Protein AF-A0A942V9Q1-F1 (afdb_monomer_lite)

Sequence (459 aa):
MKEHDSKKRYLGEFYTPLIFAKKSLEYINKIISIEELKSGNYRIWDMACGKGNLEYYLDKSVYQYLYMSTIDKEDINYCKNKFKNACVFQYDYLNDDIELKDKIFNYKKIPNKLKSDLQNKKLNWLIFINPPYATSQVAGTNSKSKKNVSSSLIRDIMHKNKLGESSRELSAQFMFRINKEFVNSKNIYLAIFSKINYIKVNNNQRFRDNVCNYKFVNGFVFSSLNFESTSKAIPFPVSFIIWKIANNYNIKNENILLNILNNNCDKIGKKNYAVVDREKLLNKWIKKVRNSLSFVPLSSAIKVKVSGSDIRDKICDGFLGSLMSCGSDLQKQNLTAIFSAPQASAGSLSITKDNFQKAMIIHAIRRITKVNWLNGSDQFIIPKCDIEGLSEEFKIDCIIWSLFSNSNQTISMNNVFYKNKYYKIENHFYPFDYKEVFSNNNFFDYNNEKRFAFEYLKN

Secondary structure (DSSP, 8-state):
--HHHHHHHHHT--PPPHHHHHHHHHHHTTTS-HHHHHTTSEEEEETT-TTTTTGGGS-GGGGGGEEEEES-HHHHHHHHHHSTTSEEEE--TTTTTB-SSS-SB--SSS-HHHHHHHH-TT-EEEEEE-----B----SSS----TTTT--HHHHHHHHTT-TTGGGBHHHHHHHHHHHHSTT-S-EEEEEEEETHHHH-GGGHHHHHHH--EEEEEEEEEEGGGSTTS-TTS--EEEEEEEEE-TT--GGG-EEEEEEE-TTS-EEEEEEEE---GGGBGGGSSPPPPP-EE---BSSSS-B--SSS----EE-TT--EEEEE--SBGGGTTSEEEESS-BSSTTEEEE-GGGHHHHHHHHHHHHHSPP-TTTTT-B-B--SS-GGGS-HHHHHHHHHHHHHSTTB----EEEEEETTEEEEEP-TT--S-HHHH----TT-----PPPHHHHHHH-

Foldseek 3Di:
DDPVLVVCLLLQPFQDPLLVLVVLVVVVCVPQPLVNLLVLLEAEEEQACQLNSNVLPRDLSSQLRYEYEHQDPVSLVNCCVRNPNHNGDYDDLQAPQADPDPDGGDCPRDDPVVVVQLVDQSHEYEYAYEWGFAFQDDDDPDPPGSNCSLPGPLLVVCVVVVLNVQSRTNVLSSLQSCQVSCVRHDKYKYFYKYACCCQFPQSNPSVQVPRAQWDFDAWAKEWPVLTPSDDPPAIAIIMGTITIRDPPHTCQPDFHKHFYAYSSRDGPGIDTGHRDHPCFFLLNLDDADDFDDFAFADQFLPHTDADDDFFDGTEDPQFQWKWQAAGFFLLCLVSTATELGHHGGPRMGTDHPVCPLSSLLSRQVSNVDDDDNYRRSHGHGDDPDDPVPDDPVSSVVSLVCRLPDPRHSYDWDFQDDDPNDTDTRDNLSDQDQCVVVPDPDPVDDRPRDDRNNNVVVVD

Structure (mmCIF, N/CA/C/O backbone):
data_AF-A0A942V9Q1-F1
#
_entry.id   AF-A0A942V9Q1-F1
#
loop_
_atom_site.group_PDB
_atom_site.id
_atom_site.type_symbol
_atom_site.label_atom_id
_atom_site.label_alt_id
_atom_site.label_comp_id
_atom_site.label_asym_id
_atom_site.label_entity_id
_atom_site.label_seq_id
_atom_site.pdbx_PDB_ins_code
_atom_site.Cartn_x
_atom_site.Cartn_y
_atom_site.Cartn_z
_atom_site.occupancy
_atom_site.B_iso_or_equiv
_atom_site.auth_seq_id
_atom_site.auth_comp_id
_atom_site.auth_asym_id
_atom_site.auth_atom_id
_atom_site.pdbx_PDB_model_num
ATOM 1 N N . MET A 1 1 ? -5.939 31.762 4.522 1.00 34.50 1 MET A N 1
ATOM 2 C CA . MET A 1 1 ? -6.059 30.313 4.816 1.00 34.50 1 MET A CA 1
ATOM 3 C C . MET A 1 1 ? -5.609 30.120 6.258 1.00 34.50 1 MET A C 1
ATOM 5 O O . MET A 1 1 ? -4.500 30.544 6.553 1.00 34.50 1 MET A O 1
ATOM 9 N N . LYS A 1 2 ? -6.464 29.633 7.169 1.00 33.88 2 LYS A N 1
ATOM 10 C CA . LYS A 1 2 ? -6.125 29.554 8.603 1.00 33.88 2 LYS A CA 1
ATOM 11 C C . LYS A 1 2 ? -4.959 28.577 8.817 1.00 33.88 2 LYS A C 1
ATOM 13 O O . LYS A 1 2 ? -4.902 27.531 8.176 1.00 33.88 2 LYS A O 1
ATOM 18 N N . GLU A 1 3 ? -4.039 28.913 9.713 1.00 30.81 3 GLU A N 1
ATOM 19 C CA . GLU A 1 3 ? -2.829 28.130 10.016 1.00 30.81 3 GLU A CA 1
ATOM 20 C C . GLU A 1 3 ? -3.141 26.720 10.571 1.00 30.81 3 GLU A C 1
ATOM 22 O O . GLU A 1 3 ? -2.383 25.769 10.394 1.00 30.81 3 GLU A O 1
ATOM 27 N N . HIS A 1 4 ? -4.325 26.538 11.160 1.00 37.69 4 HIS A N 1
ATOM 28 C CA . HIS A 1 4 ? -4.822 25.229 11.601 1.00 37.69 4 HIS A CA 1
ATOM 29 C C . HIS A 1 4 ? -5.142 24.285 10.426 1.00 37.69 4 HIS A C 1
ATOM 31 O O . HIS A 1 4 ? -4.739 23.120 10.441 1.00 37.69 4 HIS A O 1
ATOM 37 N N . ASP A 1 5 ? -5.750 24.798 9.349 1.00 49.34 5 ASP A N 1
ATOM 38 C CA . ASP A 1 5 ? -6.046 24.012 8.139 1.00 49.34 5 ASP A CA 1
ATOM 39 C C . ASP A 1 5 ? -4.766 23.580 7.409 1.00 49.34 5 ASP A C 1
ATOM 41 O O . ASP A 1 5 ? -4.719 22.508 6.795 1.00 49.34 5 ASP A O 1
ATOM 45 N N . SER A 1 6 ? -3.705 24.394 7.472 1.00 51.53 6 SER A N 1
ATOM 46 C CA . SER A 1 6 ? -2.417 24.050 6.864 1.00 51.53 6 SER A CA 1
ATOM 47 C C . SER A 1 6 ? -1.710 22.931 7.637 1.00 51.53 6 SER A C 1
ATOM 49 O O . SER A 1 6 ? -1.182 22.014 7.003 1.00 51.53 6 SER A O 1
ATOM 51 N N . LYS A 1 7 ? -1.779 22.923 8.978 1.00 54.75 7 LYS A N 1
ATOM 52 C CA . LYS A 1 7 ? -1.244 21.843 9.827 1.00 54.75 7 LYS A CA 1
ATOM 53 C C . LYS A 1 7 ? -1.991 20.519 9.623 1.00 54.75 7 LYS A C 1
ATOM 55 O O . LYS A 1 7 ? -1.343 19.495 9.411 1.00 54.75 7 LYS A O 1
ATOM 60 N N . LYS A 1 8 ? -3.329 20.531 9.578 1.00 57.56 8 LYS A N 1
ATOM 61 C CA . LYS A 1 8 ? -4.147 19.324 9.329 1.00 57.56 8 LYS A CA 1
ATOM 62 C C . LYS A 1 8 ? -3.889 18.714 7.951 1.00 57.56 8 LYS A C 1
ATOM 64 O O . LYS A 1 8 ? -3.660 17.509 7.826 1.00 57.56 8 LYS A O 1
ATOM 69 N N . ARG A 1 9 ? -3.791 19.551 6.908 1.00 54.31 9 ARG A N 1
ATOM 70 C CA . ARG A 1 9 ? -3.366 19.111 5.563 1.00 54.31 9 ARG A CA 1
ATOM 71 C C . ARG A 1 9 ? -1.923 18.602 5.536 1.00 54.31 9 ARG A C 1
ATOM 73 O O . ARG A 1 9 ? -1.618 17.652 4.811 1.00 54.31 9 ARG A O 1
ATOM 80 N N . TYR A 1 10 ? -1.025 19.207 6.312 1.00 51.53 10 TYR A N 1
ATOM 81 C CA . TYR A 1 10 ? 0.366 18.764 6.413 1.00 51.53 10 TYR A CA 1
ATOM 82 C C . TYR A 1 10 ? 0.469 17.355 7.027 1.00 51.53 10 TYR A C 1
ATOM 84 O O . TYR A 1 10 ? 1.150 16.497 6.446 1.00 51.53 10 TYR A O 1
ATOM 92 N N . LEU A 1 11 ? -0.283 17.107 8.108 1.00 55.78 11 LEU A N 1
ATOM 93 C CA . LEU A 1 11 ? -0.395 15.826 8.822 1.00 55.78 11 LEU A CA 1
ATOM 94 C C . LEU A 1 11 ? -1.276 14.784 8.108 1.00 55.78 11 LEU A C 1
ATOM 96 O O . LEU A 1 11 ? -1.233 13.606 8.455 1.00 55.78 11 LEU A O 1
ATOM 100 N N . GLY A 1 12 ? -2.026 15.178 7.072 1.00 55.00 12 GLY A N 1
ATOM 101 C CA . GLY A 1 12 ? -2.916 14.274 6.339 1.00 55.00 12 GLY A CA 1
ATOM 102 C C . GLY A 1 12 ? -4.089 13.779 7.188 1.00 55.00 12 GLY A C 1
ATOM 103 O O . GLY A 1 12 ? -4.479 12.616 7.063 1.00 55.00 12 GLY A O 1
ATOM 104 N N . GLU A 1 13 ? -4.606 14.643 8.062 1.00 59.88 13 GLU A N 1
ATOM 105 C CA . GLU A 1 13 ? -5.839 14.427 8.816 1.00 59.88 13 GLU A CA 1
ATOM 106 C C . GLU A 1 13 ? -7.028 14.744 7.901 1.00 59.88 13 GLU A C 1
ATOM 108 O O . GLU A 1 13 ? -7.218 15.884 7.467 1.00 59.88 13 GLU A O 1
ATOM 113 N N . PHE A 1 14 ? -7.802 13.717 7.553 1.00 65.38 14 PHE A N 1
ATOM 114 C CA . PHE A 1 14 ? -8.981 13.841 6.702 1.00 65.38 14 PHE A CA 1
ATOM 115 C C . PHE A 1 14 ? -10.216 13.498 7.528 1.00 65.38 14 PHE A C 1
ATOM 117 O O . PHE A 1 14 ? -10.326 12.383 8.037 1.00 65.38 14 PHE A O 1
ATOM 124 N N . TYR A 1 15 ? -11.157 14.435 7.639 1.00 71.56 15 TYR A N 1
ATOM 125 C CA . TYR A 1 15 ? -12.452 14.141 8.243 1.00 71.56 15 TYR A CA 1
ATOM 126 C C . TYR A 1 15 ? -13.178 13.090 7.406 1.00 71.56 15 TYR A C 1
ATOM 128 O O . TYR A 1 15 ? -13.358 13.273 6.201 1.00 71.56 15 TYR A O 1
ATOM 136 N N . THR A 1 16 ? -13.605 11.993 8.036 1.00 82.38 16 THR A N 1
ATOM 137 C CA . THR A 1 16 ? -14.441 10.997 7.359 1.00 82.38 16 THR A CA 1
ATOM 138 C C . THR A 1 16 ? -15.758 11.657 6.953 1.00 82.38 16 THR A C 1
ATOM 140 O O . THR A 1 16 ? -16.432 12.215 7.827 1.00 82.38 16 THR A O 1
ATOM 143 N N . PRO A 1 17 ? -16.159 11.611 5.670 1.00 88.25 17 PRO A N 1
ATOM 144 C CA . PRO A 1 17 ? -17.454 12.140 5.271 1.00 88.25 17 PRO A CA 1
ATOM 145 C C . PRO A 1 17 ? -18.571 11.350 5.956 1.00 88.25 17 PRO A C 1
ATOM 147 O O . PRO A 1 17 ? -18.539 10.116 5.996 1.00 88.25 17 PRO A O 1
ATOM 150 N N . LEU A 1 18 ? -19.572 12.060 6.479 1.00 91.75 18 LEU A N 1
ATOM 151 C CA . LEU A 1 18 ? -20.639 11.472 7.295 1.00 91.75 18 LEU A CA 1
ATOM 152 C C . LEU A 1 18 ? -21.401 10.350 6.572 1.00 91.75 18 LEU A C 1
ATOM 154 O O . LEU A 1 18 ? -21.771 9.362 7.202 1.00 91.75 18 LEU A O 1
ATOM 158 N N . ILE A 1 19 ? -21.572 10.445 5.250 1.00 94.19 19 ILE A N 1
ATOM 159 C CA . ILE A 1 19 ? -22.232 9.398 4.458 1.00 94.19 19 ILE A CA 1
ATOM 160 C C . ILE A 1 19 ? -21.472 8.061 4.519 1.00 94.19 19 ILE A C 1
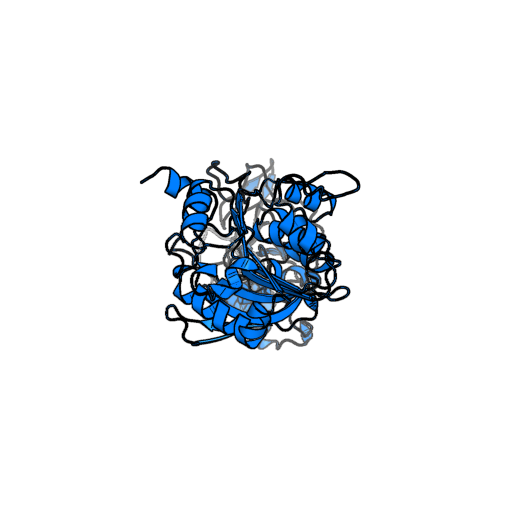ATOM 162 O O . ILE A 1 19 ? -22.084 7.013 4.718 1.00 94.19 19 ILE A O 1
ATOM 166 N N . PHE A 1 20 ? -20.135 8.094 4.462 1.00 95.38 20 PHE A N 1
ATOM 167 C CA . PHE A 1 20 ? -19.305 6.895 4.582 1.00 95.38 20 PHE A CA 1
ATOM 168 C C . PHE A 1 20 ? -19.203 6.412 6.028 1.00 95.38 20 PHE A C 1
ATOM 170 O O . PHE A 1 20 ? -19.163 5.204 6.236 1.00 95.38 20 PHE A O 1
ATOM 177 N N . ALA A 1 21 ? -19.228 7.314 7.019 1.00 95.62 21 ALA A N 1
ATOM 178 C CA . ALA A 1 21 ? -19.316 6.935 8.432 1.00 95.62 21 ALA A CA 1
ATOM 179 C C . ALA A 1 21 ? -20.615 6.157 8.721 1.00 95.62 21 ALA A C 1
ATOM 181 O O . ALA A 1 21 ? -20.580 5.045 9.257 1.00 95.62 21 ALA A O 1
ATOM 182 N N . LYS A 1 22 ? -21.762 6.674 8.258 1.00 97.12 22 LYS A N 1
ATOM 183 C CA . LYS A 1 22 ? -23.052 5.971 8.320 1.00 97.12 22 LYS A CA 1
ATOM 184 C C . LYS A 1 22 ? -22.980 4.621 7.606 1.00 97.12 22 LYS A C 1
ATOM 186 O O . LYS A 1 22 ? -23.374 3.602 8.170 1.00 97.12 22 LYS A O 1
ATOM 191 N N . LYS A 1 23 ? -22.403 4.593 6.398 1.00 97.94 23 LYS A N 1
ATOM 192 C CA . LYS A 1 23 ? -22.243 3.358 5.626 1.00 97.94 23 LYS A CA 1
ATOM 193 C C . LYS A 1 23 ? -21.370 2.326 6.340 1.00 97.94 23 LYS A C 1
ATOM 195 O O . LYS A 1 23 ? -21.695 1.144 6.308 1.00 97.94 23 LYS A O 1
ATOM 200 N N . SER A 1 24 ? -20.292 2.736 7.011 1.00 98.06 24 SER A N 1
ATOM 201 C CA . SER A 1 24 ? -19.465 1.813 7.800 1.00 98.06 24 SER A CA 1
ATOM 202 C C . SER A 1 24 ? -20.221 1.194 8.974 1.00 98.06 24 SER A C 1
ATOM 204 O O . SER A 1 24 ? -20.053 0.001 9.217 1.00 98.06 24 SER A O 1
ATOM 206 N N . LEU A 1 25 ? -21.115 1.939 9.636 1.00 97.62 25 LEU A N 1
ATOM 207 C CA . LEU A 1 25 ? -21.964 1.383 10.694 1.00 97.62 25 LEU A CA 1
ATOM 208 C C . LEU A 1 25 ? -22.950 0.339 10.157 1.00 97.62 25 LEU A C 1
ATOM 210 O O . LEU A 1 25 ? -23.134 -0.688 10.797 1.00 97.62 25 LEU A O 1
ATOM 214 N N . GLU A 1 26 ? -23.511 0.515 8.954 1.00 97.44 26 GLU A N 1
ATOM 215 C CA . GLU A 1 26 ? -24.328 -0.536 8.316 1.00 97.44 26 GLU A CA 1
ATOM 216 C C . GLU A 1 26 ? -23.540 -1.838 8.099 1.00 97.44 26 GLU A C 1
ATOM 218 O O . GLU A 1 26 ? -24.104 -2.929 8.174 1.00 97.44 26 GLU A O 1
ATOM 223 N N . TYR A 1 27 ? -22.239 -1.746 7.804 1.00 98.44 27 TYR A N 1
ATOM 224 C CA . TYR A 1 27 ? -21.375 -2.919 7.657 1.00 98.44 27 TYR A CA 1
ATOM 225 C C . TYR A 1 27 ? -21.022 -3.537 9.013 1.00 98.44 27 TYR A C 1
ATOM 227 O O . TYR A 1 27 ? -21.007 -4.761 9.118 1.00 98.44 27 TYR A O 1
ATOM 235 N N . ILE A 1 28 ? -20.773 -2.717 10.039 1.00 98.31 28 ILE A N 1
ATOM 236 C CA . ILE A 1 28 ? -20.518 -3.177 11.413 1.00 98.31 28 ILE A CA 1
ATOM 237 C C . ILE A 1 28 ? -21.752 -3.884 11.979 1.00 98.31 28 ILE A C 1
ATOM 239 O O . ILE A 1 28 ? -21.623 -4.992 12.489 1.00 98.31 28 ILE A O 1
ATOM 243 N N . ASN A 1 29 ? -22.945 -3.310 11.802 1.00 97.31 29 ASN A N 1
ATOM 244 C CA . ASN A 1 29 ? -24.204 -3.827 12.350 1.00 97.31 29 ASN A CA 1
ATOM 245 C C . ASN A 1 29 ? -24.619 -5.190 11.774 1.00 97.31 29 ASN A C 1
ATOM 247 O O . ASN A 1 29 ? -25.420 -5.897 12.376 1.00 97.31 29 ASN A O 1
ATOM 251 N N . LYS A 1 30 ? -24.056 -5.591 10.626 1.00 97.38 30 LYS A N 1
ATOM 252 C CA . LYS A 1 30 ? -24.215 -6.948 10.071 1.00 97.38 30 LYS A CA 1
ATOM 253 C C . LYS A 1 30 ? -23.386 -8.003 10.804 1.00 97.38 30 LYS A C 1
ATOM 255 O O . LYS A 1 30 ? -23.605 -9.189 10.590 1.00 97.38 30 LYS A O 1
ATOM 260 N N . ILE A 1 31 ? -22.403 -7.578 11.595 1.00 97.12 31 ILE A N 1
ATOM 261 C CA . ILE A 1 31 ? -21.446 -8.440 12.299 1.00 97.12 31 ILE A CA 1
ATOM 262 C C . ILE A 1 31 ? -21.667 -8.375 13.810 1.00 97.12 31 ILE A C 1
ATOM 264 O O . ILE A 1 31 ? -21.630 -9.403 14.478 1.00 97.12 31 ILE A O 1
ATOM 268 N N . ILE A 1 32 ? -21.881 -7.173 14.343 1.00 96.88 32 ILE A N 1
ATOM 269 C CA . ILE A 1 32 ? -22.155 -6.914 15.756 1.00 96.88 32 ILE A CA 1
ATOM 270 C C . ILE A 1 32 ? -23.454 -6.120 15.799 1.00 96.88 32 ILE A C 1
ATOM 272 O O . ILE A 1 32 ? -23.472 -4.974 15.355 1.00 96.88 32 ILE A O 1
ATOM 276 N N . SER A 1 33 ? -24.540 -6.721 16.284 1.00 95.75 33 SER A N 1
ATOM 277 C CA . SER A 1 33 ? -25.826 -6.025 16.348 1.00 95.75 33 SER A CA 1
ATOM 278 C C . SER A 1 33 ? -25.769 -4.843 17.316 1.00 95.75 33 SER A C 1
ATOM 280 O O . SER A 1 33 ? -24.921 -4.776 18.213 1.00 95.75 33 SER A O 1
ATOM 282 N N . ILE A 1 34 ? -26.697 -3.901 17.158 1.00 94.88 34 ILE A N 1
ATOM 283 C CA . ILE A 1 34 ? -26.763 -2.744 18.050 1.00 94.88 34 ILE A CA 1
ATOM 284 C C . ILE A 1 34 ? -27.101 -3.169 19.486 1.00 94.88 34 ILE A C 1
ATOM 286 O O . ILE A 1 34 ? -26.584 -2.585 20.433 1.00 94.88 34 ILE A O 1
ATOM 290 N N . GLU A 1 35 ? -27.900 -4.220 19.662 1.00 96.75 35 GLU A N 1
ATOM 291 C CA . GLU A 1 35 ? -28.233 -4.825 20.953 1.00 96.75 35 GLU A CA 1
ATOM 292 C C . GLU A 1 35 ? -26.987 -5.395 21.640 1.00 96.75 35 GLU A C 1
ATOM 294 O O . GLU A 1 35 ? -26.801 -5.201 22.839 1.00 96.75 35 GLU A O 1
ATOM 299 N N . GLU A 1 36 ? -26.086 -6.022 20.878 1.00 96.69 36 GLU A N 1
ATOM 300 C CA . GLU A 1 36 ? -24.825 -6.550 21.406 1.00 96.69 36 GLU A CA 1
ATOM 301 C C . GLU A 1 36 ? -23.843 -5.430 21.791 1.00 96.69 36 GLU A C 1
ATOM 303 O O . GLU A 1 36 ? -23.077 -5.565 22.744 1.00 96.69 36 GLU A O 1
ATOM 308 N N . LEU A 1 37 ? -23.885 -4.284 21.105 1.00 96.44 37 LEU A N 1
ATOM 309 C CA . LEU A 1 37 ? -23.159 -3.088 21.547 1.00 96.44 37 LEU A CA 1
ATOM 310 C C . LEU A 1 37 ? -23.786 -2.477 22.812 1.00 96.44 37 LEU A C 1
ATOM 312 O O . LEU A 1 37 ? -23.065 -1.995 23.687 1.00 96.44 37 LEU A O 1
ATOM 316 N N . LYS A 1 38 ? -25.119 -2.510 22.929 1.00 96.75 38 LYS A N 1
ATOM 317 C CA . LYS A 1 38 ? -25.879 -1.998 24.082 1.00 96.75 38 LYS A CA 1
ATOM 318 C C . LYS A 1 38 ? -25.734 -2.854 25.338 1.00 96.75 38 LYS A C 1
ATOM 320 O O . LYS A 1 38 ? -25.851 -2.309 26.430 1.00 96.75 38 LYS A O 1
ATOM 325 N N . SER A 1 39 ? -25.459 -4.151 25.203 1.00 96.38 39 SER A N 1
ATOM 326 C CA . SER A 1 39 ? -25.299 -5.071 26.339 1.00 96.38 39 SER A CA 1
ATOM 327 C C . SER A 1 39 ? -24.079 -4.758 27.213 1.00 96.38 39 SER A C 1
ATOM 329 O O . SER A 1 39 ? -24.005 -5.199 28.358 1.00 96.38 39 SER A O 1
ATOM 331 N N . GLY A 1 40 ? -23.104 -4.009 26.684 1.00 93.88 40 GLY A N 1
ATOM 332 C CA . GLY A 1 40 ? -21.838 -3.745 27.362 1.00 93.88 40 GLY A CA 1
ATOM 333 C C . GLY A 1 40 ? -20.827 -4.888 27.259 1.00 93.88 40 GLY A C 1
ATOM 334 O O . GLY A 1 40 ? -19.784 -4.827 27.914 1.00 93.88 40 GLY A O 1
ATOM 335 N N . ASN A 1 41 ? -21.075 -5.898 26.418 1.00 95.69 41 ASN A N 1
ATOM 336 C CA . ASN A 1 41 ? -20.090 -6.941 26.102 1.00 95.69 41 ASN A CA 1
ATOM 337 C C . ASN A 1 41 ? -18.914 -6.408 25.271 1.00 95.69 41 ASN A C 1
ATOM 339 O O . ASN A 1 41 ? -17.809 -6.958 25.321 1.00 95.69 41 ASN A O 1
ATOM 343 N N . TYR A 1 42 ? -19.154 -5.341 24.506 1.00 97.50 42 TYR A N 1
ATOM 344 C CA . TYR A 1 42 ? -18.155 -4.674 23.683 1.00 97.50 42 TYR A CA 1
ATOM 345 C C . TYR A 1 42 ? -17.700 -3.349 24.295 1.00 97.50 42 TYR A C 1
ATOM 347 O O . TYR A 1 42 ? -18.459 -2.635 24.955 1.00 97.50 42 TYR A O 1
ATOM 355 N N . ARG A 1 43 ? -16.441 -3.003 24.035 1.00 98.00 43 ARG A N 1
ATOM 356 C CA . ARG A 1 43 ? -15.939 -1.628 24.089 1.00 98.00 43 ARG A CA 1
ATOM 357 C C . ARG A 1 43 ? -15.619 -1.151 22.689 1.00 98.00 43 ARG A C 1
ATOM 359 O O . ARG A 1 43 ? -15.101 -1.919 21.876 1.00 98.00 43 ARG A O 1
ATOM 366 N N . ILE A 1 44 ? -15.934 0.112 22.424 1.00 98.44 44 ILE A N 1
ATOM 367 C CA . ILE A 1 44 ? -15.603 0.775 21.165 1.00 98.44 44 ILE A CA 1
ATOM 368 C C . ILE A 1 44 ? -14.473 1.753 21.443 1.00 98.44 44 ILE A C 1
ATOM 370 O O . ILE A 1 44 ? -14.562 2.517 22.404 1.00 98.44 44 ILE A O 1
ATOM 374 N N . TRP A 1 45 ? -13.423 1.740 20.627 1.00 98.44 45 TRP A N 1
ATOM 375 C CA . TRP A 1 45 ? -12.354 2.729 20.740 1.00 98.44 45 TRP A CA 1
ATOM 376 C C . TRP A 1 45 ? -11.955 3.277 19.374 1.00 98.44 45 TRP A C 1
ATOM 378 O O . TRP A 1 45 ? -11.531 2.520 18.499 1.00 98.44 45 TRP A O 1
ATOM 388 N N . ASP A 1 46 ? -12.066 4.599 19.235 1.00 98.06 46 ASP A N 1
ATOM 389 C CA . ASP A 1 46 ? -11.401 5.375 18.191 1.00 98.06 46 ASP A CA 1
ATOM 390 C C . ASP A 1 46 ? -10.203 6.121 18.798 1.00 98.06 46 ASP A C 1
ATOM 392 O O . ASP A 1 46 ? -10.353 7.047 19.606 1.00 98.06 46 ASP A O 1
ATOM 396 N N . MET A 1 47 ? -8.994 5.692 18.424 1.00 96.88 47 MET A N 1
ATOM 397 C CA . MET A 1 47 ? -7.746 6.277 18.915 1.00 96.88 47 MET A CA 1
ATOM 398 C C . MET A 1 47 ? -7.333 7.570 18.193 1.00 96.88 47 MET A C 1
ATOM 400 O O . MET A 1 47 ? -6.348 8.192 18.594 1.00 96.88 47 MET A O 1
ATOM 404 N N . ALA A 1 48 ? -8.038 7.949 17.126 1.00 94.56 48 ALA A N 1
ATOM 405 C CA . ALA A 1 48 ? -7.768 9.116 16.292 1.00 94.56 48 ALA A CA 1
ATOM 406 C C . ALA A 1 48 ? -9.082 9.807 15.874 1.00 94.56 48 ALA A C 1
ATOM 408 O O . ALA A 1 48 ? -9.283 10.131 14.703 1.00 94.56 48 ALA A O 1
ATOM 409 N N . CYS A 1 49 ? -9.970 10.054 16.842 1.00 94.12 49 CYS A N 1
ATOM 410 C CA . CYS A 1 49 ? -11.370 10.395 16.574 1.00 94.12 49 CYS A CA 1
ATOM 411 C C . CYS A 1 49 ? -11.595 11.763 15.916 1.00 94.12 49 CYS A C 1
ATOM 413 O O . CYS A 1 49 ? -12.644 12.011 15.309 1.00 94.12 49 CYS A O 1
ATOM 415 N N . GLY A 1 50 ? -10.639 12.689 16.046 1.00 91.88 50 GLY A N 1
ATOM 416 C CA . GLY A 1 50 ? -10.831 14.086 15.662 1.00 91.88 50 GLY A CA 1
ATOM 417 C C . GLY A 1 50 ? -12.122 14.644 16.275 1.00 91.88 50 GLY A C 1
ATOM 418 O O . GLY A 1 50 ? -12.345 14.543 17.479 1.00 91.88 50 GLY A O 1
ATOM 419 N N . LYS A 1 51 ? -13.021 15.169 15.435 1.00 91.62 51 LYS A N 1
ATOM 420 C CA . LYS A 1 51 ? -14.338 15.698 15.855 1.00 91.62 51 LYS A CA 1
ATOM 421 C C . LYS A 1 51 ? -15.431 14.631 16.028 1.00 91.62 51 LYS A C 1
ATOM 423 O O . LYS A 1 51 ? -16.593 14.981 16.225 1.00 91.62 51 LYS A O 1
ATOM 428 N N . GLY A 1 52 ? -15.095 13.348 15.926 1.00 94.06 52 GLY A N 1
ATOM 429 C CA . GLY A 1 52 ? -16.034 12.245 16.124 1.00 94.06 52 GLY A CA 1
ATOM 430 C C . GLY A 1 52 ? -16.988 12.003 14.949 1.00 94.06 52 GLY A C 1
ATOM 431 O O . GLY A 1 52 ? -18.169 11.715 15.140 1.00 94.06 52 GLY A O 1
ATOM 432 N N . ASN A 1 53 ? -16.529 12.192 13.706 1.00 93.38 53 ASN A N 1
ATOM 433 C CA . ASN A 1 53 ? -17.384 11.972 12.532 1.00 93.38 53 ASN A CA 1
ATOM 434 C C . ASN A 1 53 ? -17.781 10.498 12.363 1.00 93.38 53 ASN A C 1
ATOM 436 O O . ASN A 1 53 ? -18.872 10.230 11.862 1.00 93.38 53 ASN A O 1
ATOM 440 N N . LEU A 1 54 ? -16.912 9.560 12.758 1.00 94.69 54 LEU A N 1
ATOM 441 C CA . LEU A 1 54 ? -17.212 8.128 12.718 1.00 94.69 54 LEU A CA 1
ATOM 442 C C . LEU A 1 54 ? -18.334 7.776 13.701 1.00 94.69 54 LEU A C 1
ATOM 444 O O . LEU A 1 54 ? -19.266 7.050 13.360 1.00 94.69 54 LEU A O 1
ATOM 448 N N . GLU A 1 55 ? -18.290 8.375 14.885 1.00 96.69 55 GLU A N 1
ATOM 449 C CA . GLU A 1 55 ? -19.205 8.130 15.995 1.00 96.69 55 GLU A CA 1
ATOM 450 C C . GLU A 1 55 ? -20.535 8.871 15.844 1.00 96.69 55 GLU A C 1
ATOM 452 O O . GLU A 1 55 ? -21.473 8.584 16.581 1.00 96.69 55 GLU A O 1
ATOM 457 N N . TYR A 1 56 ? -20.647 9.815 14.901 1.00 95.75 56 TYR A N 1
ATOM 458 C CA . TYR A 1 56 ? -21.794 10.723 14.772 1.00 95.75 56 TYR A CA 1
ATOM 459 C C . TYR A 1 56 ? -23.155 10.003 14.771 1.00 95.75 56 TYR A C 1
ATOM 461 O O . TYR A 1 56 ? -24.121 10.523 15.327 1.00 95.75 56 TYR A O 1
ATOM 469 N N . TYR A 1 57 ? -23.232 8.828 14.139 1.00 96.75 57 TYR A N 1
ATOM 470 C CA . TYR A 1 57 ? -24.461 8.038 13.999 1.00 96.75 57 TYR A CA 1
ATOM 471 C C . TYR A 1 57 ? -24.537 6.826 14.943 1.00 96.75 57 TYR A C 1
ATOM 473 O O . TYR A 1 57 ? -25.446 6.009 14.795 1.00 96.75 57 TYR A O 1
ATOM 481 N N . LEU A 1 58 ? -23.602 6.674 15.888 1.00 96.25 58 LEU A N 1
ATOM 482 C CA . LEU A 1 58 ? -23.713 5.646 16.924 1.00 96.25 58 LEU A CA 1
ATOM 483 C C . LEU A 1 58 ? -24.900 5.948 17.848 1.00 96.25 58 LEU A C 1
ATOM 485 O O . LEU A 1 58 ? -25.200 7.103 18.153 1.00 96.25 58 LEU A O 1
ATOM 489 N N . ASP A 1 59 ? -25.566 4.896 18.323 1.00 95.38 59 ASP A N 1
ATOM 490 C CA . ASP A 1 59 ? -26.632 5.039 19.314 1.00 95.38 59 ASP A CA 1
ATOM 491 C C . ASP A 1 59 ? -26.055 5.595 20.627 1.00 95.38 59 ASP A C 1
ATOM 493 O O . ASP A 1 59 ? -25.059 5.092 21.156 1.00 95.38 59 ASP A O 1
ATOM 497 N N . LYS A 1 60 ? -26.698 6.633 21.171 1.00 96.25 60 LYS A N 1
ATOM 498 C CA . LYS A 1 60 ? -26.253 7.327 22.386 1.00 96.25 60 LYS A CA 1
ATOM 499 C C . LYS A 1 60 ? -26.155 6.399 23.595 1.00 96.25 60 LYS A C 1
ATOM 501 O O . LYS A 1 60 ? -25.329 6.647 24.470 1.00 96.25 60 LYS A O 1
ATOM 506 N N . SER A 1 61 ? -26.956 5.333 23.664 1.00 96.00 61 SER A N 1
ATOM 507 C CA . SER A 1 61 ? -26.885 4.383 24.782 1.00 96.00 61 SER A CA 1
ATOM 508 C C . SER A 1 61 ? -25.574 3.584 24.800 1.00 96.00 61 SER A C 1
ATOM 510 O O . SER A 1 61 ? -25.217 3.014 25.829 1.00 96.00 61 SER A O 1
ATOM 512 N N . VAL A 1 62 ? -24.844 3.547 23.680 1.00 97.31 62 VAL A N 1
ATOM 513 C CA . VAL A 1 62 ? -23.535 2.888 23.561 1.00 97.31 62 VAL A CA 1
ATOM 514 C C . VAL A 1 62 ? -22.403 3.801 24.046 1.00 97.31 62 VAL A C 1
ATOM 516 O O . VAL A 1 62 ? -21.312 3.318 24.340 1.00 97.31 62 VAL A O 1
ATOM 519 N N . TYR A 1 63 ? -22.640 5.110 24.214 1.00 97.94 63 TYR A N 1
ATOM 520 C CA . TYR A 1 63 ? -21.587 6.070 24.573 1.00 97.94 63 TYR A CA 1
ATOM 521 C C . TYR A 1 63 ? -20.897 5.726 25.898 1.00 97.94 63 TYR A C 1
ATOM 523 O O . TYR A 1 63 ? -19.691 5.894 26.015 1.00 97.94 63 TYR A O 1
ATOM 531 N N . GLN A 1 64 ? -21.596 5.127 26.864 1.00 97.56 64 GLN A N 1
ATOM 532 C CA . GLN A 1 64 ? -20.976 4.661 28.114 1.00 97.56 64 GLN A CA 1
ATOM 533 C C . GLN A 1 64 ? -19.884 3.583 27.926 1.00 97.56 64 GLN A C 1
ATOM 535 O O . GLN A 1 64 ? -19.079 3.360 28.836 1.00 97.56 64 GLN A O 1
ATOM 540 N N . TYR A 1 65 ? -19.832 2.931 26.762 1.00 98.25 65 TYR A N 1
ATOM 541 C CA . TYR A 1 65 ? -18.844 1.919 26.369 1.00 98.25 65 TYR A CA 1
ATOM 542 C C . TYR A 1 65 ? -17.852 2.431 25.309 1.00 98.25 65 TYR A C 1
ATOM 544 O O . TYR A 1 65 ? -17.050 1.651 24.788 1.00 98.25 65 TYR A O 1
ATOM 552 N N . LEU A 1 66 ? -17.922 3.726 24.982 1.00 98.56 66 LEU A N 1
ATOM 553 C CA . LEU A 1 66 ? -17.146 4.376 23.936 1.00 98.56 66 LEU A CA 1
ATOM 554 C C . LEU A 1 66 ? -15.944 5.124 24.524 1.00 98.56 66 LEU A C 1
ATOM 556 O O . LEU A 1 66 ? -16.081 5.970 25.413 1.00 98.56 66 LEU A O 1
ATOM 560 N N . TYR A 1 67 ? -14.771 4.837 23.971 1.00 98.75 67 TYR A N 1
ATOM 561 C CA . TYR A 1 67 ? -13.528 5.563 24.185 1.00 98.75 67 TYR A CA 1
ATOM 562 C C . TYR A 1 67 ? -13.181 6.356 22.932 1.00 98.75 67 TYR A C 1
ATOM 564 O O . TYR A 1 67 ? -13.177 5.820 21.825 1.00 98.75 67 TYR A O 1
ATOM 572 N N . MET A 1 68 ? -12.868 7.634 23.111 1.00 98.38 68 MET A N 1
ATOM 573 C CA . MET A 1 68 ? -12.482 8.522 22.020 1.00 98.38 68 MET A CA 1
ATOM 574 C C . MET A 1 68 ? -11.235 9.288 22.426 1.00 98.38 68 MET A C 1
ATOM 576 O O . MET A 1 68 ? -11.226 9.962 23.461 1.00 98.38 68 MET A O 1
ATOM 580 N N . SER A 1 69 ? -10.197 9.216 21.601 1.00 97.50 69 SER A N 1
ATOM 581 C CA . SER A 1 69 ? -8.987 9.993 21.826 1.00 97.50 69 SER A CA 1
ATOM 582 C C . SER A 1 69 ? -8.468 10.667 20.569 1.00 97.50 69 SER A C 1
ATOM 584 O O . SER A 1 69 ? -8.592 10.159 19.459 1.00 97.50 69 SER A O 1
ATOM 586 N N . THR A 1 70 ? -7.860 11.831 20.765 1.00 94.44 70 THR A N 1
ATOM 587 C CA . THR A 1 70 ? -7.171 12.597 19.727 1.00 94.44 70 THR A CA 1
ATOM 588 C C . THR A 1 70 ? -6.079 13.451 20.369 1.00 94.44 70 THR A C 1
ATOM 590 O O . THR A 1 70 ? -6.109 13.720 21.573 1.00 94.44 70 THR A O 1
ATOM 593 N N . ILE A 1 71 ? -5.107 13.880 19.568 1.00 92.38 71 ILE A N 1
ATOM 594 C CA . ILE A 1 71 ? -4.030 14.776 20.000 1.00 92.38 71 ILE A CA 1
ATOM 595 C C . ILE A 1 71 ? -4.493 16.236 20.125 1.00 92.38 71 ILE A C 1
ATOM 597 O O . ILE A 1 71 ? -3.876 17.006 20.860 1.00 92.38 71 ILE A O 1
ATOM 601 N N . ASP A 1 72 ? -5.564 16.631 19.428 1.00 89.75 72 ASP A N 1
ATOM 602 C CA . ASP A 1 72 ? -6.044 18.017 19.369 1.00 89.75 72 ASP A CA 1
ATOM 603 C C . ASP A 1 72 ? -7.013 18.325 20.528 1.00 89.75 72 ASP A C 1
ATOM 605 O O . ASP A 1 72 ? -8.060 17.696 20.688 1.00 89.75 72 ASP A O 1
ATOM 609 N N . LYS A 1 73 ? -6.665 19.318 21.355 1.00 91.00 73 LYS A N 1
ATOM 610 C CA . LYS A 1 73 ? -7.445 19.709 22.539 1.00 91.00 73 LYS A CA 1
ATOM 611 C C . LYS A 1 73 ? -8.796 20.349 22.188 1.00 91.00 73 LYS A C 1
ATOM 613 O O . LYS A 1 73 ? -9.746 20.201 22.958 1.00 91.00 73 LYS A O 1
ATOM 618 N N . GLU A 1 74 ? -8.905 21.050 21.062 1.00 90.75 74 GLU A N 1
ATOM 619 C CA . GLU A 1 74 ? -10.172 21.638 20.610 1.00 90.75 74 GLU A CA 1
ATOM 620 C C . GLU A 1 74 ? -11.158 20.543 20.207 1.00 90.75 74 GLU A C 1
ATOM 622 O O . GLU A 1 74 ? -12.326 20.578 20.602 1.00 90.75 74 GLU A O 1
ATOM 627 N N . ASP A 1 75 ? -10.664 19.530 19.494 1.00 91.56 75 ASP A N 1
ATOM 628 C CA . ASP A 1 75 ? -11.450 18.359 19.120 1.00 91.56 75 ASP A CA 1
ATOM 629 C C . ASP A 1 75 ? -11.936 17.597 20.377 1.00 91.56 75 ASP A C 1
ATOM 631 O O . ASP A 1 75 ? -13.103 17.211 20.446 1.00 91.56 75 ASP A O 1
ATOM 635 N N . ILE A 1 76 ? -11.112 17.479 21.433 1.00 94.94 76 ILE A N 1
ATOM 636 C CA . ILE A 1 76 ? -11.532 16.910 22.733 1.00 94.94 76 ILE A CA 1
ATOM 637 C C . ILE A 1 76 ? -12.680 17.697 23.369 1.00 94.94 76 ILE A C 1
ATOM 639 O O . ILE A 1 76 ? -13.655 17.095 23.828 1.00 94.94 76 ILE A O 1
ATOM 643 N N . ASN A 1 77 ? -12.586 19.027 23.410 1.00 95.81 77 ASN A N 1
ATOM 644 C CA . ASN A 1 77 ? -13.635 19.868 23.991 1.00 95.81 77 ASN A CA 1
ATOM 645 C C . ASN A 1 77 ? -14.952 19.734 23.213 1.00 95.81 77 ASN A C 1
ATOM 647 O O . ASN A 1 77 ? -16.018 19.592 23.816 1.00 95.81 77 ASN A O 1
ATOM 651 N N . TYR A 1 78 ? -14.878 19.709 21.880 1.00 95.19 78 TYR A N 1
ATOM 652 C CA . TYR A 1 78 ? -16.035 19.459 21.023 1.00 95.19 78 TYR A CA 1
ATOM 653 C C . TYR A 1 78 ? -16.664 18.085 21.302 1.00 95.19 78 TYR A C 1
ATOM 655 O O . TYR A 1 78 ? -17.874 17.982 21.527 1.00 95.19 78 TYR A O 1
ATOM 663 N N . CYS A 1 79 ? -15.842 17.033 21.342 1.00 96.62 79 CYS A N 1
ATOM 664 C CA . CYS A 1 79 ? -16.302 15.664 21.544 1.00 96.62 79 CYS A CA 1
ATOM 665 C C . CYS A 1 79 ? -16.932 15.453 22.928 1.00 96.62 79 CYS A C 1
ATOM 667 O O . CYS A 1 79 ? -17.975 14.810 23.013 1.00 96.62 79 CYS A O 1
ATOM 669 N N . LYS A 1 80 ? -16.390 16.051 23.999 1.00 96.94 80 LYS A N 1
ATOM 670 C CA . LYS A 1 80 ? -16.995 15.988 25.346 1.00 96.94 80 LYS A CA 1
ATOM 671 C C . LYS A 1 80 ? -18.413 16.560 25.391 1.00 96.94 80 LYS A C 1
ATOM 673 O O . LYS A 1 80 ? -19.284 15.991 26.044 1.00 96.94 80 LYS A O 1
ATOM 678 N N . ASN A 1 81 ? -18.655 17.660 24.678 1.00 95.38 81 ASN A N 1
ATOM 679 C CA . ASN A 1 81 ? -19.977 18.287 24.634 1.00 95.38 81 ASN A CA 1
ATOM 680 C C . ASN A 1 81 ? -20.983 17.463 23.820 1.00 95.38 81 ASN A C 1
ATOM 682 O O . ASN A 1 81 ? -22.161 17.381 24.177 1.00 95.38 81 ASN A O 1
ATOM 686 N N . LYS A 1 82 ? -20.522 16.857 22.721 1.00 96.31 82 LYS A N 1
ATOM 687 C CA . LYS A 1 82 ? -21.374 16.140 21.768 1.00 96.31 82 LYS A CA 1
ATOM 688 C C . LYS A 1 82 ? -21.658 14.687 22.159 1.00 96.31 82 LYS A C 1
ATOM 690 O O . LYS A 1 82 ? -22.803 14.247 22.069 1.00 96.31 82 LYS A O 1
ATOM 695 N N . PHE A 1 83 ? -20.642 13.957 22.609 1.00 97.38 83 PHE A N 1
ATOM 696 C CA . PHE A 1 83 ? -20.704 12.535 22.953 1.00 97.38 83 PHE A CA 1
ATOM 697 C C . PHE A 1 83 ? -20.798 12.360 24.472 1.00 97.38 83 PHE A C 1
ATOM 699 O O . PHE A 1 83 ? -19.912 11.803 25.120 1.00 97.38 83 PHE A O 1
ATOM 706 N N . LYS A 1 84 ? -21.879 12.888 25.063 1.00 95.25 84 LYS A N 1
ATOM 707 C CA . LYS A 1 84 ? -22.117 12.816 26.514 1.00 95.25 84 LYS A CA 1
ATOM 708 C C . LYS A 1 84 ? -22.076 11.357 26.991 1.00 95.25 84 LYS A C 1
ATOM 710 O O . LYS A 1 84 ? -22.676 10.499 26.358 1.00 95.25 84 LYS A O 1
ATOM 715 N N . ASN A 1 85 ? -21.407 11.085 28.109 1.00 95.69 85 ASN A N 1
ATOM 716 C CA . ASN A 1 85 ? -21.148 9.744 28.670 1.00 95.69 85 ASN A CA 1
ATOM 717 C C . ASN A 1 85 ? -20.040 8.922 27.983 1.00 95.69 85 ASN A C 1
ATOM 719 O O . ASN A 1 85 ? -19.645 7.899 28.543 1.00 95.69 85 ASN A O 1
ATOM 723 N N . ALA A 1 86 ? -19.495 9.363 26.843 1.00 98.00 86 ALA A N 1
ATOM 724 C CA . ALA A 1 86 ? -18.280 8.770 26.288 1.00 98.00 86 ALA A CA 1
ATOM 725 C C . ALA A 1 86 ? -17.041 9.151 27.106 1.00 98.00 86 ALA A C 1
ATOM 727 O O . ALA A 1 86 ? -16.934 10.250 27.659 1.00 98.00 86 ALA A O 1
ATOM 728 N N . CYS A 1 87 ? -16.070 8.242 27.167 1.00 98.38 87 CYS A N 1
ATOM 729 C CA . CYS A 1 87 ? -14.775 8.508 27.774 1.00 98.38 87 CYS A CA 1
ATOM 730 C C . CYS A 1 87 ? -13.868 9.199 26.745 1.00 98.38 87 CYS A C 1
ATOM 732 O O . CYS A 1 87 ? -13.198 8.546 25.945 1.00 98.38 87 CYS A O 1
ATOM 734 N N . VAL A 1 88 ? -13.885 10.535 26.758 1.00 98.38 88 VAL A N 1
ATOM 735 C CA . VAL A 1 88 ? -13.142 11.389 25.818 1.00 98.38 88 VAL A CA 1
ATOM 736 C C . VAL A 1 88 ? -11.895 11.970 26.490 1.00 98.38 88 VAL A C 1
ATOM 738 O O . VAL A 1 88 ? -12.006 12.684 27.495 1.00 98.38 88 VAL A O 1
ATOM 741 N N . PHE A 1 89 ? -10.708 11.707 25.939 1.00 98.06 89 PHE A N 1
ATOM 742 C CA . PHE A 1 89 ? -9.429 12.116 26.535 1.00 98.06 89 PHE A CA 1
ATOM 743 C C . PHE A 1 89 ? -8.355 12.432 25.485 1.00 98.06 89 PHE A C 1
ATOM 745 O O . PHE A 1 89 ? -8.318 11.830 24.415 1.00 98.06 89 PHE A O 1
ATOM 752 N N . GLN A 1 90 ? -7.482 13.399 25.783 1.00 96.88 90 GLN A N 1
ATOM 753 C CA . GLN A 1 90 ? -6.369 13.751 24.899 1.00 96.88 90 GLN A CA 1
ATOM 754 C C . GLN A 1 90 ? -5.284 12.673 24.990 1.00 96.88 90 GLN A C 1
ATOM 756 O O . GLN A 1 90 ? -4.875 12.322 26.097 1.00 96.88 90 GLN A O 1
ATOM 761 N N . TYR A 1 91 ? -4.832 12.148 23.852 1.00 96.25 91 TYR A N 1
ATOM 762 C CA . TYR A 1 91 ? -3.843 11.070 23.826 1.00 96.25 91 TYR A CA 1
ATOM 763 C C . TYR A 1 91 ? -3.113 10.998 22.488 1.00 96.25 91 TYR A C 1
ATOM 765 O O . TYR A 1 91 ? -3.751 10.960 21.434 1.00 96.25 91 TYR A O 1
ATOM 773 N N . ASP A 1 92 ? -1.784 10.921 22.526 1.00 94.56 92 ASP A N 1
ATOM 774 C CA . ASP A 1 92 ? -0.978 10.584 21.356 1.00 94.56 92 ASP A CA 1
ATOM 775 C C . ASP A 1 92 ? -0.759 9.071 21.292 1.00 94.56 92 ASP A C 1
ATOM 777 O O . ASP A 1 92 ? 0.184 8.529 21.868 1.00 94.56 92 ASP A O 1
ATOM 781 N N . TYR A 1 93 ? -1.617 8.366 20.553 1.00 95.62 93 TYR A N 1
ATOM 782 C CA . TYR A 1 93 ? -1.561 6.906 20.454 1.00 95.62 93 TYR A CA 1
ATOM 783 C C . TYR A 1 93 ? -0.234 6.362 19.888 1.00 95.62 93 TYR A C 1
ATOM 785 O O . TYR A 1 93 ? 0.043 5.173 20.017 1.00 95.62 93 TYR A O 1
ATOM 793 N N . LEU A 1 94 ? 0.631 7.178 19.283 1.00 94.88 94 LEU A N 1
ATOM 794 C CA . LEU A 1 94 ? 1.917 6.709 18.756 1.00 94.88 94 LEU A CA 1
ATOM 795 C C . LEU A 1 94 ? 3.121 7.072 19.636 1.00 94.88 94 LEU A C 1
ATOM 797 O O . LEU A 1 94 ? 4.216 6.566 19.376 1.00 94.88 94 LEU A O 1
ATOM 801 N N . ASN A 1 95 ? 2.931 7.894 20.674 1.00 93.38 95 ASN A N 1
ATOM 802 C CA . ASN A 1 95 ? 4.006 8.360 21.561 1.00 93.38 95 ASN A CA 1
ATOM 803 C C . ASN A 1 95 ? 3.699 8.196 23.060 1.00 93.38 95 ASN A C 1
ATOM 805 O O . ASN A 1 95 ? 4.611 7.965 23.850 1.00 93.38 95 ASN A O 1
ATOM 809 N N . ASP A 1 96 ? 2.439 8.282 23.472 1.00 94.81 96 ASP A N 1
ATOM 810 C CA . ASP A 1 96 ? 2.060 8.180 24.876 1.00 94.81 96 ASP A CA 1
ATOM 811 C C . ASP A 1 96 ? 2.052 6.732 25.379 1.00 94.81 96 ASP A C 1
ATOM 813 O O . ASP A 1 96 ? 1.657 5.799 24.676 1.00 94.81 96 ASP A O 1
ATOM 817 N N . ASP A 1 97 ? 2.465 6.580 26.641 1.00 93.94 97 ASP A N 1
ATOM 818 C CA . ASP A 1 97 ? 2.576 5.324 27.394 1.00 93.94 97 ASP A CA 1
ATOM 819 C C . ASP A 1 97 ? 3.463 4.240 26.769 1.00 93.94 97 ASP A C 1
ATOM 821 O O . ASP A 1 97 ? 3.275 3.054 27.047 1.00 93.94 97 ASP A O 1
ATOM 825 N N . ILE A 1 98 ? 4.441 4.631 25.950 1.00 90.44 98 ILE A N 1
ATOM 826 C CA . ILE A 1 98 ? 5.380 3.706 25.312 1.00 90.44 98 ILE A CA 1
ATOM 827 C C . ILE A 1 98 ? 6.703 3.675 26.077 1.00 90.44 98 ILE A C 1
ATOM 829 O O . ILE A 1 98 ? 7.332 4.707 26.304 1.00 90.44 98 ILE A O 1
ATOM 833 N N . GLU A 1 99 ? 7.161 2.475 26.424 1.00 83.19 99 GLU A N 1
ATOM 834 C CA . GLU A 1 99 ? 8.494 2.230 26.974 1.00 83.19 99 GLU A CA 1
ATOM 835 C C . GLU A 1 99 ? 9.337 1.434 25.967 1.00 83.19 99 GLU A C 1
ATOM 837 O O . GLU A 1 99 ? 8.905 0.437 25.396 1.00 83.19 99 GLU A O 1
ATOM 842 N N . LEU A 1 100 ? 10.576 1.877 25.725 1.00 71.06 100 LEU A N 1
ATOM 843 C CA . LEU A 1 100 ? 11.492 1.259 24.750 1.00 71.06 100 LEU A CA 1
ATOM 844 C C . LEU A 1 100 ? 12.231 0.014 25.294 1.00 71.06 100 LEU A C 1
ATOM 846 O O . LEU A 1 100 ? 13.213 -0.414 24.678 1.00 71.06 100 LEU A O 1
ATOM 850 N N . LYS A 1 101 ? 11.791 -0.522 26.442 1.00 70.88 101 LYS A N 1
ATOM 851 C CA . LYS A 1 101 ? 12.381 -1.655 27.183 1.00 70.88 101 LYS A CA 1
ATOM 852 C C . LYS A 1 101 ? 11.431 -2.876 27.166 1.00 70.88 101 LYS A C 1
ATOM 854 O O . LYS A 1 101 ? 10.583 -2.976 26.285 1.00 70.88 101 LYS A O 1
ATOM 859 N N . ASP A 1 102 ? 11.579 -3.810 28.110 1.00 54.53 102 ASP A N 1
ATOM 860 C CA . ASP A 1 102 ? 10.948 -5.147 28.107 1.00 54.53 102 ASP A CA 1
ATOM 861 C C . ASP A 1 102 ? 9.408 -5.151 28.125 1.00 54.53 102 ASP A C 1
ATOM 863 O O . ASP A 1 102 ? 8.778 -6.093 27.642 1.00 54.53 102 ASP A O 1
ATOM 867 N N . LYS A 1 103 ? 8.779 -4.088 28.643 1.00 66.06 103 LYS A N 1
ATOM 868 C CA . LYS A 1 103 ? 7.336 -3.841 28.510 1.00 66.06 103 LYS A CA 1
ATOM 869 C C . LYS A 1 103 ? 7.125 -2.677 27.555 1.00 66.06 103 LYS A C 1
ATOM 871 O O . LYS A 1 103 ? 7.594 -1.582 27.821 1.00 66.06 103 LYS A O 1
ATOM 876 N N . ILE A 1 104 ? 6.390 -2.910 26.467 1.00 78.56 104 ILE A N 1
ATOM 877 C CA . ILE A 1 104 ? 6.162 -1.880 25.441 1.00 78.56 104 ILE A CA 1
ATOM 878 C C . ILE A 1 104 ? 5.191 -0.793 25.939 1.00 78.56 104 ILE A C 1
ATOM 880 O O . ILE A 1 104 ? 5.342 0.363 25.555 1.00 78.56 104 ILE A O 1
ATOM 884 N N . PHE A 1 105 ? 4.219 -1.136 26.798 1.00 87.44 105 PHE A N 1
ATOM 885 C CA . PHE A 1 105 ? 3.157 -0.222 27.244 1.00 87.44 105 PHE A CA 1
ATOM 886 C C . PHE A 1 105 ? 3.074 -0.119 28.774 1.00 87.44 105 PHE A C 1
ATOM 888 O O . PHE A 1 105 ? 3.020 -1.146 29.454 1.00 87.44 105 PHE A O 1
ATOM 895 N N . ASN A 1 106 ? 3.019 1.104 29.320 1.00 86.38 106 ASN A N 1
ATOM 896 C CA . ASN A 1 106 ? 2.951 1.349 30.775 1.00 86.38 106 ASN A CA 1
ATOM 897 C C . ASN A 1 106 ? 1.613 1.938 31.276 1.00 86.38 106 ASN A C 1
ATOM 899 O O . ASN A 1 106 ? 1.377 1.965 32.487 1.00 86.38 106 ASN A O 1
ATOM 903 N N . TYR A 1 107 ? 0.731 2.357 30.361 1.00 89.88 107 TYR A N 1
ATOM 904 C CA . TYR A 1 107 ? -0.637 2.825 30.621 1.00 89.88 107 TYR A CA 1
ATOM 905 C C . TYR A 1 107 ? -0.750 3.829 31.783 1.00 89.88 107 TYR A C 1
ATOM 907 O O . TYR A 1 107 ? -1.502 3.598 32.742 1.00 89.88 107 TYR A O 1
ATOM 915 N N . LYS A 1 108 ? 0.044 4.907 31.742 1.00 91.12 108 LYS A N 1
ATOM 916 C CA . LYS A 1 108 ? 0.048 5.977 32.753 1.00 91.12 108 LYS A CA 1
ATOM 917 C C . LYS A 1 108 ? -0.913 7.116 32.410 1.00 91.12 108 LYS A C 1
ATOM 919 O O . LYS A 1 108 ? -1.516 7.673 33.319 1.00 91.12 108 LYS A O 1
ATOM 924 N N . LYS A 1 109 ? -1.042 7.473 31.130 1.00 95.44 109 LYS A N 1
ATOM 925 C CA . LYS A 1 109 ? -1.845 8.610 30.656 1.00 95.44 109 LYS A CA 1
ATOM 926 C C . LYS A 1 109 ? -3.282 8.237 30.294 1.00 95.44 109 LYS A C 1
ATOM 928 O O . LYS A 1 109 ? -4.151 9.105 30.350 1.00 95.44 109 LYS A O 1
ATOM 933 N N . ILE A 1 110 ? -3.554 6.983 29.921 1.00 96.75 110 ILE A N 1
ATOM 934 C CA . ILE A 1 110 ? -4.934 6.556 29.636 1.00 96.75 110 ILE A CA 1
ATOM 935 C C . ILE A 1 110 ? -5.834 6.608 30.891 1.00 96.75 110 ILE A C 1
ATOM 937 O O . ILE A 1 110 ? -5.351 6.393 32.004 1.00 96.75 110 ILE A O 1
ATOM 941 N N . PRO A 1 111 ? -7.156 6.826 30.745 1.00 97.56 111 PRO A N 1
ATOM 942 C CA . PRO A 1 111 ? -8.088 6.812 31.872 1.00 97.56 111 PRO A CA 1
ATOM 943 C C . PRO A 1 111 ? -8.127 5.467 32.609 1.00 97.56 111 PRO A C 1
ATOM 945 O O . PRO A 1 111 ? -8.111 4.407 31.980 1.00 97.56 111 PRO A O 1
ATOM 948 N N . ASN A 1 112 ? -8.303 5.498 33.936 1.00 96.81 112 ASN A N 1
ATOM 949 C CA . ASN A 1 112 ? -8.370 4.287 34.770 1.00 96.81 112 ASN A CA 1
ATOM 950 C C . ASN A 1 112 ? -9.426 3.285 34.284 1.00 96.81 112 ASN A C 1
ATOM 952 O O . ASN A 1 112 ? -9.150 2.092 34.227 1.00 96.81 112 ASN A O 1
ATOM 956 N N . LYS A 1 113 ? -10.600 3.767 33.853 1.00 96.62 113 LYS A N 1
ATOM 957 C CA . LYS A 1 113 ? -11.648 2.906 33.287 1.00 96.62 113 LYS A CA 1
ATOM 958 C C . LYS A 1 113 ? -11.150 2.136 32.058 1.00 96.62 113 LYS A C 1
ATOM 960 O O . LYS A 1 113 ? -11.373 0.936 31.966 1.00 96.62 113 LYS A O 1
ATOM 965 N N . LEU A 1 114 ? -10.468 2.813 31.128 1.00 97.12 114 LEU A N 1
ATOM 966 C CA . LEU A 1 114 ? -9.898 2.177 29.935 1.00 97.12 114 LEU A CA 1
ATOM 967 C C . LEU A 1 114 ? -8.820 1.159 30.321 1.00 97.12 114 LEU A C 1
ATOM 969 O O . LEU A 1 114 ? -8.810 0.046 29.809 1.00 97.12 114 LEU A O 1
ATOM 973 N N . LYS A 1 115 ? -7.953 1.511 31.275 1.00 95.31 115 LYS A N 1
ATOM 974 C CA . LYS A 1 115 ? -6.918 0.610 31.793 1.00 95.31 115 LYS A CA 1
ATOM 975 C C . LYS A 1 115 ? -7.510 -0.675 32.382 1.00 95.31 115 LYS A C 1
ATOM 977 O O . LYS A 1 115 ? -7.025 -1.759 32.068 1.00 95.31 115 LYS A O 1
ATOM 982 N N . SER A 1 116 ? -8.563 -0.562 33.192 1.00 95.25 116 SER A N 1
ATOM 983 C CA . SER A 1 116 ? -9.279 -1.714 33.753 1.00 95.25 116 SER A CA 1
ATOM 984 C C . SER A 1 116 ? -9.954 -2.556 32.669 1.00 95.25 116 SER A C 1
ATOM 986 O O . SER A 1 116 ? -9.844 -3.781 32.691 1.00 95.25 116 SER A O 1
ATOM 988 N N . ASP A 1 117 ? -10.595 -1.922 31.685 1.00 95.81 117 ASP A N 1
ATOM 989 C CA . ASP A 1 117 ? -11.268 -2.639 30.599 1.00 95.81 117 ASP A CA 1
ATOM 990 C C . ASP A 1 117 ? -10.275 -3.357 29.666 1.00 95.81 117 ASP A C 1
ATOM 992 O O . ASP A 1 117 ? -10.549 -4.477 29.239 1.00 95.81 117 ASP A O 1
ATOM 996 N N . LEU A 1 118 ? -9.089 -2.789 29.404 1.00 93.38 118 LEU A N 1
ATOM 997 C CA . LEU A 1 118 ? -8.017 -3.454 28.641 1.00 93.38 118 LEU A CA 1
ATOM 998 C C . LEU A 1 118 ? -7.483 -4.712 29.347 1.00 93.38 118 LEU A C 1
ATOM 1000 O O . LEU A 1 118 ? -7.072 -5.669 28.690 1.00 93.38 118 LEU A O 1
ATOM 1004 N N . GLN A 1 119 ? -7.505 -4.737 30.682 1.00 91.31 119 GLN A N 1
ATOM 1005 C CA . GLN A 1 119 ? -7.108 -5.903 31.481 1.00 91.31 119 GLN A CA 1
ATOM 1006 C C . GLN A 1 119 ? -8.215 -6.966 31.573 1.00 91.31 119 GLN A C 1
ATOM 1008 O O . GLN A 1 119 ? -7.942 -8.127 31.897 1.00 91.31 119 GLN A O 1
ATOM 1013 N N . ASN A 1 120 ? -9.464 -6.604 31.270 1.00 92.88 120 ASN A N 1
ATOM 1014 C CA . ASN A 1 120 ? -10.601 -7.505 31.363 1.00 92.88 120 ASN A CA 1
ATOM 1015 C C . ASN A 1 120 ? -10.698 -8.429 30.137 1.00 92.88 120 ASN A C 1
ATOM 1017 O O . ASN A 1 120 ? -11.272 -8.093 29.103 1.00 92.88 120 ASN A O 1
ATOM 1021 N N . LYS A 1 121 ? -10.213 -9.664 30.296 1.00 90.56 121 LYS A N 1
ATOM 1022 C CA . LYS A 1 121 ? -10.210 -10.700 29.245 1.00 90.56 121 LYS A CA 1
ATOM 1023 C C . LYS A 1 121 ? -11.602 -11.166 28.791 1.00 90.56 121 LYS A C 1
ATOM 1025 O O . LYS A 1 121 ? -11.694 -11.887 27.799 1.00 90.56 121 LYS A O 1
ATOM 1030 N N . LYS A 1 122 ? -12.675 -10.808 29.508 1.00 92.12 122 LYS A N 1
ATOM 1031 C CA . LYS A 1 122 ? -14.054 -11.155 29.124 1.00 92.12 122 LYS A CA 1
ATOM 1032 C C . LYS A 1 122 ? -14.640 -10.179 28.103 1.00 92.12 122 LYS A C 1
ATOM 1034 O O . LYS A 1 122 ? -15.566 -10.568 27.396 1.00 92.12 122 LYS A O 1
ATOM 1039 N N . LEU A 1 123 ? -14.116 -8.953 28.026 1.00 95.06 123 LEU A N 1
ATOM 1040 C CA . LEU A 1 123 ? -14.617 -7.934 27.109 1.00 95.06 123 LEU A CA 1
ATOM 1041 C C . LEU A 1 123 ? -14.172 -8.204 25.673 1.00 95.06 123 LEU A C 1
ATOM 1043 O O . LEU A 1 123 ? -13.045 -8.631 25.403 1.00 95.06 123 LEU A O 1
ATOM 1047 N N . ASN A 1 124 ? -15.078 -7.902 24.751 1.00 96.44 124 ASN A N 1
ATOM 1048 C CA . ASN A 1 124 ? -14.792 -7.846 23.330 1.00 96.44 124 ASN A CA 1
ATOM 1049 C C . ASN A 1 124 ? -14.490 -6.396 22.920 1.00 96.44 124 ASN A C 1
ATOM 1051 O O . ASN A 1 124 ? -14.926 -5.444 23.570 1.00 96.44 124 ASN A O 1
ATOM 1055 N N . TRP A 1 125 ? -13.769 -6.221 21.816 1.00 97.94 125 TRP A N 1
ATOM 1056 C CA . TRP A 1 125 ? -13.347 -4.905 21.339 1.00 97.94 125 TRP A CA 1
ATOM 1057 C C . TRP A 1 125 ? -13.759 -4.672 19.890 1.00 97.94 125 TRP A C 1
ATOM 1059 O O . TRP A 1 125 ? -13.539 -5.518 19.022 1.00 97.94 125 TRP A O 1
ATOM 1069 N N . LEU A 1 126 ? -14.332 -3.500 19.631 1.00 98.25 126 LEU A N 1
ATOM 1070 C CA . LEU A 1 126 ? -14.508 -2.932 18.302 1.00 98.25 126 LEU A CA 1
ATOM 1071 C C . LEU A 1 126 ? -13.605 -1.703 18.197 1.00 98.25 126 LEU A C 1
ATOM 1073 O O . LEU A 1 126 ? -13.898 -0.642 18.740 1.00 98.25 126 LEU A O 1
ATOM 1077 N N . ILE A 1 127 ? -12.496 -1.848 17.487 1.00 98.50 127 ILE A N 1
ATOM 1078 C CA . ILE A 1 127 ? -11.640 -0.721 17.139 1.00 98.50 127 ILE A CA 1
ATOM 1079 C C . ILE A 1 127 ? -12.199 -0.114 15.859 1.00 98.50 127 ILE A C 1
ATOM 1081 O O . ILE A 1 127 ? -12.053 -0.710 14.792 1.00 98.50 127 ILE A O 1
ATOM 1085 N N . PHE A 1 128 ? -12.875 1.026 15.971 1.00 98.25 128 PHE A N 1
ATOM 1086 C CA . PHE A 1 128 ? -13.496 1.727 14.849 1.00 98.25 128 PHE A CA 1
ATOM 1087 C C . PHE A 1 128 ? -12.727 3.021 14.610 1.00 98.25 128 PHE A C 1
ATOM 1089 O O . PHE A 1 128 ? -12.757 3.904 15.452 1.00 98.25 128 PHE A O 1
ATOM 1096 N N . ILE A 1 129 ? -11.946 3.086 13.529 1.00 97.12 129 ILE A N 1
ATOM 1097 C CA . ILE A 1 129 ? -10.896 4.107 13.412 1.00 97.12 129 ILE A CA 1
ATOM 1098 C C . ILE A 1 129 ? -10.648 4.550 11.966 1.00 97.12 129 ILE A C 1
ATOM 1100 O O . ILE A 1 129 ? -10.694 3.755 11.023 1.00 97.12 129 ILE A O 1
ATOM 1104 N N . ASN A 1 130 ? -10.311 5.829 11.798 1.00 93.81 130 ASN A N 1
ATOM 1105 C CA . ASN A 1 130 ? -9.762 6.399 10.568 1.00 93.81 130 ASN A CA 1
ATOM 1106 C C . ASN A 1 130 ? -8.410 7.081 10.865 1.00 93.81 130 ASN A C 1
ATOM 1108 O O . ASN A 1 130 ? -8.365 8.301 11.030 1.00 93.81 130 ASN A O 1
ATOM 1112 N N . PRO A 1 131 ? -7.302 6.321 10.983 1.00 92.44 131 PRO A N 1
ATOM 1113 C CA . PRO A 1 131 ? -6.004 6.894 11.311 1.00 92.44 131 PRO A CA 1
ATOM 1114 C C . PRO A 1 131 ? -5.498 7.836 10.203 1.00 92.44 131 PRO A C 1
ATOM 1116 O O . PRO A 1 131 ? -5.863 7.689 9.033 1.00 92.44 131 PRO A O 1
ATOM 1119 N N . PRO A 1 132 ? -4.589 8.771 10.530 1.00 86.06 132 PRO A N 1
ATOM 1120 C CA . PRO A 1 132 ? -4.031 9.706 9.556 1.00 86.06 132 PRO A CA 1
ATOM 1121 C C . PRO A 1 132 ? -3.284 8.996 8.411 1.00 86.06 132 PRO A C 1
ATOM 1123 O O . PRO A 1 132 ? -2.611 7.976 8.590 1.00 86.06 132 PRO A O 1
ATOM 1126 N N . TYR A 1 133 ? -3.360 9.576 7.208 1.00 76.50 133 TYR A N 1
ATOM 1127 C CA . TYR A 1 133 ? -2.866 8.959 5.963 1.00 76.50 133 TYR A CA 1
ATOM 1128 C C . TYR A 1 133 ? -1.471 9.425 5.534 1.00 76.50 133 TYR A C 1
ATOM 1130 O O . TYR A 1 133 ? -1.011 9.070 4.435 1.00 76.50 133 TYR A O 1
ATOM 1138 N N . ALA A 1 134 ? -0.816 10.269 6.333 1.00 68.75 134 ALA A N 1
ATOM 1139 C CA . ALA A 1 134 ? 0.482 10.809 5.970 1.00 68.75 134 ALA A CA 1
ATOM 1140 C C . ALA A 1 134 ? 1.585 9.745 5.963 1.00 68.75 134 ALA A C 1
ATOM 1142 O O . ALA A 1 134 ? 1.585 8.773 6.722 1.00 68.75 134 ALA A O 1
ATOM 1143 N N . THR A 1 135 ? 2.547 9.975 5.071 1.00 55.44 135 THR A N 1
ATOM 1144 C CA . THR A 1 135 ? 3.718 9.127 4.878 1.00 55.44 135 THR A CA 1
ATOM 1145 C C . THR A 1 135 ? 4.978 9.981 4.863 1.00 55.44 135 THR A C 1
ATOM 1147 O O . THR A 1 135 ? 5.015 10.999 4.164 1.00 55.44 135 THR A O 1
ATOM 1150 N N . SER A 1 136 ? 6.037 9.554 5.547 1.00 53.25 136 SER A N 1
ATOM 1151 C CA . SER A 1 136 ? 7.363 10.162 5.386 1.00 53.25 136 SER A CA 1
ATOM 1152 C C . SER A 1 136 ? 8.015 9.663 4.092 1.00 53.25 136 SER A C 1
ATOM 1154 O O . SER A 1 136 ? 8.756 8.683 4.103 1.00 53.25 136 SER A O 1
ATOM 1156 N N . GLN A 1 137 ? 7.731 10.319 2.964 1.00 44.69 137 GLN A N 1
ATOM 1157 C CA . GLN A 1 137 ? 8.450 10.113 1.700 1.00 44.69 137 GLN A CA 1
ATOM 1158 C C . GLN A 1 137 ? 9.239 11.369 1.312 1.00 44.69 137 GLN A C 1
ATOM 1160 O O . GLN A 1 137 ? 8.788 12.497 1.513 1.00 44.69 137 GLN A O 1
ATOM 1165 N N . VAL A 1 138 ? 10.427 11.157 0.743 1.00 38.19 138 VAL A N 1
ATOM 1166 C CA . VAL A 1 138 ? 11.230 12.187 0.078 1.00 38.19 138 VAL A CA 1
ATOM 1167 C C . VAL A 1 138 ? 11.048 11.957 -1.420 1.00 38.19 138 VAL A C 1
ATOM 1169 O O . VAL A 1 138 ? 11.615 11.014 -1.961 1.00 38.19 138 VAL A O 1
ATOM 1172 N N . ALA A 1 139 ? 10.210 12.751 -2.080 1.00 29.12 139 ALA A N 1
ATOM 1173 C CA . ALA A 1 139 ? 10.041 12.691 -3.529 1.00 29.12 139 ALA A CA 1
ATOM 1174 C C . ALA A 1 139 ? 10.204 14.101 -4.112 1.00 29.12 139 ALA A C 1
ATOM 1176 O O . ALA A 1 139 ? 9.476 15.009 -3.720 1.00 29.12 139 ALA A O 1
ATOM 1177 N N . GLY A 1 140 ? 11.159 14.263 -5.035 1.00 32.50 140 GLY A N 1
ATOM 1178 C CA . GLY A 1 140 ? 11.395 15.497 -5.793 1.00 32.50 140 GLY A CA 1
ATOM 1179 C C . GLY A 1 140 ? 12.635 16.298 -5.373 1.00 32.50 140 GLY A C 1
ATOM 1180 O O . GLY A 1 140 ? 13.020 16.328 -4.208 1.00 32.50 140 GLY A O 1
ATOM 1181 N N . THR A 1 141 ? 13.246 16.960 -6.357 1.00 33.09 141 THR A N 1
ATOM 1182 C CA . THR A 1 141 ? 14.460 17.798 -6.286 1.00 33.09 141 THR A CA 1
ATOM 1183 C C . THR A 1 141 ? 14.291 19.125 -5.533 1.00 33.09 141 THR A C 1
ATOM 1185 O O . THR A 1 141 ? 15.277 19.828 -5.345 1.00 33.09 141 THR A O 1
ATOM 1188 N N . ASN A 1 142 ? 13.091 19.444 -5.033 1.00 35.38 142 ASN A N 1
ATOM 1189 C CA . ASN A 1 142 ? 12.840 20.615 -4.187 1.00 35.38 142 ASN A CA 1
ATOM 1190 C C . ASN A 1 142 ? 12.650 20.189 -2.726 1.00 35.38 142 ASN A C 1
ATOM 1192 O O . ASN A 1 142 ? 11.584 19.758 -2.284 1.00 35.38 142 ASN A O 1
ATOM 1196 N N . SER A 1 143 ? 13.735 20.303 -1.970 1.00 39.50 143 SER A N 1
ATOM 1197 C CA . SER A 1 143 ? 13.879 19.930 -0.568 1.00 39.50 143 SER A CA 1
ATOM 1198 C C . SER A 1 143 ? 13.076 20.821 0.393 1.00 39.50 143 SER A C 1
ATOM 1200 O O . SER A 1 143 ? 13.630 21.656 1.100 1.00 39.50 143 SER A O 1
ATOM 1202 N N . LYS A 1 144 ? 11.768 20.569 0.503 1.00 40.22 144 LYS A N 1
ATOM 1203 C CA . LYS A 1 144 ? 10.997 20.721 1.755 1.00 40.22 144 LYS A CA 1
ATOM 1204 C C . LYS A 1 144 ? 10.258 19.408 2.034 1.00 40.22 144 LYS A C 1
ATOM 1206 O O . LYS A 1 144 ? 9.040 19.303 1.958 1.00 40.22 144 LYS A O 1
ATOM 1211 N N . SER A 1 145 ? 11.029 18.346 2.261 1.00 47.59 145 SER A N 1
ATOM 1212 C CA . SER A 1 145 ? 10.514 16.989 2.483 1.00 47.59 145 SER A CA 1
ATOM 1213 C C . SER A 1 145 ? 9.706 16.877 3.785 1.00 47.59 145 SER A C 1
ATOM 1215 O O . SER A 1 145 ? 10.171 17.361 4.815 1.00 47.59 145 SER A O 1
ATOM 1217 N N . LYS A 1 146 ? 8.592 16.120 3.778 1.00 51.84 146 LYS A N 1
ATOM 1218 C CA . LYS A 1 146 ? 7.822 15.641 4.958 1.00 51.84 146 LYS A CA 1
ATOM 1219 C C . LYS A 1 146 ? 8.613 14.628 5.818 1.00 51.84 146 LYS A C 1
ATOM 1221 O O . LYS A 1 146 ? 8.094 13.587 6.232 1.00 51.84 146 LYS A O 1
ATOM 1226 N N . LYS A 1 147 ? 9.904 14.892 6.046 1.00 53.16 147 LYS A N 1
ATOM 1227 C CA . LYS A 1 147 ? 10.902 13.934 6.557 1.00 53.16 147 LYS A CA 1
ATOM 1228 C C . LYS A 1 147 ? 10.508 13.315 7.906 1.00 53.16 147 LYS A C 1
ATOM 1230 O O . LYS A 1 147 ? 10.822 12.151 8.131 1.00 53.16 147 LYS A O 1
ATOM 1235 N N . ASN A 1 148 ? 9.719 14.029 8.715 1.00 63.22 148 ASN A N 1
ATOM 1236 C CA . ASN A 1 148 ? 9.398 13.638 10.091 1.00 63.22 148 ASN A CA 1
ATOM 1237 C C . ASN A 1 148 ? 7.897 13.484 10.391 1.00 63.22 148 ASN A C 1
ATOM 1239 O O . ASN A 1 148 ? 7.547 13.247 11.539 1.00 63.22 148 ASN A O 1
ATOM 1243 N N . VAL A 1 149 ? 7.001 13.589 9.398 1.00 64.00 149 VAL A N 1
ATOM 1244 C CA . VAL A 1 149 ? 5.541 13.530 9.653 1.00 64.00 149 VAL A CA 1
ATOM 1245 C C . VAL A 1 149 ? 5.096 12.196 10.264 1.00 64.00 149 VAL A C 1
ATOM 1247 O O . VAL A 1 149 ? 4.112 12.163 10.989 1.00 64.00 149 VAL A O 1
ATOM 1250 N N . SER A 1 150 ? 5.827 11.105 10.012 1.00 73.00 150 SER A N 1
ATOM 1251 C CA . SER A 1 150 ? 5.557 9.801 10.623 1.00 73.00 150 SER A CA 1
ATOM 1252 C C . SER A 1 150 ? 6.558 9.406 11.717 1.00 73.00 150 SER A C 1
ATOM 1254 O O . SER A 1 150 ? 6.701 8.219 12.006 1.00 73.00 150 SER A O 1
ATOM 1256 N N . SER A 1 151 ? 7.320 10.350 12.279 1.00 82.38 151 SER A N 1
ATOM 1257 C CA . SER A 1 151 ? 8.245 10.064 13.385 1.00 82.38 151 SER A CA 1
ATOM 1258 C C . SER A 1 151 ? 7.470 9.828 14.683 1.00 82.38 151 SER A C 1
ATOM 1260 O O . SER A 1 151 ? 6.642 10.658 15.044 1.00 82.38 151 SER A O 1
ATOM 1262 N N . SER A 1 152 ? 7.722 8.711 15.369 1.00 89.88 152 SER A N 1
ATOM 1263 C CA . SER A 1 152 ? 7.084 8.364 16.646 1.00 89.88 152 SER A CA 1
ATOM 1264 C C . SER A 1 152 ? 7.882 7.293 17.396 1.00 89.88 152 SER A C 1
ATOM 1266 O O . SER A 1 152 ? 8.700 6.590 16.792 1.00 89.88 152 SER A O 1
ATOM 1268 N N . LEU A 1 153 ? 7.586 7.093 18.682 1.00 92.12 153 LEU A N 1
ATOM 1269 C CA . LEU A 1 153 ? 8.171 5.995 19.459 1.00 92.12 153 LEU A CA 1
ATOM 1270 C C . LEU A 1 153 ? 7.757 4.614 18.922 1.00 92.12 153 LEU A C 1
ATOM 1272 O O . LEU A 1 153 ? 8.577 3.692 18.887 1.00 92.12 153 LEU A O 1
ATOM 1276 N N . ILE A 1 154 ? 6.520 4.458 18.425 1.00 93.62 154 ILE A N 1
ATOM 1277 C CA . ILE A 1 154 ? 6.103 3.221 17.739 1.00 93.62 154 ILE A CA 1
ATOM 1278 C C . ILE A 1 154 ? 6.950 2.966 16.495 1.00 93.62 154 ILE A C 1
ATOM 1280 O O . ILE A 1 154 ? 7.358 1.827 16.251 1.00 93.62 154 ILE A O 1
ATOM 1284 N N . ARG A 1 155 ? 7.248 4.001 15.704 1.00 92.69 155 ARG A N 1
ATOM 1285 C CA . ARG A 1 155 ? 8.104 3.857 14.524 1.00 92.69 155 ARG A CA 1
ATOM 1286 C C . ARG A 1 155 ? 9.486 3.335 14.907 1.00 92.69 155 ARG A C 1
ATOM 1288 O O . ARG A 1 155 ? 9.991 2.455 14.208 1.00 92.69 155 ARG A O 1
ATOM 1295 N N . ASP A 1 156 ? 10.072 3.817 15.996 1.00 91.62 156 ASP A N 1
ATOM 1296 C CA . ASP A 1 156 ? 11.381 3.350 16.465 1.00 91.62 156 ASP A CA 1
ATOM 1297 C C . ASP A 1 156 ? 11.344 1.872 16.871 1.00 91.62 156 ASP A C 1
ATOM 1299 O O . ASP A 1 156 ? 12.230 1.094 16.506 1.00 91.62 156 ASP A O 1
ATOM 1303 N N . ILE A 1 157 ? 10.270 1.439 17.537 1.00 92.94 157 ILE A N 1
ATOM 1304 C CA . ILE A 1 157 ? 10.043 0.023 17.850 1.00 92.94 157 ILE A CA 1
ATOM 1305 C C . ILE A 1 157 ? 9.895 -0.794 16.561 1.00 92.94 157 ILE A C 1
ATOM 1307 O O . ILE A 1 157 ? 10.526 -1.843 16.419 1.00 92.94 157 ILE A O 1
ATOM 1311 N N . MET A 1 158 ? 9.116 -0.322 15.587 1.00 93.62 158 MET A N 1
ATOM 1312 C CA . MET A 1 158 ? 8.972 -0.991 14.292 1.00 93.62 158 MET A CA 1
ATOM 1313 C C . MET A 1 158 ? 10.317 -1.117 13.557 1.00 93.62 158 MET A C 1
ATOM 1315 O O . MET A 1 158 ? 10.586 -2.161 12.964 1.00 93.62 158 MET A O 1
ATOM 1319 N N . HIS A 1 159 ? 11.193 -0.106 13.624 1.00 91.88 159 HIS A N 1
ATOM 1320 C CA . HIS A 1 159 ? 12.557 -0.182 13.076 1.00 91.88 159 HIS A CA 1
ATOM 1321 C C . HIS A 1 159 ? 13.378 -1.285 13.744 1.00 91.88 159 HIS A C 1
ATOM 1323 O O . HIS A 1 159 ? 13.940 -2.123 13.036 1.00 91.88 159 HIS A O 1
ATOM 1329 N N . LYS A 1 160 ? 13.367 -1.362 15.083 1.00 91.00 160 LYS A N 1
ATOM 1330 C CA . LYS A 1 160 ? 14.015 -2.453 15.839 1.00 91.00 160 LYS A CA 1
ATOM 1331 C C . LYS A 1 160 ? 13.474 -3.836 15.443 1.00 91.00 160 LYS A C 1
ATOM 1333 O O . LYS A 1 160 ? 14.232 -4.797 15.370 1.00 91.00 160 LYS A O 1
ATOM 1338 N N . ASN A 1 161 ? 12.190 -3.922 15.088 1.00 90.12 161 ASN A N 1
ATOM 1339 C CA . ASN A 1 161 ? 11.530 -5.139 14.596 1.00 90.12 161 ASN A CA 1
ATOM 1340 C C . ASN A 1 161 ? 11.724 -5.387 13.081 1.00 90.12 161 ASN A C 1
ATOM 1342 O O . ASN A 1 161 ? 11.043 -6.229 12.500 1.00 90.12 161 ASN A O 1
ATOM 1346 N N . LYS A 1 162 ? 12.642 -4.675 12.409 1.00 92.94 162 LYS A N 1
ATOM 1347 C CA . LYS A 1 162 ? 12.924 -4.798 10.961 1.00 92.94 162 LYS A CA 1
ATOM 1348 C C . LYS A 1 162 ? 11.719 -4.473 10.053 1.00 92.94 162 LYS A C 1
ATOM 1350 O O . LYS A 1 162 ? 11.658 -4.951 8.915 1.00 92.94 162 LYS A O 1
ATOM 1355 N N . LEU A 1 163 ? 10.806 -3.615 10.523 1.00 92.56 163 LEU A N 1
ATOM 1356 C CA . LEU A 1 163 ? 9.604 -3.121 9.826 1.00 92.56 163 LEU A CA 1
ATOM 1357 C C . LEU A 1 163 ? 9.748 -1.662 9.338 1.00 92.56 163 LEU A C 1
ATOM 1359 O O . LEU A 1 163 ? 8.757 -0.955 9.153 1.00 92.56 163 LEU A O 1
ATOM 1363 N N . GLY A 1 164 ? 10.984 -1.197 9.132 1.00 84.88 164 GLY A N 1
ATOM 1364 C CA . GLY A 1 164 ? 11.300 0.214 8.874 1.00 84.88 164 GLY A CA 1
ATOM 1365 C C . GLY A 1 164 ? 10.727 0.829 7.590 1.00 84.88 164 GLY A C 1
ATOM 1366 O O . GLY A 1 164 ? 10.606 2.048 7.497 1.00 84.88 164 GLY A O 1
ATOM 1367 N N . GLU A 1 165 ? 10.363 0.015 6.596 1.00 85.38 165 GLU A N 1
ATOM 1368 C CA . GLU A 1 165 ? 9.702 0.505 5.379 1.00 85.38 165 GLU A CA 1
ATOM 1369 C C . GLU A 1 165 ? 8.230 0.845 5.645 1.00 85.38 165 GLU A C 1
ATOM 1371 O O . GLU A 1 165 ? 7.783 1.947 5.330 1.00 85.38 165 GLU A O 1
ATOM 1376 N N . SER A 1 166 ? 7.497 -0.073 6.281 1.00 89.38 166 SER A N 1
ATOM 1377 C CA . SER A 1 166 ? 6.080 0.093 6.628 1.00 89.38 166 SER A CA 1
ATOM 1378 C C . SER A 1 166 ? 5.861 1.153 7.699 1.00 89.38 166 SER A C 1
ATOM 1380 O O . SER A 1 166 ? 4.867 1.869 7.658 1.00 89.38 166 SER A O 1
ATOM 1382 N N . SER A 1 167 ? 6.814 1.328 8.622 1.00 89.25 167 SER A N 1
ATOM 1383 C CA . SER A 1 167 ? 6.724 2.345 9.677 1.00 89.25 167 SER A CA 1
ATOM 1384 C C . SER A 1 167 ? 6.738 3.787 9.150 1.00 89.25 167 SER A C 1
ATOM 1386 O O . SER A 1 167 ? 6.485 4.729 9.899 1.00 89.25 167 SER A O 1
ATOM 1388 N N . ARG A 1 168 ? 6.986 4.007 7.851 1.00 87.94 168 ARG A N 1
ATOM 1389 C CA . ARG A 1 168 ? 6.819 5.323 7.216 1.00 87.94 168 ARG A CA 1
ATOM 1390 C C . ARG A 1 168 ? 5.354 5.724 7.028 1.00 87.94 168 ARG A C 1
ATOM 1392 O O . ARG A 1 168 ? 5.112 6.902 6.781 1.00 87.94 168 ARG A O 1
ATOM 1399 N N . GLU A 1 169 ? 4.403 4.796 7.139 1.00 88.88 169 GLU A N 1
ATOM 140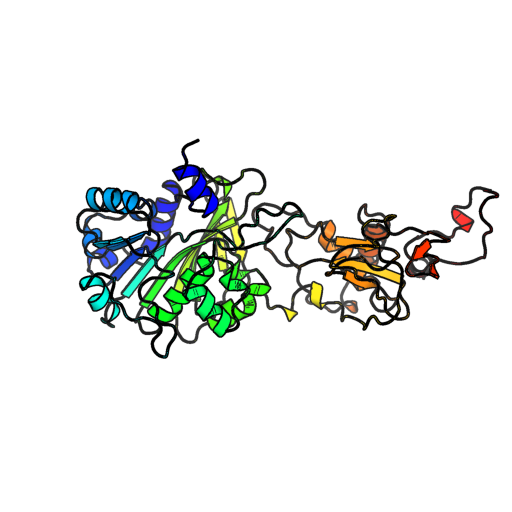0 C CA . GLU A 1 169 ? 2.959 5.058 7.060 1.00 88.88 169 GLU A CA 1
ATOM 1401 C C . GLU A 1 169 ? 2.352 5.108 8.472 1.00 88.88 169 GLU A C 1
ATOM 1403 O O . GLU A 1 169 ? 2.489 4.154 9.236 1.00 88.88 169 GLU A O 1
ATOM 1408 N N . LEU A 1 170 ? 1.663 6.200 8.829 1.00 91.31 170 LEU A N 1
ATOM 1409 C CA . LEU A 1 170 ? 1.069 6.346 10.169 1.00 91.31 170 LEU A CA 1
ATOM 1410 C C . LEU A 1 170 ? 0.024 5.260 10.465 1.00 91.31 170 LEU A C 1
ATOM 1412 O O . LEU A 1 170 ? 0.074 4.640 11.522 1.00 91.31 170 LEU A O 1
ATOM 1416 N N . SER A 1 171 ? -0.868 4.960 9.517 1.00 92.75 171 SER A N 1
ATOM 1417 C CA . SER A 1 171 ? -1.846 3.866 9.660 1.00 92.75 171 SER A CA 1
ATOM 1418 C C . SER A 1 171 ? -1.201 2.514 10.005 1.00 92.75 171 SER A C 1
ATOM 1420 O O . SER A 1 171 ? -1.713 1.801 10.865 1.00 92.75 171 SER A O 1
ATOM 1422 N N . ALA A 1 172 ? -0.036 2.189 9.431 1.00 95.06 172 ALA A N 1
ATOM 1423 C CA . ALA A 1 172 ? 0.696 0.967 9.766 1.00 95.06 172 ALA A CA 1
ATOM 1424 C C . ALA A 1 172 ? 1.235 0.981 11.208 1.00 95.06 172 ALA A C 1
ATOM 1426 O O . ALA A 1 172 ? 1.257 -0.061 11.860 1.00 95.06 172 ALA A O 1
ATOM 1427 N N . GLN A 1 173 ? 1.625 2.148 11.732 1.00 95.31 173 GLN A N 1
ATOM 1428 C CA . GLN A 1 173 ? 2.034 2.296 13.134 1.00 95.31 173 GLN A CA 1
ATOM 1429 C C . GLN A 1 173 ? 0.857 2.093 14.096 1.00 95.31 173 GLN A C 1
ATOM 1431 O O . GLN A 1 173 ? 0.996 1.365 15.077 1.00 95.31 173 GLN A O 1
ATOM 1436 N N . PHE A 1 174 ? -0.317 2.659 13.786 1.00 96.62 174 PHE A N 1
ATOM 1437 C CA . PHE A 1 174 ? -1.546 2.407 14.552 1.00 96.62 174 PHE A CA 1
ATOM 1438 C C . PHE A 1 174 ? -1.872 0.912 14.572 1.00 96.62 174 PHE A C 1
ATOM 1440 O O . PHE A 1 174 ? -2.037 0.325 15.637 1.00 96.62 174 PHE A O 1
ATOM 1447 N N . MET A 1 175 ? -1.890 0.275 13.400 1.00 96.75 175 MET A N 1
ATOM 1448 C CA . MET A 1 175 ? -2.160 -1.157 13.264 1.00 96.75 175 MET A CA 1
ATOM 1449 C C . MET A 1 1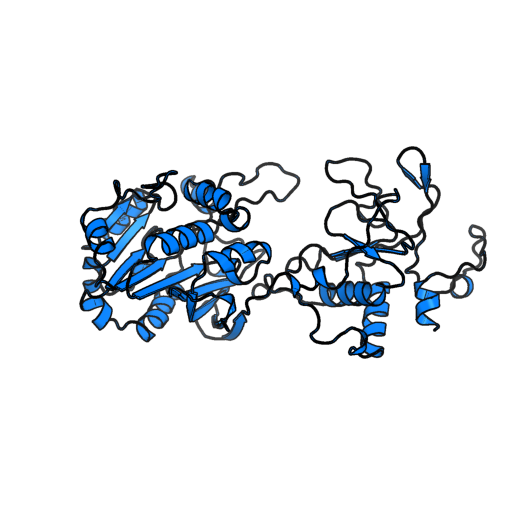75 ? -1.141 -2.027 14.015 1.00 96.75 175 MET A C 1
ATOM 1451 O O . MET A 1 175 ? -1.529 -3.023 14.623 1.00 96.75 175 MET A O 1
ATOM 1455 N N . PHE A 1 176 ? 0.141 -1.641 14.019 1.00 95.69 176 PHE A N 1
ATOM 1456 C CA . PHE A 1 176 ? 1.181 -2.309 14.805 1.00 95.69 176 PHE A CA 1
ATOM 1457 C C . PHE A 1 176 ? 0.896 -2.237 16.305 1.00 95.69 176 PHE A C 1
ATOM 1459 O O . PHE A 1 176 ? 0.907 -3.272 16.975 1.00 95.69 176 PHE A O 1
ATOM 1466 N N . ARG A 1 177 ? 0.616 -1.037 16.831 1.00 95.12 177 ARG A N 1
ATOM 1467 C CA . ARG A 1 177 ? 0.315 -0.860 18.255 1.00 95.12 177 ARG A CA 1
ATOM 1468 C C . ARG A 1 177 ? -0.947 -1.627 18.648 1.00 95.12 177 ARG A C 1
ATOM 1470 O O . ARG A 1 177 ? -0.884 -2.395 19.600 1.00 95.12 177 ARG A O 1
ATOM 1477 N N . ILE A 1 178 ? -2.026 -1.514 17.868 1.00 95.69 178 ILE A N 1
ATOM 1478 C CA . ILE A 1 178 ? -3.281 -2.250 18.090 1.00 95.69 178 ILE A CA 1
ATOM 1479 C C . ILE A 1 178 ? -3.012 -3.759 18.138 1.00 95.69 178 ILE A C 1
ATOM 1481 O O . ILE A 1 178 ? -3.451 -4.438 19.060 1.00 95.69 178 ILE A O 1
ATOM 1485 N N . ASN A 1 179 ? -2.250 -4.306 17.187 1.00 92.69 179 ASN A N 1
ATOM 1486 C CA . ASN A 1 179 ? -1.959 -5.739 17.182 1.00 92.69 179 ASN A CA 1
ATOM 1487 C C . ASN A 1 179 ? -1.196 -6.189 18.443 1.00 92.69 179 ASN A C 1
ATOM 1489 O O . ASN A 1 179 ? -1.503 -7.242 18.992 1.00 92.69 179 ASN A O 1
ATOM 1493 N N . LYS A 1 180 ? -0.243 -5.383 18.929 1.00 91.06 180 LYS A N 1
ATOM 1494 C CA . LYS A 1 180 ? 0.508 -5.675 20.160 1.00 91.06 180 LYS A CA 1
ATOM 1495 C C . LYS A 1 180 ? -0.337 -5.528 21.425 1.00 91.06 180 LYS A C 1
ATOM 1497 O O . LYS A 1 180 ? -0.223 -6.353 22.323 1.00 91.06 180 LYS A O 1
ATOM 1502 N N . GLU A 1 181 ? -1.157 -4.487 21.496 1.00 91.31 181 GLU A N 1
ATOM 1503 C CA . GLU A 1 181 ? -1.986 -4.146 22.656 1.00 91.31 181 GLU A CA 1
ATOM 1504 C C . GLU A 1 181 ? -3.121 -5.156 22.864 1.00 91.31 181 GLU A C 1
ATOM 1506 O O . GLU A 1 181 ? -3.397 -5.569 23.988 1.00 91.31 181 GLU A O 1
ATOM 1511 N N . PHE A 1 182 ? -3.711 -5.634 21.769 1.00 90.94 182 PHE A N 1
ATOM 1512 C CA . PHE A 1 182 ? -4.873 -6.517 21.797 1.00 90.94 182 PHE A CA 1
ATOM 1513 C C . PHE A 1 182 ? -4.542 -7.997 21.561 1.00 90.94 182 PHE A C 1
ATOM 1515 O O . PHE A 1 182 ? -5.450 -8.812 21.435 1.00 90.94 182 PHE A O 1
ATOM 1522 N N . VAL A 1 183 ? -3.263 -8.394 21.542 1.00 83.38 183 VAL A N 1
ATOM 1523 C CA . VAL A 1 183 ? -2.864 -9.790 21.259 1.00 83.38 183 VAL A CA 1
ATOM 1524 C C . VAL A 1 183 ? -3.496 -10.811 22.219 1.00 83.38 183 VAL A C 1
ATOM 1526 O O . VAL A 1 183 ? -3.677 -11.964 21.857 1.00 83.38 183 VAL A O 1
ATOM 1529 N N . ASN A 1 184 ? -3.870 -10.407 23.435 1.00 79.44 184 ASN A N 1
ATOM 1530 C CA . ASN A 1 184 ? -4.430 -11.304 24.452 1.00 79.44 184 ASN A CA 1
ATOM 1531 C C . ASN A 1 184 ? -5.951 -11.166 24.650 1.00 79.44 184 ASN A C 1
ATOM 1533 O O . ASN A 1 184 ? -6.491 -11.808 25.555 1.00 79.44 184 ASN A O 1
ATOM 1537 N N . SER A 1 185 ? -6.650 -10.324 23.880 1.00 84.19 185 SER A N 1
ATOM 1538 C CA . SER A 1 185 ? -8.100 -10.148 24.058 1.00 84.19 185 SER A CA 1
ATOM 1539 C C . SER A 1 185 ? -8.896 -11.227 23.311 1.00 84.19 185 SER A C 1
ATOM 1541 O O . SER A 1 185 ? -8.456 -11.763 22.297 1.00 84.19 185 SER A O 1
ATOM 1543 N N . LYS A 1 186 ? -10.087 -11.561 23.826 1.00 82.69 186 LYS A N 1
ATOM 1544 C CA . LYS A 1 186 ? -10.893 -12.702 23.359 1.00 82.69 186 LYS A CA 1
ATOM 1545 C C . LYS A 1 186 ? -11.420 -12.530 21.931 1.00 82.69 186 LYS A C 1
ATOM 1547 O O . LYS A 1 186 ? -11.219 -13.403 21.093 1.00 82.69 186 LYS A O 1
ATOM 1552 N N . ASN A 1 187 ? -12.116 -11.425 21.657 1.00 92.12 187 ASN A N 1
ATOM 1553 C CA . ASN A 1 187 ? -12.584 -11.074 20.316 1.00 92.12 187 ASN A CA 1
ATOM 1554 C C . ASN A 1 187 ? -12.301 -9.601 20.043 1.00 92.12 187 ASN A C 1
ATOM 1556 O O . ASN A 1 187 ? -12.816 -8.734 20.751 1.00 92.12 187 ASN A O 1
ATOM 1560 N N . ILE A 1 188 ? -11.534 -9.326 18.989 1.00 95.81 188 ILE A N 1
ATOM 1561 C CA . ILE A 1 188 ? -11.267 -7.962 18.532 1.00 95.81 188 ILE A CA 1
ATOM 1562 C C . ILE A 1 188 ? -11.628 -7.851 17.060 1.00 95.81 188 ILE A C 1
ATOM 1564 O O . ILE A 1 188 ? -11.124 -8.609 16.224 1.00 95.81 188 ILE A O 1
ATOM 1568 N N . TYR A 1 189 ? -12.470 -6.873 16.753 1.00 97.81 189 TYR A N 1
ATOM 1569 C CA . TYR A 1 189 ? -12.721 -6.425 15.397 1.00 97.81 189 TYR A CA 1
ATOM 1570 C C . TYR A 1 189 ? -12.018 -5.091 15.167 1.00 97.81 189 TYR A C 1
ATOM 1572 O O . TYR A 1 189 ? -12.222 -4.142 15.917 1.00 97.81 189 TYR A O 1
ATOM 1580 N N . LEU A 1 190 ? -11.193 -5.020 14.127 1.00 98.25 190 LEU A N 1
ATOM 1581 C CA . LEU A 1 190 ? -10.585 -3.791 13.634 1.00 98.25 190 LEU A CA 1
ATOM 1582 C C . LEU A 1 190 ? -11.364 -3.331 12.399 1.00 98.25 190 LEU A C 1
ATOM 1584 O O . LEU A 1 190 ? -11.172 -3.858 11.306 1.00 98.25 190 LEU A O 1
ATOM 1588 N N . ALA A 1 191 ? -12.250 -2.363 12.595 1.00 98.50 191 ALA A N 1
ATOM 1589 C CA . ALA A 1 191 ? -13.020 -1.670 11.574 1.00 98.50 191 ALA A CA 1
ATOM 1590 C C . ALA A 1 191 ? -12.286 -0.377 11.181 1.00 98.50 191 ALA A C 1
ATOM 1592 O O . ALA A 1 191 ? -12.414 0.655 11.837 1.00 98.50 191 ALA A O 1
ATOM 1593 N N . ILE A 1 192 ? -11.473 -0.443 10.128 1.00 98.06 192 ILE A N 1
ATOM 1594 C CA . ILE A 1 192 ? -10.493 0.596 9.795 1.00 98.06 192 ILE A CA 1
ATOM 1595 C C . ILE A 1 192 ? -10.742 1.220 8.421 1.00 98.06 192 ILE A C 1
ATOM 1597 O O . ILE A 1 192 ? -10.834 0.518 7.411 1.00 98.06 192 ILE A O 1
ATOM 1601 N N . PHE A 1 193 ? -10.763 2.552 8.377 1.00 95.88 193 PHE A N 1
ATOM 1602 C CA . PHE A 1 193 ? -10.560 3.320 7.150 1.00 95.88 193 PHE A CA 1
ATOM 1603 C C . PHE A 1 193 ? -9.061 3.476 6.880 1.00 95.88 193 PHE A C 1
ATOM 1605 O O . PHE A 1 193 ? -8.307 3.892 7.750 1.00 95.88 193 PHE A O 1
ATOM 1612 N N . SER A 1 194 ? -8.584 3.108 5.694 1.00 93.38 194 SER A N 1
ATOM 1613 C CA . SER A 1 194 ? -7.155 3.213 5.365 1.00 93.38 194 SER A CA 1
ATOM 1614 C C . SER A 1 194 ? -6.894 3.149 3.860 1.00 93.38 194 SER A C 1
ATOM 1616 O O . SER A 1 194 ? -7.752 2.764 3.063 1.00 93.38 194 SER A O 1
ATOM 1618 N N . LYS A 1 195 ? -5.670 3.516 3.459 1.00 91.38 195 LYS A N 1
ATOM 1619 C CA . LYS A 1 195 ? -5.121 3.101 2.162 1.00 91.38 195 LYS A CA 1
ATOM 1620 C C . LYS A 1 195 ? -4.877 1.596 2.204 1.00 91.38 195 LYS A C 1
ATOM 1622 O O . LYS A 1 195 ? -4.397 1.063 3.198 1.00 91.38 195 LYS A O 1
ATOM 1627 N N . ILE A 1 196 ? -5.054 0.932 1.072 1.00 90.44 196 ILE A N 1
ATOM 1628 C CA . ILE A 1 196 ? -4.816 -0.515 0.919 1.00 90.44 196 ILE A CA 1
ATOM 1629 C C . ILE A 1 196 ? -3.327 -0.909 0.812 1.00 90.44 196 ILE A C 1
ATOM 1631 O O . ILE A 1 196 ? -2.993 -2.035 0.434 1.00 90.44 196 ILE A O 1
ATOM 1635 N N . ASN A 1 197 ? -2.403 0.008 1.111 1.00 89.25 197 ASN A N 1
ATOM 1636 C CA . ASN A 1 197 ? -0.969 -0.196 0.908 1.00 89.25 197 ASN A CA 1
ATOM 1637 C C . ASN A 1 197 ? -0.415 -1.362 1.731 1.00 89.25 197 ASN A C 1
ATOM 1639 O O . ASN A 1 197 ? 0.429 -2.107 1.231 1.00 89.25 197 ASN A O 1
ATOM 1643 N N . TYR A 1 198 ? -0.884 -1.561 2.966 1.00 91.69 198 TYR A N 1
ATOM 1644 C CA . TYR A 1 198 ? -0.446 -2.686 3.799 1.00 91.69 198 TYR A CA 1
ATOM 1645 C C . TYR A 1 198 ? -0.771 -4.041 3.151 1.00 91.69 198 TYR A C 1
ATOM 1647 O O . TYR A 1 198 ? 0.026 -4.969 3.265 1.00 91.69 198 TYR A O 1
ATOM 1655 N N . ILE A 1 199 ? -1.862 -4.127 2.380 1.00 93.38 199 ILE A N 1
ATOM 1656 C CA . ILE A 1 199 ? -2.285 -5.329 1.647 1.00 93.38 199 ILE A CA 1
ATOM 1657 C C . ILE A 1 199 ? -1.422 -5.538 0.393 1.00 93.38 199 ILE A C 1
ATOM 1659 O O . ILE A 1 199 ? -0.932 -6.641 0.156 1.00 93.38 199 ILE A O 1
ATOM 1663 N N . LYS A 1 200 ? -1.231 -4.488 -0.422 1.00 89.56 200 LYS A N 1
ATOM 1664 C CA . LYS A 1 200 ? -0.718 -4.625 -1.802 1.00 89.56 200 LYS A CA 1
ATOM 1665 C C . LYS A 1 200 ? 0.753 -4.278 -2.000 1.00 89.56 200 LYS A C 1
ATOM 1667 O O . LYS A 1 200 ? 1.400 -4.866 -2.863 1.00 89.56 200 LYS A O 1
ATOM 1672 N N . VAL A 1 201 ? 1.292 -3.318 -1.252 1.00 87.31 201 VAL A N 1
ATOM 1673 C CA . VAL A 1 201 ? 2.640 -2.802 -1.516 1.00 87.31 201 VAL A CA 1
ATOM 1674 C C . VAL A 1 201 ? 3.680 -3.840 -1.107 1.00 87.31 201 VAL A C 1
ATOM 1676 O O . VAL A 1 201 ? 3.654 -4.378 0.003 1.00 87.31 201 VAL A O 1
ATOM 1679 N N . ASN A 1 202 ? 4.628 -4.098 -2.007 1.00 86.12 202 ASN A N 1
ATOM 1680 C CA . ASN A 1 202 ? 5.706 -5.063 -1.807 1.00 86.12 202 ASN A CA 1
ATOM 1681 C C . ASN A 1 202 ? 6.511 -4.814 -0.517 1.00 86.12 202 ASN A C 1
ATOM 1683 O O . ASN A 1 202 ? 6.775 -5.736 0.251 1.00 86.12 202 ASN A O 1
ATOM 1687 N N . ASN A 1 203 ? 6.859 -3.553 -0.241 1.00 86.44 203 ASN A N 1
ATOM 1688 C CA . ASN A 1 203 ? 7.661 -3.186 0.931 1.00 86.44 203 ASN A CA 1
ATOM 1689 C C . ASN A 1 203 ? 6.966 -3.517 2.267 1.00 86.44 203 ASN A C 1
ATOM 1691 O O . ASN A 1 203 ? 7.634 -3.577 3.295 1.00 86.44 203 ASN A O 1
ATOM 1695 N N . ASN A 1 204 ? 5.658 -3.793 2.242 1.00 90.81 204 ASN A N 1
ATOM 1696 C CA . ASN A 1 204 ? 4.867 -4.170 3.407 1.00 90.81 204 ASN A CA 1
ATOM 1697 C C . ASN A 1 204 ? 4.777 -5.687 3.633 1.00 90.81 204 ASN A C 1
ATOM 1699 O O . ASN A 1 204 ? 4.069 -6.098 4.545 1.00 90.81 204 ASN A O 1
ATOM 1703 N N . GLN A 1 205 ? 5.488 -6.535 2.874 1.00 92.69 205 GLN A N 1
ATOM 1704 C CA . GLN A 1 205 ? 5.429 -7.988 3.093 1.00 92.69 205 GLN A CA 1
ATOM 1705 C C . GLN A 1 205 ? 5.829 -8.377 4.522 1.00 92.69 205 GLN A C 1
ATOM 1707 O O . GLN A 1 205 ? 5.053 -9.034 5.200 1.00 92.69 205 GLN A O 1
ATOM 1712 N N . ARG A 1 206 ? 6.962 -7.880 5.039 1.00 93.94 206 ARG A N 1
ATOM 1713 C CA . ARG A 1 206 ? 7.362 -8.168 6.430 1.00 93.94 206 ARG A CA 1
ATOM 1714 C C . ARG A 1 206 ? 6.327 -7.694 7.449 1.00 93.94 206 ARG A C 1
ATOM 1716 O O . ARG A 1 206 ? 6.133 -8.349 8.464 1.00 93.94 206 ARG A O 1
ATOM 1723 N N . PHE A 1 207 ? 5.668 -6.568 7.191 1.00 95.44 207 PHE A N 1
ATOM 1724 C CA . PHE A 1 207 ? 4.590 -6.085 8.049 1.00 95.44 207 PHE A CA 1
ATOM 1725 C C . PHE A 1 207 ? 3.385 -7.028 8.013 1.00 95.44 207 PHE A C 1
ATOM 1727 O O . PHE A 1 207 ? 2.894 -7.416 9.068 1.00 95.44 207 PHE A O 1
ATOM 1734 N N . ARG A 1 208 ? 2.970 -7.486 6.827 1.00 94.56 208 ARG A N 1
ATOM 1735 C CA . ARG A 1 208 ? 1.919 -8.504 6.699 1.00 94.56 208 ARG A CA 1
ATOM 1736 C C . ARG A 1 208 ? 2.278 -9.793 7.426 1.00 94.56 208 ARG A C 1
ATOM 1738 O O . ARG A 1 208 ? 1.453 -10.304 8.174 1.00 94.56 208 ARG A O 1
ATOM 1745 N N . ASP A 1 209 ? 3.506 -10.269 7.254 1.00 93.19 209 ASP A N 1
ATOM 1746 C CA . ASP A 1 209 ? 3.980 -11.531 7.823 1.00 93.19 209 ASP A CA 1
ATOM 1747 C C . ASP A 1 209 ? 4.010 -11.508 9.361 1.00 93.19 209 ASP A C 1
ATOM 1749 O O . ASP A 1 209 ? 3.720 -12.521 9.986 1.00 93.19 209 ASP A O 1
ATOM 1753 N N . ASN A 1 210 ? 4.338 -10.360 9.971 1.00 92.50 210 ASN A N 1
ATOM 1754 C CA . ASN A 1 210 ? 4.611 -10.266 11.414 1.00 92.50 210 ASN A CA 1
ATOM 1755 C C . ASN A 1 210 ? 3.554 -9.500 12.231 1.00 92.50 210 ASN A C 1
ATOM 1757 O O . ASN A 1 210 ? 3.613 -9.525 13.458 1.00 92.50 210 ASN A O 1
ATOM 1761 N N . VAL A 1 211 ? 2.640 -8.769 11.585 1.00 93.88 211 VAL A N 1
ATOM 1762 C CA . VAL A 1 211 ? 1.677 -7.874 12.262 1.00 93.88 211 VAL A CA 1
ATOM 1763 C C . VAL A 1 211 ? 0.237 -8.156 11.839 1.00 93.88 211 VAL A C 1
ATOM 1765 O O . VAL A 1 211 ? -0.676 -8.071 12.656 1.00 93.88 211 VAL A O 1
ATOM 1768 N N . CYS A 1 212 ? -0.006 -8.476 10.566 1.00 94.44 212 CYS A N 1
ATOM 1769 C CA . CYS A 1 212 ? -1.364 -8.595 10.033 1.00 94.44 212 CYS A CA 1
ATOM 1770 C C . CYS A 1 212 ? -1.989 -9.972 10.293 1.00 94.44 212 CYS A C 1
ATOM 1772 O O . CYS A 1 212 ? -2.298 -10.718 9.359 1.00 94.44 212 CYS A O 1
ATOM 1774 N N . ASN A 1 213 ? -2.243 -10.274 11.565 1.00 93.88 213 ASN A N 1
ATOM 1775 C CA . ASN A 1 213 ? -2.985 -11.458 12.006 1.00 93.88 213 ASN A CA 1
ATOM 1776 C C . ASN A 1 213 ? -4.498 -11.259 11.812 1.00 93.88 213 ASN A C 1
ATOM 1778 O O . ASN A 1 213 ? -5.277 -11.268 12.766 1.00 93.88 213 ASN A O 1
ATOM 1782 N N . TYR A 1 214 ? -4.903 -10.965 10.577 1.00 95.25 214 TYR A N 1
ATOM 1783 C CA . TYR A 1 214 ? -6.228 -10.448 10.255 1.00 95.25 214 TYR A CA 1
ATOM 1784 C C . TYR A 1 214 ? -7.003 -11.409 9.374 1.00 95.25 214 TYR A C 1
ATOM 1786 O O . TYR A 1 214 ? -6.543 -11.757 8.288 1.00 95.25 214 TYR A O 1
ATOM 1794 N N . LYS A 1 215 ? -8.201 -11.773 9.832 1.00 95.88 215 LYS A N 1
ATOM 1795 C CA . LYS A 1 215 ? -9.196 -12.487 9.043 1.00 95.88 215 LYS A CA 1
ATOM 1796 C C . LYS A 1 215 ? -10.188 -11.498 8.444 1.00 95.88 215 LYS A C 1
ATOM 1798 O O . LYS A 1 215 ? -10.732 -10.670 9.181 1.00 95.88 215 LYS A O 1
ATOM 1803 N N . PHE A 1 216 ? -10.405 -11.547 7.132 1.00 97.38 216 PHE A N 1
ATOM 1804 C CA . PHE A 1 216 ? -11.339 -10.637 6.467 1.00 97.38 216 PHE A CA 1
ATOM 1805 C C . PHE A 1 216 ? -12.772 -10.958 6.897 1.00 97.38 216 PHE A C 1
ATOM 1807 O O . PHE A 1 216 ? -13.166 -12.123 6.946 1.00 97.38 216 PHE A O 1
ATOM 1814 N N . VAL A 1 217 ? -13.551 -9.924 7.223 1.00 97.44 217 VAL A N 1
ATOM 1815 C CA . VAL A 1 217 ? -14.964 -10.074 7.597 1.00 97.44 217 VAL A CA 1
ATOM 1816 C C . VAL A 1 217 ? -15.858 -9.424 6.551 1.00 97.44 217 VAL A C 1
ATOM 1818 O O . VAL A 1 217 ? -16.712 -10.086 5.967 1.00 97.44 217 VAL A O 1
ATOM 1821 N N . ASN A 1 218 ? -15.685 -8.123 6.315 1.00 97.69 218 ASN A N 1
ATOM 1822 C CA . ASN A 1 218 ? -16.468 -7.375 5.336 1.00 97.69 218 ASN A CA 1
ATOM 1823 C C . ASN A 1 218 ? -15.795 -6.030 5.023 1.00 97.69 218 ASN A C 1
ATOM 1825 O O . ASN A 1 218 ? -14.915 -5.585 5.758 1.00 97.69 218 ASN A O 1
ATOM 1829 N N . GLY A 1 219 ? -16.228 -5.345 3.967 1.00 98.19 219 GLY A N 1
ATOM 1830 C CA . GLY A 1 219 ? -15.748 -3.998 3.682 1.00 98.19 219 GLY A CA 1
ATOM 1831 C C . GLY A 1 219 ? -16.159 -3.441 2.327 1.00 98.19 219 GLY A C 1
ATOM 1832 O O . GLY A 1 219 ? -16.806 -4.096 1.504 1.00 98.19 219 GLY A O 1
ATOM 1833 N N . PHE A 1 220 ? -15.741 -2.205 2.091 1.00 98.31 220 PHE A N 1
ATOM 1834 C CA . PHE A 1 220 ? -15.939 -1.500 0.834 1.00 98.31 220 PHE A CA 1
ATOM 1835 C C . PHE A 1 220 ? -14.752 -0.592 0.502 1.00 98.31 220 PHE A C 1
ATOM 1837 O O . PHE A 1 220 ? -13.923 -0.278 1.355 1.00 98.31 220 PHE A O 1
ATOM 1844 N N . VAL A 1 221 ? -14.676 -0.163 -0.755 1.00 97.31 221 VAL A N 1
ATOM 1845 C CA . VAL A 1 221 ? -13.672 0.772 -1.268 1.00 97.31 221 VAL A CA 1
ATOM 1846 C C . VAL A 1 221 ? -14.350 1.904 -2.032 1.00 97.31 221 VAL A C 1
ATOM 1848 O O . VAL A 1 221 ? -15.332 1.686 -2.739 1.00 97.31 221 VAL A O 1
ATOM 1851 N N . PHE A 1 222 ? -13.822 3.113 -1.893 1.00 94.62 222 PHE A N 1
ATOM 1852 C CA . PHE A 1 222 ? -14.299 4.310 -2.576 1.00 94.62 222 PHE A CA 1
ATOM 1853 C C . PHE A 1 222 ? -13.124 5.228 -2.927 1.00 94.62 222 PHE A C 1
ATOM 1855 O O . PHE A 1 222 ? -11.991 5.034 -2.473 1.00 94.62 222 PHE A O 1
ATOM 1862 N N . SER A 1 223 ? -13.381 6.213 -3.783 1.00 91.88 223 SER A N 1
ATOM 1863 C CA . SER A 1 223 ? -12.354 7.155 -4.228 1.00 91.88 223 SER A CA 1
ATOM 1864 C C . SER A 1 223 ? -12.054 8.194 -3.153 1.00 91.88 223 SER A C 1
ATOM 1866 O O . SER A 1 223 ? -12.977 8.769 -2.566 1.00 91.88 223 SER A O 1
ATOM 1868 N N . SER A 1 224 ? -10.770 8.510 -2.963 1.00 86.88 224 SER A N 1
ATOM 1869 C CA . SER A 1 224 ? -10.331 9.564 -2.049 1.00 86.88 224 SER A CA 1
ATOM 1870 C C . SER A 1 224 ? -10.931 10.937 -2.368 1.00 86.88 224 SER A C 1
ATOM 1872 O O . SER A 1 224 ? -10.987 11.759 -1.466 1.00 86.88 224 SER A O 1
ATOM 1874 N N . LEU A 1 225 ? -11.435 11.178 -3.592 1.00 83.88 225 LEU A N 1
ATOM 1875 C CA . LEU A 1 225 ? -12.120 12.428 -3.986 1.00 83.88 225 LEU A CA 1
ATOM 1876 C C . LEU A 1 225 ? -13.277 12.824 -3.063 1.00 83.88 225 LEU A C 1
ATOM 1878 O O . LEU A 1 225 ? -13.669 13.985 -3.042 1.00 83.88 225 LEU A O 1
ATOM 1882 N N . ASN A 1 226 ? -13.824 11.866 -2.320 1.00 76.44 226 ASN A N 1
ATOM 1883 C CA . ASN A 1 226 ? -14.888 12.106 -1.356 1.00 76.44 226 ASN A CA 1
ATOM 1884 C C . ASN A 1 226 ? -14.418 12.823 -0.084 1.00 76.44 226 ASN A C 1
ATOM 1886 O O . ASN A 1 226 ? -15.246 13.322 0.669 1.00 76.44 226 ASN A O 1
ATOM 1890 N N . PHE A 1 227 ? -13.111 12.879 0.180 1.00 72.38 227 PHE A N 1
ATOM 1891 C CA . PHE A 1 227 ? -12.564 13.636 1.300 1.00 72.38 227 PHE A CA 1
ATOM 1892 C C . PHE A 1 227 ? -12.335 15.095 0.894 1.00 72.38 227 PHE A C 1
ATOM 1894 O O . PHE A 1 227 ? -11.557 15.366 -0.025 1.00 72.38 227 PHE A O 1
ATOM 1901 N N . GLU A 1 228 ? -12.936 16.026 1.640 1.00 57.12 228 GLU A N 1
ATOM 1902 C CA . GLU A 1 228 ? -12.927 17.477 1.376 1.00 57.12 228 GLU A CA 1
ATOM 1903 C C . GLU A 1 228 ? -11.523 18.085 1.195 1.00 57.12 228 GLU A C 1
ATOM 1905 O O . GLU A 1 228 ? -11.357 19.072 0.481 1.00 57.12 228 GLU A O 1
ATOM 1910 N N . SER A 1 229 ? -10.493 17.500 1.817 1.00 57.59 229 SER A N 1
ATOM 1911 C CA . SER A 1 229 ? -9.121 18.024 1.819 1.00 57.59 229 SER A CA 1
ATOM 1912 C C . SER A 1 229 ? -8.131 17.264 0.923 1.00 57.59 229 SER A C 1
ATOM 1914 O O . SER A 1 229 ? -6.934 17.564 0.960 1.00 57.59 229 SER A O 1
ATOM 1916 N N . THR A 1 230 ? -8.573 16.292 0.111 1.00 58.66 230 THR A N 1
ATOM 1917 C CA . THR A 1 230 ? -7.668 15.548 -0.791 1.00 58.66 230 THR A CA 1
ATOM 1918 C C . THR A 1 230 ? -7.411 16.278 -2.106 1.00 58.66 230 THR A C 1
ATOM 1920 O O . THR A 1 230 ? -8.283 16.940 -2.667 1.00 58.66 230 THR A O 1
ATOM 1923 N N . SER A 1 231 ? -6.185 16.144 -2.629 1.00 57.72 231 SER A N 1
ATOM 1924 C CA . SER A 1 231 ? -5.869 16.626 -3.975 1.00 57.72 231 SER A CA 1
ATOM 1925 C C . SER A 1 231 ? -6.740 15.894 -4.992 1.00 57.72 231 SER A C 1
ATOM 1927 O O . SER A 1 231 ? -6.667 14.670 -5.111 1.00 57.72 231 SER A O 1
ATOM 1929 N N . LYS A 1 232 ? -7.524 16.655 -5.759 1.00 60.41 232 LYS A N 1
ATOM 1930 C CA . LYS A 1 232 ? -8.360 16.121 -6.841 1.00 60.41 232 LYS A CA 1
ATOM 1931 C C . LYS A 1 232 ? -7.539 15.579 -8.018 1.00 60.41 232 LYS A C 1
ATOM 1933 O O . LYS A 1 232 ? -8.082 14.860 -8.847 1.00 60.41 232 LYS A O 1
ATOM 1938 N N . ALA A 1 233 ? -6.245 15.907 -8.091 1.00 59.34 233 ALA A N 1
ATOM 1939 C CA . ALA A 1 233 ? -5.402 15.601 -9.245 1.00 59.34 233 ALA A CA 1
ATOM 1940 C C . ALA A 1 233 ? -5.006 14.118 -9.348 1.00 59.34 233 ALA A C 1
ATOM 1942 O O . ALA A 1 233 ? -4.845 13.610 -10.452 1.00 59.34 233 ALA A O 1
ATOM 1943 N N . ILE A 1 234 ? -4.828 13.422 -8.217 1.00 70.19 234 ILE A N 1
ATOM 1944 C CA . ILE A 1 234 ? -4.417 12.007 -8.197 1.00 70.19 234 ILE A CA 1
ATOM 1945 C C . ILE A 1 234 ? -5.231 11.275 -7.123 1.00 70.19 234 ILE A C 1
ATOM 1947 O O . ILE A 1 234 ? -4.763 11.108 -5.991 1.00 70.19 234 ILE A O 1
ATOM 1951 N N . PRO A 1 235 ? -6.474 10.881 -7.441 1.00 82.81 235 PRO A N 1
ATOM 1952 C CA . PRO A 1 235 ? -7.289 10.111 -6.519 1.00 82.81 235 PRO A CA 1
ATOM 1953 C C . PRO A 1 235 ? -6.709 8.717 -6.278 1.00 82.81 235 PRO A C 1
ATOM 1955 O O . PRO A 1 235 ? -6.145 8.093 -7.176 1.00 82.81 235 PRO A O 1
ATOM 1958 N N . PHE A 1 236 ? -6.878 8.220 -5.058 1.00 85.69 236 PHE A N 1
ATOM 1959 C CA . PHE A 1 236 ? -6.425 6.897 -4.636 1.00 85.69 236 PHE A CA 1
ATOM 1960 C C . PHE A 1 236 ? -7.563 6.139 -3.938 1.00 85.69 236 PHE A C 1
ATOM 1962 O O . PHE A 1 236 ? -8.532 6.762 -3.491 1.00 85.69 236 PHE A O 1
ATOM 1969 N N . PRO A 1 237 ? -7.485 4.802 -3.827 1.00 91.69 237 PRO A N 1
ATOM 1970 C CA . PRO A 1 237 ? -8.537 4.035 -3.191 1.00 91.69 237 PRO A CA 1
ATOM 1971 C C . PRO A 1 237 ? -8.414 4.144 -1.671 1.00 91.69 237 PRO A C 1
ATOM 1973 O O . PRO A 1 237 ? -7.346 3.896 -1.100 1.00 91.69 237 PRO A O 1
ATOM 1976 N N . VAL A 1 238 ? -9.525 4.484 -1.022 1.00 92.44 238 VAL A N 1
ATOM 1977 C CA . VAL A 1 238 ? -9.689 4.396 0.430 1.00 92.44 238 VAL A CA 1
ATOM 1978 C C . VAL A 1 238 ? -10.658 3.267 0.723 1.00 92.44 238 VAL A C 1
ATOM 1980 O O . VAL A 1 238 ? -11.742 3.193 0.147 1.00 92.44 238 VAL A O 1
ATOM 1983 N N . SER A 1 239 ? -10.247 2.358 1.597 1.00 95.81 239 SER A N 1
ATOM 1984 C CA . SER A 1 239 ? -11.059 1.220 2.003 1.00 95.81 239 SER A CA 1
ATOM 1985 C C . SER A 1 239 ? -11.540 1.389 3.430 1.00 95.81 239 SER A C 1
ATOM 1987 O O . SER A 1 239 ? -10.746 1.782 4.282 1.00 95.81 239 SER A O 1
ATOM 1989 N N . PHE A 1 240 ? -12.784 1.003 3.689 1.00 97.94 240 PHE A N 1
ATOM 1990 C CA . PHE A 1 240 ? -13.237 0.600 5.013 1.00 97.94 240 PHE A CA 1
ATOM 1991 C C . PHE A 1 240 ? -13.249 -0.926 5.066 1.00 97.94 240 PHE A C 1
ATOM 1993 O O . PHE A 1 240 ? -13.935 -1.562 4.262 1.00 97.94 240 PHE A O 1
ATOM 2000 N N . ILE A 1 241 ? -12.489 -1.516 5.985 1.00 98.56 241 ILE A N 1
ATOM 2001 C CA . ILE A 1 241 ? -12.420 -2.970 6.143 1.00 98.56 241 ILE A CA 1
ATOM 2002 C C . ILE A 1 241 ? -12.615 -3.338 7.606 1.00 98.56 241 ILE A C 1
ATOM 2004 O O . ILE A 1 241 ? -12.002 -2.741 8.487 1.00 98.56 241 ILE A O 1
ATOM 2008 N N . ILE A 1 242 ? -13.443 -4.352 7.838 1.00 98.62 242 ILE A N 1
ATOM 2009 C CA . ILE A 1 242 ? -13.598 -5.017 9.124 1.00 98.62 242 ILE A CA 1
ATOM 2010 C C . ILE A 1 242 ? -12.734 -6.275 9.101 1.00 98.62 242 ILE A C 1
ATOM 2012 O O . ILE A 1 242 ? -12.979 -7.214 8.339 1.00 98.62 242 ILE A O 1
ATOM 2016 N N . TRP A 1 243 ? -11.724 -6.281 9.958 1.00 97.75 243 TRP A N 1
ATOM 2017 C CA . TRP A 1 243 ? -10.869 -7.423 10.238 1.00 97.75 243 TRP A CA 1
ATOM 2018 C C . TRP A 1 243 ? -11.255 -8.037 11.574 1.00 97.75 243 TRP A C 1
ATOM 2020 O O . TRP A 1 243 ? -11.462 -7.309 12.541 1.00 97.75 243 TRP A O 1
ATOM 2030 N N . LYS A 1 244 ? -11.267 -9.364 11.676 1.00 96.50 244 LYS A N 1
ATOM 2031 C CA . LYS A 1 244 ? -11.156 -10.036 12.973 1.00 96.50 244 LYS A CA 1
ATOM 2032 C C . LYS A 1 244 ? -9.676 -10.273 13.252 1.00 96.50 244 LYS A C 1
ATOM 2034 O O . LYS A 1 244 ? -9.008 -10.927 12.450 1.00 96.50 244 LYS A O 1
ATOM 2039 N N . ILE A 1 245 ? -9.157 -9.745 14.359 1.00 94.88 245 ILE A N 1
ATOM 2040 C CA . ILE A 1 245 ? -7.793 -10.068 14.792 1.00 94.88 245 ILE A CA 1
ATOM 2041 C C . ILE A 1 245 ? -7.832 -11.473 15.392 1.00 94.88 245 ILE A C 1
ATOM 2043 O O . ILE A 1 245 ? -8.594 -11.732 16.323 1.00 94.88 245 ILE A O 1
ATOM 2047 N N . ALA A 1 246 ? -7.057 -12.390 14.821 1.00 90.62 246 ALA A N 1
ATOM 2048 C CA . ALA A 1 246 ? -7.035 -13.791 15.214 1.00 90.62 246 ALA A CA 1
ATOM 2049 C C . ALA A 1 246 ? -5.588 -14.257 15.369 1.00 90.62 246 ALA A C 1
ATOM 2051 O O . ALA A 1 246 ? -4.837 -14.315 14.395 1.00 90.62 246 ALA A O 1
ATOM 2052 N N . ASN A 1 247 ? -5.197 -14.597 16.598 1.00 80.12 247 ASN A N 1
ATOM 2053 C CA . ASN A 1 247 ? -3.882 -15.174 16.862 1.00 80.12 247 ASN A CA 1
ATOM 2054 C C . ASN A 1 247 ? -3.699 -16.452 16.031 1.00 80.12 247 ASN A C 1
ATOM 2056 O O . ASN A 1 247 ? -4.644 -17.218 15.853 1.00 80.12 247 ASN A O 1
ATOM 2060 N N . ASN A 1 248 ? -2.488 -16.665 15.515 1.00 84.25 248 ASN A N 1
ATOM 2061 C CA . ASN A 1 248 ? -2.132 -17.765 14.606 1.00 84.25 248 ASN A CA 1
ATOM 2062 C C . ASN A 1 248 ? -2.788 -17.707 13.213 1.00 84.25 248 ASN A C 1
ATOM 2064 O O . ASN A 1 248 ? -2.781 -18.697 12.485 1.00 84.25 248 ASN A O 1
ATOM 2068 N N . TYR A 1 249 ? -3.319 -16.551 12.814 1.00 91.62 249 TYR A N 1
ATOM 2069 C CA . TYR A 1 249 ? -3.776 -16.300 11.451 1.00 91.62 249 TYR A CA 1
ATOM 2070 C C . TYR A 1 249 ? -2.851 -15.320 10.725 1.00 91.62 249 TYR A C 1
ATOM 2072 O O . TYR A 1 249 ? -2.087 -14.596 11.357 1.00 91.62 249 TYR A O 1
ATOM 2080 N N . ASN A 1 250 ? -2.924 -15.265 9.394 1.00 94.19 250 ASN A N 1
ATOM 2081 C CA . ASN A 1 250 ? -2.207 -14.265 8.613 1.00 94.19 250 ASN A CA 1
ATOM 2082 C C . ASN A 1 250 ? -3.021 -13.822 7.393 1.00 94.19 250 ASN A C 1
ATOM 2084 O O . ASN A 1 250 ? -3.575 -14.652 6.672 1.00 94.19 250 ASN A O 1
ATOM 2088 N N . ILE A 1 251 ? -3.015 -12.515 7.130 1.00 94.69 251 ILE A N 1
ATOM 2089 C CA . ILE A 1 251 ? -3.724 -11.883 6.010 1.00 94.69 251 ILE A CA 1
ATOM 2090 C C . ILE A 1 251 ? -3.374 -12.479 4.636 1.00 94.69 251 ILE A C 1
ATOM 2092 O O . ILE A 1 251 ? -4.164 -12.373 3.707 1.00 94.69 251 ILE A O 1
ATOM 2096 N N . LYS A 1 252 ? -2.206 -13.113 4.466 1.00 91.31 252 LYS A N 1
ATOM 2097 C CA . LYS A 1 252 ? -1.794 -13.713 3.184 1.00 91.31 252 LYS A CA 1
ATOM 2098 C C . LYS A 1 252 ? -2.745 -14.799 2.665 1.00 91.31 252 LYS A C 1
ATOM 2100 O O . LYS A 1 252 ? -2.753 -15.065 1.469 1.00 91.31 252 LYS A O 1
ATOM 2105 N N . ASN A 1 253 ? -3.532 -15.405 3.554 1.00 87.56 253 ASN A N 1
ATOM 2106 C CA . ASN A 1 253 ? -4.501 -16.445 3.214 1.00 87.56 253 ASN A CA 1
ATOM 2107 C C . ASN A 1 253 ? -5.863 -15.866 2.786 1.00 87.56 253 ASN A C 1
ATOM 2109 O O . ASN A 1 253 ? -6.785 -16.621 2.491 1.00 87.56 253 ASN A O 1
ATOM 2113 N N . GLU A 1 254 ? -6.009 -14.538 2.779 1.00 91.81 254 GLU A N 1
ATOM 2114 C CA . GLU A 1 254 ? -7.281 -13.873 2.523 1.00 91.81 254 GLU A CA 1
ATOM 2115 C C . GLU A 1 254 ? -7.563 -13.623 1.044 1.00 91.81 254 GLU A C 1
ATOM 2117 O O . GLU A 1 254 ? -6.691 -13.233 0.263 1.00 91.81 254 GLU A O 1
ATOM 2122 N N . ASN A 1 255 ? -8.846 -13.745 0.702 1.00 88.44 255 ASN A N 1
ATOM 2123 C CA . ASN A 1 255 ? -9.411 -13.291 -0.561 1.00 88.44 255 ASN A CA 1
ATOM 2124 C C . ASN A 1 255 ? -10.332 -12.091 -0.295 1.00 88.44 255 ASN A C 1
ATOM 2126 O O . ASN A 1 255 ? -11.499 -12.248 0.066 1.00 88.44 255 ASN A O 1
ATOM 2130 N N . ILE A 1 256 ? -9.791 -10.879 -0.418 1.00 96.19 256 ILE A N 1
ATOM 2131 C CA . ILE A 1 256 ? -10.431 -9.662 0.095 1.00 96.19 256 ILE A CA 1
ATOM 2132 C C . ILE A 1 256 ? -11.323 -9.057 -0.993 1.00 96.19 256 ILE A C 1
ATOM 2134 O O . ILE A 1 256 ? -10.883 -8.239 -1.805 1.00 96.19 256 ILE A O 1
ATOM 2138 N N . LEU A 1 257 ? -12.595 -9.452 -1.011 1.00 97.19 257 LEU A N 1
ATOM 2139 C CA . LEU A 1 257 ? -13.586 -8.949 -1.963 1.00 97.19 257 LEU A CA 1
ATOM 2140 C C . LEU A 1 257 ? -14.335 -7.737 -1.391 1.00 97.19 257 LEU A C 1
ATOM 2142 O O . LEU A 1 257 ? -15.212 -7.882 -0.541 1.00 97.19 257 LEU A O 1
ATOM 2146 N N . LEU A 1 258 ? -14.027 -6.540 -1.890 1.00 98.12 258 LEU A N 1
ATOM 2147 C CA . LEU A 1 258 ? -14.652 -5.288 -1.455 1.00 98.12 258 LEU A CA 1
ATOM 2148 C C . LEU A 1 258 ? -15.728 -4.832 -2.441 1.00 98.12 258 LEU A C 1
ATOM 2150 O O . LEU A 1 258 ? -15.535 -4.880 -3.658 1.00 98.12 258 LEU A O 1
ATOM 2154 N N . ASN A 1 259 ? -16.850 -4.327 -1.921 1.00 98.31 259 ASN A N 1
ATOM 2155 C CA . ASN A 1 259 ? -17.803 -3.580 -2.744 1.00 98.31 259 ASN A CA 1
ATOM 2156 C C . ASN A 1 259 ? -17.189 -2.228 -3.135 1.00 98.31 259 ASN A C 1
ATOM 2158 O O . ASN A 1 259 ? -16.602 -1.551 -2.294 1.00 98.31 259 ASN A O 1
ATOM 2162 N N . ILE A 1 260 ? -17.340 -1.827 -4.394 1.00 97.88 260 ILE A N 1
ATOM 2163 C CA . ILE A 1 260 ? -16.927 -0.502 -4.868 1.00 97.88 260 ILE A CA 1
ATOM 2164 C C . ILE A 1 260 ? -18.121 0.430 -4.701 1.00 97.88 260 ILE A C 1
ATOM 2166 O O . ILE A 1 260 ? -19.197 0.128 -5.226 1.00 97.88 260 ILE A O 1
ATOM 2170 N N . LEU A 1 261 ? -17.935 1.536 -3.984 1.00 97.25 261 LEU A N 1
ATOM 2171 C CA . LEU A 1 261 ? -18.971 2.542 -3.779 1.00 97.25 261 LEU A CA 1
ATOM 2172 C C . LEU A 1 261 ? -18.681 3.819 -4.570 1.00 97.25 261 LEU A C 1
ATOM 2174 O O . LEU A 1 261 ? -17.527 4.250 -4.666 1.00 97.25 261 LEU A O 1
ATOM 2178 N N . ASN A 1 262 ? -19.738 4.425 -5.112 1.00 93.31 262 ASN A N 1
ATOM 2179 C CA . ASN A 1 262 ? -19.696 5.791 -5.631 1.00 93.31 262 ASN A CA 1
ATOM 2180 C C . ASN A 1 262 ? -19.786 6.820 -4.478 1.00 93.31 262 ASN A C 1
ATOM 2182 O O . ASN A 1 262 ? -19.812 6.467 -3.297 1.00 93.31 262 ASN A O 1
ATOM 2186 N N . ASN A 1 263 ? -19.865 8.106 -4.824 1.00 89.50 263 ASN A N 1
ATOM 2187 C CA . ASN A 1 263 ? -19.916 9.203 -3.851 1.00 89.50 263 ASN A CA 1
ATOM 2188 C C . ASN A 1 263 ? -21.217 9.240 -3.022 1.00 89.50 263 ASN A C 1
ATOM 2190 O O . ASN A 1 263 ? -21.226 9.789 -1.925 1.00 89.50 263 ASN A O 1
ATOM 2194 N N . ASN A 1 264 ? -22.287 8.608 -3.511 1.00 91.56 264 ASN A N 1
ATOM 2195 C CA . ASN A 1 264 ? -23.577 8.486 -2.828 1.00 91.56 264 ASN A CA 1
ATOM 2196 C C . ASN A 1 264 ? -23.675 7.203 -1.982 1.00 91.56 264 ASN A C 1
ATOM 2198 O O . ASN A 1 264 ? -24.733 6.894 -1.443 1.00 91.56 264 ASN A O 1
ATOM 2202 N N . CYS A 1 265 ? -22.574 6.453 -1.844 1.00 94.50 265 CYS A N 1
ATOM 2203 C CA . CYS A 1 265 ? -22.530 5.133 -1.212 1.00 94.50 265 CYS A CA 1
ATOM 2204 C C . CYS A 1 265 ? -23.338 4.034 -1.931 1.00 94.50 265 CYS A C 1
ATOM 2206 O O . CYS A 1 265 ? -23.576 2.972 -1.338 1.00 94.50 265 CYS A O 1
ATOM 2208 N N . ASP A 1 266 ? -23.685 4.228 -3.207 1.00 95.62 266 ASP A N 1
ATOM 2209 C CA . ASP A 1 266 ? -24.268 3.179 -4.043 1.00 95.62 266 ASP A CA 1
ATOM 2210 C C . ASP A 1 266 ? -23.185 2.207 -4.491 1.00 95.62 266 ASP A C 1
ATOM 2212 O O . ASP A 1 266 ? -22.066 2.590 -4.851 1.00 95.62 266 ASP A O 1
ATOM 2216 N N . LYS A 1 267 ? -23.531 0.923 -4.508 1.00 97.31 267 LYS A N 1
ATOM 2217 C CA . LYS A 1 267 ? -22.632 -0.123 -4.981 1.00 97.31 267 LYS A CA 1
ATOM 2218 C C . LYS A 1 267 ? -22.595 -0.129 -6.507 1.00 97.31 267 LYS A C 1
ATOM 2220 O O . LYS A 1 267 ? -23.573 -0.494 -7.145 1.00 97.31 267 LYS A O 1
ATOM 2225 N N . ILE A 1 268 ? -21.425 0.166 -7.066 1.00 97.25 268 ILE A N 1
ATOM 2226 C CA . ILE A 1 268 ? -21.181 0.203 -8.518 1.00 97.25 268 ILE A CA 1
ATOM 2227 C C . ILE A 1 268 ? -20.353 -0.983 -9.025 1.00 97.25 268 ILE A C 1
ATOM 2229 O O . ILE A 1 268 ? -20.095 -1.108 -10.216 1.00 97.25 268 ILE A O 1
ATOM 2233 N N . GLY A 1 269 ? -19.907 -1.861 -8.127 1.00 97.81 269 GLY A N 1
ATOM 2234 C CA . GLY A 1 269 ? -19.163 -3.052 -8.510 1.00 97.81 269 GLY A CA 1
ATOM 2235 C C . GLY A 1 269 ? -18.536 -3.770 -7.328 1.00 97.81 269 GLY A C 1
ATOM 2236 O O . GLY A 1 269 ? -18.860 -3.515 -6.163 1.00 97.81 269 GLY A O 1
ATOM 2237 N N . LYS A 1 270 ? -17.619 -4.683 -7.638 1.00 97.50 270 LYS A N 1
ATOM 2238 C CA . LYS A 1 270 ? -16.770 -5.366 -6.663 1.00 97.50 270 LYS A CA 1
ATOM 2239 C C . LYS A 1 270 ? -15.337 -5.397 -7.169 1.00 97.50 270 LYS A C 1
ATOM 2241 O O . LYS A 1 270 ? -15.108 -5.496 -8.371 1.00 97.50 270 LYS A O 1
ATOM 2246 N N . LYS A 1 271 ? -14.381 -5.361 -6.246 1.00 96.12 271 LYS A N 1
ATOM 2247 C CA . LYS A 1 271 ? -12.969 -5.572 -6.544 1.00 96.12 271 LYS A CA 1
ATOM 2248 C C . LYS A 1 271 ? -12.365 -6.561 -5.567 1.00 96.12 271 LYS A C 1
ATOM 2250 O O . LYS A 1 271 ? -12.578 -6.458 -4.363 1.00 96.12 271 LYS A O 1
ATOM 2255 N N . ASN A 1 272 ? -11.589 -7.490 -6.110 1.00 94.75 272 ASN A N 1
ATOM 2256 C CA . ASN A 1 272 ? -10.797 -8.406 -5.317 1.00 94.75 272 ASN A CA 1
ATOM 2257 C C . ASN A 1 272 ? -9.392 -7.843 -5.060 1.00 94.75 272 ASN A C 1
ATOM 2259 O O . ASN A 1 272 ? -8.718 -7.382 -5.984 1.00 94.75 272 ASN A O 1
ATOM 2263 N N . TYR A 1 273 ? -8.938 -7.928 -3.815 1.00 92.25 273 TYR A N 1
ATOM 2264 C CA . TYR A 1 273 ? -7.590 -7.588 -3.393 1.00 92.25 273 TYR A CA 1
ATOM 2265 C C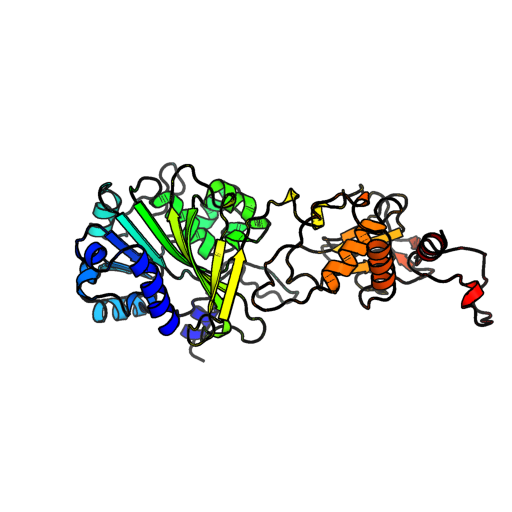 . TYR A 1 273 ? -6.892 -8.833 -2.849 1.00 92.25 273 TYR A C 1
ATOM 2267 O O . TYR A 1 273 ? -7.070 -9.219 -1.702 1.00 92.25 273 TYR A O 1
ATOM 2275 N N . ALA A 1 274 ? -6.043 -9.442 -3.673 1.00 86.38 274 ALA A N 1
ATOM 2276 C CA . ALA A 1 274 ? -5.163 -10.516 -3.226 1.00 86.38 274 ALA A CA 1
ATOM 2277 C C . ALA A 1 274 ? -3.856 -9.958 -2.643 1.00 86.38 274 ALA A C 1
ATOM 2279 O O . ALA A 1 274 ? -3.262 -9.022 -3.210 1.00 86.38 274 ALA A O 1
ATOM 2280 N N . VAL A 1 275 ? -3.393 -10.574 -1.554 1.00 90.00 275 VAL A N 1
ATOM 2281 C CA . VAL A 1 275 ? -2.026 -10.417 -1.049 1.00 90.00 275 VAL A CA 1
ATOM 2282 C C . VAL A 1 275 ? -1.086 -11.189 -1.973 1.00 90.00 275 VAL A C 1
ATOM 2284 O O . VAL A 1 275 ? -1.319 -12.354 -2.280 1.00 90.00 275 VAL A O 1
ATOM 2287 N N . VAL A 1 276 ? -0.034 -10.525 -2.449 1.00 89.19 276 VAL A N 1
ATOM 2288 C CA . VAL A 1 276 ? 0.933 -11.115 -3.382 1.00 89.19 276 VAL A CA 1
ATOM 2289 C C . VAL A 1 276 ? 2.313 -11.127 -2.739 1.00 89.19 276 VAL A C 1
ATOM 2291 O O . VAL A 1 276 ? 2.775 -10.104 -2.224 1.00 89.19 276 VAL A O 1
ATOM 2294 N N . ASP A 1 277 ? 2.965 -12.286 -2.790 1.00 90.62 277 ASP A N 1
ATOM 2295 C CA . ASP A 1 277 ? 4.340 -12.457 -2.330 1.00 90.62 277 ASP A CA 1
ATOM 2296 C C . ASP A 1 277 ? 5.319 -11.754 -3.267 1.00 90.62 277 ASP A C 1
ATOM 2298 O O . ASP A 1 277 ? 5.176 -11.787 -4.491 1.00 90.62 277 ASP A O 1
ATOM 2302 N N . ARG A 1 278 ? 6.375 -11.179 -2.695 1.00 90.19 278 ARG A N 1
ATOM 2303 C CA . ARG A 1 278 ? 7.424 -10.461 -3.423 1.00 90.19 278 ARG A CA 1
ATOM 2304 C C . ARG A 1 278 ? 8.043 -11.274 -4.552 1.00 90.19 278 ARG A C 1
ATOM 2306 O O . ARG A 1 278 ? 8.394 -10.697 -5.577 1.00 90.19 278 ARG A O 1
ATOM 2313 N N . GLU A 1 279 ? 8.194 -12.580 -4.360 1.00 91.44 279 GLU A N 1
ATOM 2314 C CA . GLU A 1 279 ? 8.810 -13.467 -5.352 1.00 91.44 279 GLU A CA 1
ATOM 2315 C C . GLU A 1 279 ? 7.905 -13.735 -6.562 1.00 91.44 279 GLU A C 1
ATOM 2317 O O . GLU A 1 279 ? 8.402 -14.096 -7.620 1.00 91.44 279 GLU A O 1
ATOM 2322 N N . LYS A 1 280 ? 6.598 -13.465 -6.448 1.00 92.62 280 LYS A N 1
ATOM 2323 C CA . LYS A 1 280 ? 5.632 -13.567 -7.553 1.00 92.62 280 LYS A CA 1
ATOM 2324 C C . LYS A 1 280 ? 5.498 -12.270 -8.355 1.00 92.62 280 LYS A C 1
ATOM 2326 O O . LYS A 1 280 ? 4.733 -12.225 -9.313 1.00 92.62 280 LYS A O 1
ATOM 2331 N N . LEU A 1 281 ? 6.177 -11.191 -7.961 1.00 93.69 281 LEU A N 1
ATOM 2332 C CA . LEU A 1 281 ? 6.089 -9.900 -8.649 1.00 93.69 281 LEU A CA 1
ATOM 2333 C C . LEU A 1 281 ? 6.835 -9.933 -9.981 1.00 93.69 281 LEU A C 1
ATOM 2335 O O . LEU A 1 281 ? 7.926 -10.491 -10.068 1.00 93.69 281 LEU A O 1
ATOM 2339 N N . LEU A 1 282 ? 6.305 -9.247 -10.994 1.00 93.12 282 LEU A N 1
ATOM 2340 C CA . LEU A 1 282 ? 6.859 -9.240 -12.353 1.00 93.12 282 LEU A CA 1
ATOM 2341 C C . LEU A 1 282 ? 8.341 -8.822 -12.399 1.00 93.12 282 LEU A C 1
ATOM 2343 O O . LEU A 1 282 ? 9.126 -9.372 -13.164 1.00 93.12 282 LEU A O 1
ATOM 2347 N N . ASN A 1 283 ? 8.766 -7.913 -11.517 1.00 88.81 283 ASN A N 1
ATOM 2348 C CA . ASN A 1 283 ? 10.168 -7.485 -11.419 1.00 88.81 283 ASN A CA 1
ATOM 2349 C C . ASN A 1 283 ? 11.147 -8.591 -10.981 1.00 88.81 283 ASN A C 1
ATOM 2351 O O . ASN A 1 283 ? 12.357 -8.362 -10.974 1.00 88.81 283 ASN A O 1
ATOM 2355 N N . LYS A 1 284 ? 10.644 -9.756 -10.562 1.00 92.12 284 LYS A N 1
ATOM 2356 C CA . LYS A 1 284 ? 11.432 -10.951 -10.244 1.00 92.12 284 LYS A CA 1
ATOM 2357 C C . LYS A 1 284 ? 11.516 -11.940 -11.406 1.00 92.12 284 LYS A C 1
ATOM 2359 O O . LYS A 1 284 ? 12.279 -12.893 -11.309 1.00 92.12 284 LYS A O 1
ATOM 2364 N N . TRP A 1 285 ? 10.777 -11.711 -12.497 1.00 94.12 285 TRP A N 1
ATOM 2365 C CA . TRP A 1 285 ? 10.702 -12.649 -13.619 1.00 94.12 285 TRP A CA 1
ATOM 2366 C C . TRP A 1 285 ? 12.032 -12.806 -14.361 1.00 94.12 285 TRP A C 1
ATOM 2368 O O . TRP A 1 285 ? 12.394 -13.908 -14.774 1.00 94.12 285 TRP A O 1
ATOM 2378 N N . ILE A 1 286 ? 12.775 -11.705 -14.504 1.00 93.75 286 ILE A N 1
ATOM 2379 C CA . ILE A 1 286 ? 14.128 -11.705 -15.062 1.00 93.75 286 ILE A CA 1
ATOM 2380 C C . ILE A 1 286 ? 15.127 -11.767 -13.907 1.00 93.75 286 ILE A C 1
ATOM 2382 O O . ILE A 1 286 ? 15.212 -10.847 -13.086 1.00 93.75 286 ILE A O 1
ATOM 2386 N N . LYS A 1 287 ? 15.918 -12.844 -13.862 1.00 89.88 287 LYS A N 1
ATOM 2387 C CA . LYS A 1 287 ? 17.068 -12.943 -12.958 1.00 89.88 287 LYS A CA 1
ATOM 2388 C C . LYS A 1 287 ? 18.101 -11.891 -13.363 1.00 89.88 287 LYS A C 1
ATOM 2390 O O . LYS A 1 287 ? 18.469 -11.789 -14.529 1.00 89.88 287 LYS A O 1
ATOM 2395 N N . LYS A 1 288 ? 18.560 -11.088 -12.401 1.00 85.81 288 LYS A N 1
ATOM 2396 C CA . LYS A 1 288 ? 19.553 -10.045 -12.674 1.00 85.81 288 LYS A CA 1
ATOM 2397 C C . LYS A 1 288 ? 20.917 -10.668 -12.947 1.00 85.81 288 LYS A C 1
ATOM 2399 O O . LYS A 1 288 ? 21.445 -11.378 -12.095 1.00 85.81 288 LYS A O 1
ATOM 2404 N N . VAL A 1 289 ? 21.486 -10.334 -14.099 1.00 88.25 289 VAL A N 1
ATOM 2405 C CA . VAL A 1 289 ? 22.881 -10.633 -14.434 1.00 88.25 289 VAL A CA 1
ATOM 2406 C C . VAL A 1 289 ? 23.792 -9.647 -13.696 1.00 88.25 289 VAL A C 1
ATOM 2408 O O . VAL A 1 289 ? 23.402 -8.510 -13.410 1.00 88.25 289 VAL A O 1
ATOM 2411 N N . ARG A 1 290 ? 24.999 -10.088 -13.331 1.00 90.88 290 ARG A N 1
ATOM 2412 C CA . ARG A 1 290 ? 26.001 -9.224 -12.700 1.00 90.88 290 ARG A CA 1
ATOM 2413 C C . ARG A 1 290 ? 26.504 -8.203 -13.722 1.00 90.88 290 ARG A C 1
ATOM 2415 O O . ARG A 1 290 ? 27.021 -8.578 -14.766 1.00 90.88 290 ARG A O 1
ATOM 2422 N N . ASN A 1 291 ? 26.408 -6.921 -13.378 1.00 92.31 291 ASN A N 1
ATOM 2423 C CA . ASN A 1 291 ? 26.982 -5.842 -14.175 1.00 92.31 291 ASN A CA 1
ATOM 2424 C C . ASN A 1 291 ? 28.373 -5.480 -13.628 1.00 92.31 291 ASN A C 1
ATOM 2426 O O . ASN A 1 291 ? 28.511 -5.177 -12.441 1.00 92.31 291 ASN A O 1
ATOM 2430 N N . SER A 1 292 ? 29.394 -5.502 -14.480 1.00 93.12 292 SER A N 1
ATOM 2431 C CA . SER A 1 292 ? 30.808 -5.292 -14.117 1.00 93.12 292 SER A CA 1
ATOM 2432 C C . SER A 1 292 ? 31.496 -4.271 -15.027 1.00 93.12 292 SER A C 1
ATOM 2434 O O . SER A 1 292 ? 32.305 -3.461 -14.554 1.00 93.12 292 SER A O 1
ATOM 2436 N N . LEU A 1 293 ? 31.128 -4.250 -16.308 1.00 94.06 293 LEU A N 1
ATOM 2437 C CA . LEU A 1 293 ? 31.725 -3.400 -17.330 1.00 94.06 293 LEU A CA 1
ATOM 2438 C C . LEU A 1 293 ? 31.197 -1.969 -17.232 1.00 94.06 293 LEU A C 1
ATOM 2440 O O . LEU A 1 293 ? 29.996 -1.756 -17.086 1.00 94.06 293 LEU A O 1
ATOM 2444 N N . SER A 1 294 ? 32.093 -0.985 -17.295 1.00 94.44 294 SER A N 1
ATOM 2445 C CA . SER A 1 294 ? 31.704 0.429 -17.360 1.00 94.44 294 SER A CA 1
ATOM 2446 C C . SER A 1 294 ? 31.215 0.787 -18.760 1.00 94.44 294 SER A C 1
ATOM 2448 O O . SER A 1 294 ? 31.860 0.445 -19.750 1.00 94.44 294 SER A O 1
ATOM 2450 N N . PHE A 1 295 ? 30.118 1.529 -18.830 1.00 96.44 295 PHE A N 1
ATOM 2451 C CA . PHE A 1 295 ? 29.559 2.071 -20.060 1.00 96.44 295 PHE A CA 1
ATOM 2452 C C . PHE A 1 295 ? 28.962 3.456 -19.808 1.00 96.44 295 PHE A C 1
ATOM 2454 O O . PHE A 1 295 ? 28.893 3.914 -18.670 1.00 96.44 295 PHE A O 1
ATOM 2461 N N . VAL A 1 296 ? 28.536 4.143 -20.863 1.00 96.06 296 VAL A N 1
ATOM 2462 C CA . VAL A 1 296 ? 27.989 5.497 -20.751 1.00 96.06 296 VAL A CA 1
ATOM 2463 C C . VAL A 1 296 ? 26.530 5.483 -20.253 1.00 96.06 296 VAL A C 1
ATOM 2465 O O . VAL A 1 296 ? 25.671 4.908 -20.915 1.00 96.06 296 VAL A O 1
ATOM 2468 N N . PRO A 1 297 ? 26.203 6.105 -19.102 1.00 96.44 297 PRO A N 1
ATOM 2469 C CA . PRO A 1 297 ? 24.853 6.075 -18.548 1.00 96.44 297 PRO A CA 1
ATOM 2470 C C . PRO A 1 297 ? 23.954 7.178 -19.115 1.00 96.44 297 PRO A C 1
ATOM 2472 O O . PRO A 1 297 ? 24.355 8.340 -19.219 1.00 96.44 297 PRO A O 1
ATOM 2475 N N . LEU A 1 298 ? 22.695 6.838 -19.393 1.00 95.88 298 LEU A N 1
ATOM 2476 C CA . LEU A 1 298 ? 21.707 7.740 -19.990 1.00 95.88 298 LEU A CA 1
ATOM 2477 C C . LEU A 1 298 ? 20.562 8.085 -19.025 1.00 95.88 298 LEU A C 1
ATOM 2479 O O . LEU A 1 298 ? 20.040 7.234 -18.305 1.00 95.88 298 LEU A O 1
ATOM 2483 N N . SER A 1 299 ? 20.161 9.359 -19.005 1.00 92.62 299 SER A N 1
ATOM 2484 C CA . SER A 1 299 ? 19.006 9.868 -18.236 1.00 92.62 299 SER A CA 1
ATOM 2485 C C . SER A 1 299 ? 17.756 10.117 -19.092 1.00 92.62 299 SER A C 1
ATOM 2487 O O . SER A 1 299 ? 16.646 10.148 -18.565 1.00 92.62 299 SER A O 1
ATOM 2489 N N . SER A 1 300 ? 17.941 10.250 -20.403 1.00 91.81 300 SER A N 1
ATOM 2490 C CA . SER A 1 300 ? 16.939 10.206 -21.476 1.00 91.81 300 SER A CA 1
ATOM 2491 C C . SER A 1 300 ? 17.609 9.580 -22.706 1.00 91.81 300 SER A C 1
ATOM 2493 O O . SER A 1 300 ? 18.799 9.278 -22.619 1.00 91.81 300 SER A O 1
ATOM 2495 N N . ALA A 1 301 ? 16.904 9.413 -23.832 1.00 91.75 301 ALA A N 1
ATOM 2496 C CA . ALA A 1 301 ? 17.488 8.846 -25.055 1.00 91.75 301 ALA A CA 1
ATOM 2497 C C . ALA A 1 301 ? 18.886 9.409 -25.382 1.00 91.75 301 ALA A C 1
ATOM 2499 O O . ALA A 1 301 ? 19.823 8.648 -25.564 1.00 91.75 301 ALA A O 1
ATOM 2500 N N . ILE A 1 302 ? 19.058 10.733 -25.362 1.00 94.25 302 ILE A N 1
ATOM 2501 C CA . ILE A 1 302 ? 20.297 11.393 -25.820 1.00 94.25 302 ILE A CA 1
ATOM 2502 C C . ILE A 1 302 ? 21.143 12.019 -24.698 1.00 94.25 302 ILE A C 1
ATOM 2504 O O . ILE A 1 302 ? 22.229 12.535 -24.953 1.00 94.25 302 ILE A O 1
ATOM 2508 N N . LYS A 1 303 ? 20.660 12.032 -23.447 1.00 95.25 303 LYS A N 1
ATOM 2509 C CA . LYS A 1 303 ? 21.308 12.783 -22.357 1.00 95.25 303 LYS A CA 1
ATOM 2510 C C . LYS A 1 303 ? 22.165 11.893 -21.465 1.00 95.25 303 LYS A C 1
ATOM 2512 O O . LYS A 1 303 ? 21.642 11.209 -20.577 1.00 95.25 303 LYS A O 1
ATOM 2517 N N . VAL A 1 304 ? 23.482 12.009 -21.620 1.00 95.62 304 VAL A N 1
ATOM 2518 C CA . VAL A 1 304 ? 24.478 11.379 -20.741 1.00 95.62 304 VAL A CA 1
ATOM 2519 C C . VAL A 1 304 ? 24.417 11.973 -19.333 1.00 95.62 304 VAL A C 1
ATOM 2521 O O . VAL A 1 304 ? 24.373 13.192 -19.153 1.00 95.62 304 VAL A O 1
ATOM 2524 N N . LYS A 1 305 ? 24.425 11.112 -18.310 1.00 94.50 305 LYS A N 1
ATOM 2525 C CA . LYS A 1 305 ? 24.457 11.538 -16.906 1.00 94.50 305 LYS A CA 1
ATOM 2526 C C . LYS A 1 305 ? 25.883 11.499 -16.356 1.00 94.50 305 LYS A C 1
ATOM 2528 O O . LYS A 1 305 ? 26.429 10.430 -16.101 1.00 94.50 305 LYS A O 1
ATOM 2533 N N . VAL A 1 306 ? 26.460 12.676 -16.119 1.00 92.69 306 VAL A N 1
ATOM 2534 C CA . VAL A 1 306 ? 27.846 12.827 -15.628 1.00 92.69 306 VAL A CA 1
ATOM 2535 C C . VAL A 1 306 ? 27.951 13.258 -14.162 1.00 92.69 306 VAL A C 1
ATOM 2537 O O . VAL A 1 306 ? 29.032 13.191 -13.588 1.00 92.69 306 VAL A O 1
ATOM 2540 N N . SER A 1 307 ? 26.847 13.678 -13.539 1.00 88.50 307 SER A N 1
ATOM 2541 C CA . SER A 1 307 ? 26.824 14.194 -12.165 1.00 88.50 307 SER A CA 1
ATOM 2542 C C . SER A 1 307 ? 25.581 13.746 -11.380 1.00 88.50 307 SER A C 1
ATOM 2544 O O . SER A 1 307 ? 24.574 13.306 -11.949 1.00 88.50 307 SER A O 1
ATOM 2546 N N . GLY A 1 308 ? 25.665 13.836 -10.048 1.00 85.94 308 GLY A N 1
ATOM 2547 C CA . GLY A 1 308 ? 24.615 13.445 -9.102 1.00 85.94 308 GLY A CA 1
ATOM 2548 C C . GLY A 1 308 ? 24.992 12.250 -8.222 1.00 85.94 308 GLY A C 1
ATOM 2549 O O . GLY A 1 308 ? 25.954 11.538 -8.488 1.00 85.94 308 GLY A O 1
ATOM 2550 N N . SER A 1 309 ? 24.217 12.031 -7.158 1.00 81.81 309 SER A N 1
ATOM 2551 C CA . SER A 1 309 ? 24.490 11.007 -6.135 1.00 81.81 309 SER A CA 1
ATOM 2552 C C . SER A 1 309 ? 24.151 9.569 -6.549 1.00 81.81 309 SER A C 1
ATOM 2554 O O . SER A 1 309 ? 24.605 8.629 -5.905 1.00 81.81 309 SER A O 1
ATOM 2556 N N . ASP A 1 310 ? 23.363 9.381 -7.611 1.00 87.88 310 ASP A N 1
ATOM 2557 C CA . ASP A 1 310 ? 23.024 8.068 -8.172 1.00 87.88 310 ASP A CA 1
ATOM 2558 C C . ASP A 1 310 ? 23.345 8.072 -9.668 1.00 87.88 310 ASP A C 1
ATOM 2560 O O . ASP A 1 310 ? 22.635 8.702 -10.457 1.00 87.88 310 ASP A O 1
ATOM 2564 N N . ILE A 1 311 ? 24.437 7.405 -10.041 1.00 92.50 311 ILE A N 1
ATOM 2565 C CA . ILE A 1 311 ? 24.846 7.170 -11.427 1.00 92.50 311 ILE A CA 1
ATOM 2566 C C . ILE A 1 311 ? 25.086 5.670 -11.572 1.00 92.50 311 ILE A C 1
ATOM 2568 O O . ILE A 1 311 ? 25.985 5.110 -10.947 1.00 92.50 311 ILE A O 1
ATOM 2572 N N . ARG A 1 312 ? 24.250 5.012 -12.376 1.00 93.62 312 ARG A N 1
ATOM 2573 C CA . ARG A 1 312 ? 24.371 3.585 -12.700 1.00 93.62 312 ARG A CA 1
ATOM 2574 C C . ARG A 1 312 ? 24.945 3.435 -14.101 1.00 93.62 312 ARG A C 1
ATOM 2576 O O . ARG A 1 312 ? 24.228 3.593 -15.078 1.00 93.62 312 ARG A O 1
ATOM 2583 N N . ASP A 1 313 ? 26.238 3.151 -14.179 1.00 95.62 313 ASP A N 1
ATOM 2584 C CA . ASP A 1 313 ? 27.032 3.119 -15.415 1.00 95.62 313 ASP A CA 1
ATOM 2585 C C . ASP A 1 313 ? 27.600 1.728 -15.726 1.00 95.62 313 ASP A C 1
ATOM 2587 O O . ASP A 1 313 ? 28.517 1.583 -16.529 1.00 95.62 313 ASP A O 1
ATOM 2591 N N . LYS A 1 314 ? 27.077 0.690 -15.068 1.00 95.50 314 LYS A N 1
ATOM 2592 C CA . LYS A 1 314 ? 27.552 -0.685 -15.221 1.00 95.50 314 LYS A CA 1
ATOM 2593 C C . LYS A 1 314 ? 26.606 -1.514 -16.078 1.00 95.50 314 LYS A C 1
ATOM 2595 O O . LYS A 1 314 ? 25.405 -1.535 -15.804 1.00 95.50 314 LYS A O 1
ATOM 2600 N N . ILE A 1 315 ? 27.167 -2.262 -17.025 1.00 96.00 315 ILE A N 1
ATOM 2601 C CA . ILE A 1 315 ? 26.482 -3.236 -17.890 1.00 96.00 315 ILE A CA 1
ATOM 2602 C C . ILE A 1 315 ? 27.046 -4.651 -17.684 1.00 96.00 315 ILE A C 1
ATOM 2604 O O . ILE A 1 315 ? 28.075 -4.824 -17.024 1.00 96.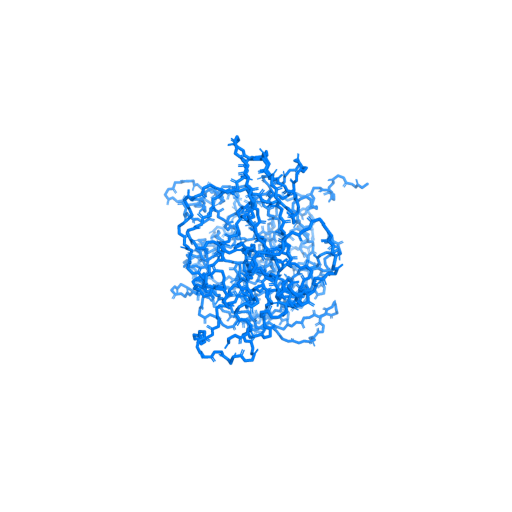00 315 ILE A O 1
ATOM 2608 N N . CYS A 1 316 ? 26.347 -5.662 -18.201 1.00 95.31 316 CYS A N 1
ATOM 2609 C CA . CYS A 1 316 ? 26.810 -7.054 -18.227 1.00 95.31 316 CYS A CA 1
ATOM 2610 C C . CYS A 1 316 ? 27.451 -7.405 -19.576 1.00 95.31 316 CYS A C 1
ATOM 2612 O O . CYS A 1 316 ? 27.366 -6.629 -20.528 1.00 95.31 316 CYS A O 1
ATOM 2614 N N . ASP A 1 317 ? 28.037 -8.595 -19.669 1.00 94.69 317 ASP A N 1
ATOM 2615 C CA . ASP A 1 317 ? 28.466 -9.166 -20.948 1.00 94.69 317 ASP A CA 1
ATOM 2616 C C . ASP A 1 317 ? 27.243 -9.451 -21.842 1.00 94.69 317 ASP A C 1
ATOM 2618 O O . ASP A 1 317 ? 26.155 -9.758 -21.345 1.00 94.69 317 ASP A O 1
ATOM 2622 N N . GLY A 1 318 ? 27.396 -9.300 -23.162 1.00 94.88 318 GLY A N 1
ATOM 2623 C CA . GLY A 1 318 ? 26.297 -9.483 -24.123 1.00 94.88 318 GLY A CA 1
ATOM 2624 C C . GLY A 1 318 ? 25.183 -8.428 -24.034 1.00 94.88 318 GLY A C 1
ATOM 2625 O O . GLY A 1 318 ? 24.043 -8.703 -24.409 1.00 94.88 318 GLY A O 1
ATOM 2626 N N . PHE A 1 319 ? 25.491 -7.243 -23.499 1.00 97.19 319 PHE A N 1
ATOM 2627 C CA . PHE A 1 319 ? 24.549 -6.136 -23.343 1.00 97.19 319 PHE A CA 1
ATOM 2628 C C . PHE A 1 319 ? 23.982 -5.663 -24.687 1.00 97.19 319 PHE A C 1
ATOM 2630 O O . PHE A 1 319 ? 24.724 -5.216 -25.554 1.00 97.19 319 PHE A O 1
ATOM 2637 N N . LEU A 1 320 ? 22.656 -5.697 -24.818 1.00 97.56 320 LEU A N 1
ATOM 2638 C CA . LEU A 1 320 ? 21.922 -5.130 -25.955 1.00 97.56 320 LEU A CA 1
ATOM 2639 C C . LEU A 1 320 ? 21.339 -3.748 -25.634 1.00 97.56 320 LEU A C 1
ATOM 2641 O O . LEU A 1 320 ? 21.113 -2.932 -26.522 1.00 97.56 320 LEU A O 1
ATOM 2645 N N . GLY A 1 321 ? 21.057 -3.497 -24.357 1.00 97.44 321 GLY A N 1
ATOM 2646 C CA . GLY A 1 321 ? 20.409 -2.290 -23.858 1.00 97.44 321 GLY A CA 1
ATOM 2647 C C . GLY A 1 321 ? 19.947 -2.477 -22.421 1.00 97.44 321 GLY A C 1
ATOM 2648 O O . GLY A 1 321 ? 20.235 -3.493 -21.790 1.00 97.44 321 GLY A O 1
ATOM 2649 N N . SER A 1 322 ? 19.210 -1.515 -21.876 1.00 97.44 322 SER A N 1
ATOM 2650 C CA . SER A 1 322 ? 18.631 -1.630 -20.539 1.00 97.44 322 SER A CA 1
ATOM 2651 C C . SER A 1 322 ? 17.121 -1.446 -20.541 1.00 97.44 322 SER A C 1
ATOM 2653 O O . SER A 1 322 ? 16.578 -0.601 -21.248 1.00 97.44 322 SER A O 1
ATOM 2655 N N . LEU A 1 323 ? 16.444 -2.235 -19.708 1.00 97.50 323 LEU A N 1
ATOM 2656 C CA . LEU A 1 323 ? 15.030 -2.083 -19.397 1.00 97.50 323 LEU A CA 1
ATOM 2657 C C . LEU A 1 323 ? 14.909 -1.335 -18.071 1.00 97.50 323 LEU A C 1
ATOM 2659 O O . LEU A 1 323 ? 15.216 -1.890 -17.014 1.00 97.50 323 LEU A O 1
ATOM 2663 N N . MET A 1 324 ? 14.429 -0.095 -18.105 1.00 96.00 324 MET A N 1
ATOM 2664 C CA . MET A 1 324 ? 13.922 0.595 -16.919 1.00 96.00 324 MET A CA 1
ATOM 2665 C C . MET A 1 324 ? 12.571 -0.021 -16.544 1.00 96.00 324 MET A C 1
ATOM 2667 O O . MET A 1 324 ? 11.690 -0.114 -17.392 1.00 96.00 324 MET A O 1
ATOM 2671 N N . SER A 1 325 ? 12.412 -0.467 -15.296 1.00 93.56 325 SER A N 1
ATOM 2672 C CA . SER A 1 325 ? 11.205 -1.153 -14.807 1.00 93.56 325 SER A CA 1
ATOM 2673 C C . SER A 1 325 ? 11.060 -0.918 -13.296 1.00 93.56 325 SER A C 1
ATOM 2675 O O . SER A 1 325 ? 11.261 -1.800 -12.454 1.00 93.56 325 SER A O 1
ATOM 2677 N N . CYS A 1 326 ? 10.775 0.330 -12.912 1.00 90.25 326 CYS A N 1
ATOM 2678 C CA . CYS A 1 326 ? 10.831 0.754 -11.510 1.00 90.25 326 CYS A CA 1
ATOM 2679 C C . CYS A 1 326 ? 9.560 0.364 -10.744 1.00 90.25 326 CYS A C 1
ATOM 2681 O O . CYS A 1 326 ? 8.467 0.813 -11.083 1.00 90.25 326 CYS A O 1
ATOM 2683 N N . GLY A 1 327 ? 9.699 -0.423 -9.667 1.00 87.12 327 GLY A N 1
ATOM 2684 C CA . GLY A 1 327 ? 8.563 -0.927 -8.872 1.00 87.12 327 GLY A CA 1
ATOM 2685 C C . GLY A 1 327 ? 7.636 -1.852 -9.672 1.00 87.12 327 GLY A C 1
ATOM 2686 O O . GLY A 1 327 ? 7.757 -1.921 -10.886 1.00 87.12 327 GLY A O 1
ATOM 2687 N N . SER A 1 328 ? 6.778 -2.626 -9.008 1.00 89.56 328 SER A N 1
ATOM 2688 C CA . SER A 1 328 ? 5.839 -3.545 -9.690 1.00 89.56 328 SER A CA 1
ATOM 2689 C C . SER A 1 328 ? 4.400 -3.025 -9.647 1.00 89.56 328 SER A C 1
ATOM 2691 O O . SER A 1 328 ? 3.505 -3.645 -10.211 1.00 89.56 328 SER A O 1
ATOM 2693 N N . ASP A 1 329 ? 4.173 -1.904 -8.957 1.00 91.00 329 ASP A N 1
ATOM 2694 C CA . ASP A 1 329 ? 2.879 -1.250 -8.831 1.00 91.00 329 ASP A CA 1
ATOM 2695 C C . ASP A 1 329 ? 2.463 -0.534 -10.122 1.00 91.00 329 ASP A C 1
ATOM 2697 O O . ASP A 1 329 ? 3.268 0.159 -10.747 1.00 91.00 329 ASP A O 1
ATOM 2701 N N . LEU A 1 330 ? 1.185 -0.664 -10.480 1.00 92.31 330 LEU A N 1
ATOM 2702 C CA . LEU A 1 330 ? 0.585 -0.118 -11.699 1.00 92.31 330 LEU A CA 1
ATOM 2703 C C . LEU A 1 330 ? 0.779 1.403 -11.833 1.00 92.31 330 LEU A C 1
ATOM 2705 O O . LEU A 1 330 ? 1.095 1.895 -12.910 1.00 92.31 330 LEU A O 1
ATOM 2709 N N . GLN A 1 331 ? 0.721 2.159 -10.736 1.00 90.44 331 GLN A N 1
ATOM 2710 C CA . GLN A 1 331 ? 0.981 3.607 -10.721 1.00 90.44 331 GLN A CA 1
ATOM 2711 C C . GLN A 1 331 ? 2.386 3.992 -11.237 1.00 90.44 331 GLN A C 1
ATOM 2713 O O . GLN A 1 331 ? 2.595 5.129 -11.653 1.00 90.44 331 GLN A O 1
ATOM 2718 N N . LYS A 1 332 ? 3.355 3.064 -11.231 1.00 90.94 332 LYS A N 1
ATOM 2719 C CA . LYS A 1 332 ? 4.708 3.265 -11.781 1.00 90.94 332 LYS A CA 1
ATOM 2720 C C . LYS A 1 332 ? 4.867 2.726 -13.198 1.00 90.94 332 LYS A C 1
ATOM 2722 O O . LYS A 1 332 ? 5.992 2.585 -13.676 1.00 90.94 332 LYS A O 1
ATOM 2727 N N . GLN A 1 333 ? 3.778 2.450 -13.907 1.00 92.31 333 GLN A N 1
ATOM 2728 C CA . GLN A 1 333 ? 3.857 1.965 -15.281 1.00 92.31 333 GLN A CA 1
ATOM 2729 C C . GLN A 1 333 ? 4.633 2.892 -16.223 1.00 92.31 333 GLN A C 1
ATOM 2731 O O . GLN A 1 333 ? 5.372 2.415 -17.080 1.00 92.31 333 GLN A O 1
ATOM 2736 N N . ASN A 1 334 ? 4.563 4.209 -16.008 1.00 91.62 334 ASN A N 1
ATOM 2737 C CA . ASN A 1 334 ? 5.301 5.185 -16.812 1.00 91.62 334 ASN A CA 1
ATOM 2738 C C . ASN A 1 334 ? 6.806 5.204 -16.500 1.00 91.62 334 ASN A C 1
ATOM 2740 O O . ASN A 1 334 ? 7.588 5.701 -17.305 1.00 91.62 334 ASN A O 1
ATOM 2744 N N . LEU A 1 335 ? 7.240 4.608 -15.382 1.00 93.75 335 LEU A N 1
ATOM 2745 C CA . LEU A 1 335 ? 8.653 4.365 -15.077 1.00 93.75 335 LEU A CA 1
ATOM 2746 C C . LEU A 1 335 ? 9.136 3.058 -15.726 1.00 93.75 335 LEU A C 1
ATOM 2748 O O . LEU A 1 335 ? 9.786 2.225 -15.088 1.00 93.75 335 LEU A O 1
ATOM 2752 N N . THR A 1 336 ? 8.779 2.902 -17.001 1.00 96.06 336 THR A N 1
ATOM 2753 C CA . THR A 1 336 ? 9.157 1.780 -17.857 1.00 96.06 336 THR A CA 1
ATOM 2754 C C . THR A 1 336 ? 9.593 2.321 -19.211 1.00 96.06 336 THR A C 1
ATOM 2756 O O . THR A 1 336 ? 8.834 3.071 -19.829 1.00 96.06 336 THR A O 1
ATOM 2759 N N . ALA A 1 337 ? 10.808 1.988 -19.639 1.00 97.25 337 ALA A N 1
ATOM 2760 C CA . ALA A 1 337 ? 11.379 2.395 -20.924 1.00 97.25 337 ALA A CA 1
ATOM 2761 C C . ALA A 1 337 ? 12.569 1.499 -21.289 1.00 97.25 337 ALA A C 1
ATOM 2763 O O . ALA A 1 337 ? 13.154 0.870 -20.404 1.00 97.25 337 ALA A O 1
ATOM 2764 N N . ILE A 1 338 ? 12.944 1.479 -22.564 1.00 98.25 338 ILE A N 1
ATOM 2765 C CA . ILE A 1 338 ? 14.126 0.769 -23.069 1.00 98.25 338 ILE A CA 1
ATOM 2766 C C . ILE A 1 338 ? 15.178 1.798 -23.481 1.00 98.25 338 ILE A C 1
ATOM 2768 O O . ILE A 1 338 ? 14.837 2.812 -24.078 1.00 98.25 338 ILE A O 1
ATOM 2772 N N . PHE A 1 339 ? 16.447 1.547 -23.174 1.00 98.06 339 PHE A N 1
ATOM 2773 C CA . PHE A 1 339 ? 17.576 2.397 -23.559 1.00 98.06 339 PHE A CA 1
ATOM 2774 C C . PHE A 1 339 ? 18.654 1.563 -24.256 1.00 98.06 339 PHE A C 1
ATOM 2776 O O . PHE A 1 339 ? 18.873 0.413 -23.885 1.00 98.06 339 PHE A O 1
ATOM 2783 N N . SER A 1 340 ? 19.388 2.153 -25.201 1.00 97.44 340 SER A N 1
ATOM 2784 C CA . SER A 1 340 ? 20.560 1.524 -25.844 1.00 97.44 340 SER A CA 1
ATOM 2785 C C . SER A 1 340 ? 21.829 1.569 -24.976 1.00 97.44 340 SER A C 1
ATOM 2787 O O . SER A 1 340 ? 22.869 1.039 -25.347 1.00 97.44 340 SER A O 1
ATOM 2789 N N . ALA A 1 341 ? 21.748 2.176 -23.791 1.00 97.19 341 ALA A N 1
ATOM 2790 C CA . ALA A 1 341 ? 22.809 2.244 -22.788 1.00 97.19 341 ALA A CA 1
ATOM 2791 C C . ALA A 1 341 ? 22.208 2.003 -21.382 1.00 97.19 341 ALA A C 1
ATOM 2793 O O . ALA A 1 341 ? 20.979 1.926 -21.254 1.00 97.19 341 ALA A O 1
ATOM 2794 N N . PRO A 1 342 ? 23.003 1.839 -20.305 1.00 96.19 342 PRO A N 1
ATOM 2795 C CA . PRO A 1 342 ? 22.456 1.689 -18.963 1.00 96.19 342 PRO A CA 1
ATOM 2796 C C . PRO A 1 342 ? 21.688 2.950 -18.552 1.00 96.19 342 PRO A C 1
ATOM 2798 O O . PRO A 1 342 ? 22.204 4.068 -18.617 1.00 96.19 342 PRO A O 1
ATOM 2801 N N . GLN A 1 343 ? 20.445 2.775 -18.102 1.00 94.75 343 GLN A N 1
ATOM 2802 C CA . GLN A 1 343 ? 19.686 3.862 -17.497 1.00 94.75 343 GLN A CA 1
ATOM 2803 C C . GLN A 1 343 ? 20.373 4.294 -16.197 1.00 94.75 343 GLN A C 1
ATOM 2805 O O . GLN A 1 343 ? 20.697 3.471 -15.342 1.00 94.75 343 GLN A O 1
ATOM 2810 N N . ALA A 1 344 ? 20.583 5.598 -16.051 1.00 91.69 344 ALA A N 1
ATOM 2811 C CA . ALA A 1 344 ? 21.522 6.166 -15.095 1.00 91.69 344 ALA A CA 1
ATOM 2812 C C . ALA A 1 344 ? 21.070 6.155 -13.621 1.00 91.69 344 ALA A C 1
ATOM 2814 O O . ALA A 1 344 ? 21.704 6.812 -12.794 1.00 91.69 344 ALA A O 1
ATOM 2815 N N . SER A 1 345 ? 19.981 5.469 -13.271 1.00 88.50 345 SER A N 1
ATOM 2816 C CA . SER A 1 345 ? 19.442 5.389 -11.913 1.00 88.50 345 SER A CA 1
ATOM 2817 C C . SER A 1 345 ? 19.073 3.953 -11.537 1.00 88.50 345 SER A C 1
ATOM 2819 O O . SER A 1 345 ? 19.107 3.025 -12.343 1.00 88.50 345 SER A O 1
ATOM 2821 N N . ALA A 1 346 ? 18.768 3.731 -10.262 1.00 86.44 346 ALA A N 1
ATOM 2822 C CA . ALA A 1 346 ? 18.277 2.439 -9.810 1.00 86.44 346 ALA A CA 1
ATOM 2823 C C . ALA A 1 346 ? 16.924 2.078 -10.459 1.00 86.44 346 ALA A C 1
ATOM 2825 O O . ALA A 1 346 ? 16.077 2.933 -10.704 1.00 86.44 346 ALA A O 1
ATOM 2826 N N . GLY A 1 347 ? 16.686 0.777 -10.645 1.00 87.75 347 GLY A N 1
ATOM 2827 C CA . GLY A 1 347 ? 15.410 0.256 -11.157 1.00 87.75 347 GLY A CA 1
ATOM 2828 C C . GLY A 1 347 ? 15.449 -0.228 -12.605 1.00 87.75 347 GLY A C 1
ATOM 2829 O O . GLY A 1 347 ? 14.418 -0.658 -13.119 1.00 87.75 347 GLY A O 1
ATOM 2830 N N . SER A 1 348 ? 16.623 -0.221 -13.233 1.00 92.19 348 SER A N 1
ATOM 2831 C CA . SER A 1 348 ? 16.870 -0.858 -14.524 1.00 92.19 348 SER A CA 1
ATOM 2832 C C . SER A 1 348 ? 17.543 -2.233 -14.394 1.00 92.19 348 SER A C 1
ATOM 2834 O O . SER A 1 348 ? 18.056 -2.612 -13.330 1.00 92.19 348 SER A O 1
ATOM 2836 N N . LEU A 1 349 ? 17.498 -3.004 -15.481 1.00 94.56 349 LEU A N 1
ATOM 2837 C CA . LEU A 1 349 ? 18.273 -4.229 -15.690 1.00 94.56 349 LEU A CA 1
ATOM 2838 C C . LEU A 1 349 ? 18.837 -4.265 -17.114 1.00 94.56 349 LEU A C 1
ATOM 2840 O O . LEU A 1 349 ? 18.277 -3.640 -18.013 1.00 94.56 349 LEU A O 1
ATOM 2844 N N . SER A 1 350 ? 19.931 -4.997 -17.304 1.00 96.56 350 SER A N 1
ATOM 2845 C CA . SER A 1 350 ? 20.537 -5.230 -18.617 1.00 96.56 350 SER A CA 1
ATOM 2846 C C . SER A 1 350 ? 19.719 -6.233 -19.432 1.00 96.56 350 SER A C 1
ATOM 2848 O O . SER A 1 350 ? 19.342 -7.292 -18.922 1.00 96.56 350 SER A O 1
ATOM 2850 N N . ILE A 1 351 ? 19.472 -5.902 -20.694 1.00 97.94 351 ILE A N 1
ATOM 2851 C CA . ILE A 1 351 ? 18.862 -6.776 -21.692 1.00 97.94 351 ILE A CA 1
ATOM 2852 C C . ILE A 1 351 ? 19.989 -7.513 -22.418 1.00 97.94 351 ILE A C 1
ATOM 2854 O O . ILE A 1 351 ? 20.954 -6.890 -22.861 1.00 97.94 351 ILE A O 1
ATOM 2858 N N . THR A 1 352 ? 19.854 -8.827 -22.534 1.00 97.38 352 THR A N 1
ATOM 2859 C CA . THR A 1 352 ? 20.745 -9.728 -23.274 1.00 97.38 352 THR A CA 1
ATOM 2860 C C . THR A 1 352 ? 19.906 -10.596 -24.207 1.00 97.38 352 THR A C 1
ATOM 2862 O O . THR A 1 352 ? 18.675 -10.579 -24.128 1.00 97.38 352 THR A O 1
ATOM 2865 N N . LYS A 1 353 ? 20.554 -11.385 -25.072 1.00 96.31 353 LYS A N 1
ATOM 2866 C CA . LYS A 1 353 ? 19.852 -12.339 -25.946 1.00 96.31 353 LYS A CA 1
ATOM 2867 C C . LYS A 1 353 ? 18.932 -13.270 -25.138 1.00 96.31 353 LYS A C 1
ATOM 2869 O O . LYS A 1 353 ? 17.756 -13.395 -25.462 1.00 96.31 353 LYS A O 1
ATOM 2874 N N . ASP A 1 354 ? 19.427 -13.797 -24.018 1.00 95.44 354 ASP A N 1
ATOM 2875 C CA . ASP A 1 354 ? 18.718 -14.772 -23.174 1.00 95.44 354 ASP A CA 1
ATOM 2876 C C . ASP A 1 354 ? 17.445 -14.232 -22.507 1.00 95.44 354 ASP A C 1
ATOM 2878 O O . ASP A 1 354 ? 16.544 -14.995 -22.160 1.00 95.44 354 ASP A O 1
ATOM 2882 N N . ASN A 1 355 ? 17.367 -12.920 -22.259 1.00 96.31 355 ASN A N 1
ATOM 2883 C CA . ASN A 1 355 ? 16.235 -12.315 -21.552 1.00 96.31 355 ASN A CA 1
ATOM 2884 C C . ASN A 1 355 ? 15.399 -11.362 -22.417 1.00 96.31 355 ASN A C 1
ATOM 2886 O O . ASN A 1 355 ? 14.435 -10.781 -21.909 1.00 96.31 355 ASN A O 1
ATOM 2890 N N . PHE A 1 356 ? 15.732 -11.231 -23.705 1.00 97.50 356 PHE A N 1
ATOM 2891 C CA . PHE A 1 356 ? 15.134 -10.269 -24.624 1.00 97.50 356 PHE A CA 1
ATOM 2892 C C . PHE A 1 356 ? 13.606 -10.368 -24.678 1.00 97.50 356 PHE A C 1
ATOM 2894 O O . PHE A 1 356 ? 12.923 -9.376 -24.418 1.00 97.50 356 PHE A O 1
ATOM 2901 N N . GLN A 1 357 ? 13.056 -11.567 -24.910 1.00 97.00 357 GLN A N 1
ATOM 2902 C CA . GLN A 1 357 ? 11.603 -11.769 -24.976 1.00 97.00 357 GLN A CA 1
ATOM 2903 C C . GLN A 1 357 ? 10.909 -11.331 -23.676 1.00 97.00 357 GLN A C 1
ATOM 2905 O O . GLN A 1 357 ? 9.957 -10.552 -23.706 1.00 97.00 357 GLN A O 1
ATOM 2910 N N . LYS A 1 358 ? 11.421 -11.757 -22.510 1.00 97.25 358 LYS A N 1
ATOM 2911 C CA . LYS A 1 358 ? 10.871 -11.347 -21.204 1.00 97.25 358 LYS A CA 1
ATOM 2912 C C . LYS A 1 358 ? 10.941 -9.833 -21.025 1.00 97.25 358 LYS A C 1
ATOM 2914 O O . LYS A 1 358 ? 10.000 -9.243 -20.498 1.00 97.25 358 LYS A O 1
ATOM 2919 N N . ALA A 1 359 ? 12.028 -9.195 -21.457 1.00 97.50 359 ALA A N 1
ATOM 2920 C CA . ALA A 1 359 ? 12.180 -7.750 -21.353 1.00 97.50 359 ALA A CA 1
ATOM 2921 C C . ALA A 1 359 ? 11.138 -7.007 -22.204 1.00 97.50 359 ALA A C 1
ATOM 2923 O O . ALA A 1 359 ? 10.532 -6.054 -21.709 1.00 97.50 359 ALA A O 1
ATOM 2924 N N . MET A 1 360 ? 10.886 -7.467 -23.434 1.00 98.19 360 MET A N 1
ATOM 2925 C CA . MET A 1 360 ? 9.876 -6.874 -24.319 1.00 98.19 360 MET A CA 1
ATOM 2926 C C . MET A 1 360 ? 8.455 -7.099 -23.795 1.00 98.19 360 MET A C 1
ATOM 2928 O O . MET A 1 360 ? 7.666 -6.157 -23.764 1.00 98.19 360 MET A O 1
ATOM 2932 N N . ILE A 1 361 ? 8.147 -8.290 -23.268 1.00 97.81 361 ILE A N 1
ATOM 2933 C CA . ILE A 1 361 ? 6.855 -8.556 -22.616 1.00 97.81 361 ILE A CA 1
ATOM 2934 C C . ILE A 1 361 ? 6.659 -7.614 -21.425 1.00 97.81 361 ILE A C 1
ATOM 2936 O O . ILE A 1 361 ? 5.638 -6.937 -21.347 1.00 97.81 361 ILE A O 1
ATOM 2940 N N . ILE A 1 362 ? 7.638 -7.512 -20.514 1.00 97.19 362 ILE A N 1
ATOM 2941 C CA . ILE A 1 362 ? 7.554 -6.613 -19.350 1.00 97.19 362 ILE A CA 1
ATOM 2942 C C . ILE A 1 362 ? 7.341 -5.162 -19.790 1.00 97.19 362 ILE A C 1
ATOM 2944 O O . ILE A 1 362 ? 6.522 -4.462 -19.193 1.00 97.19 362 ILE A O 1
ATOM 2948 N N . HIS A 1 363 ? 8.070 -4.701 -20.808 1.00 97.88 363 HIS A N 1
ATOM 2949 C CA . HIS A 1 363 ? 7.929 -3.347 -21.329 1.00 97.88 363 HIS A CA 1
ATOM 2950 C C . HIS A 1 363 ? 6.518 -3.095 -21.880 1.00 97.88 363 HIS A C 1
ATOM 2952 O O . HIS A 1 363 ? 5.865 -2.139 -21.449 1.00 97.88 363 HIS A O 1
ATOM 2958 N N . ALA A 1 364 ? 6.026 -3.979 -22.752 1.00 97.69 364 ALA A N 1
ATOM 2959 C CA . ALA A 1 364 ? 4.715 -3.863 -23.379 1.00 97.69 364 ALA A CA 1
ATOM 2960 C C . ALA A 1 364 ? 3.574 -3.897 -22.356 1.00 97.69 364 ALA A C 1
ATOM 2962 O O . ALA A 1 364 ? 2.808 -2.936 -22.252 1.00 97.69 364 ALA A O 1
ATOM 2963 N N . ILE A 1 365 ? 3.490 -4.944 -21.525 1.00 95.88 365 ILE A N 1
ATOM 2964 C CA . ILE A 1 365 ? 2.358 -5.104 -20.598 1.00 95.88 365 ILE A CA 1
ATOM 2965 C C . ILE A 1 365 ? 2.297 -3.977 -19.573 1.00 95.88 365 ILE A C 1
ATOM 2967 O O . ILE A 1 365 ? 1.209 -3.510 -19.230 1.00 95.88 365 ILE A O 1
ATOM 2971 N N . ARG A 1 366 ? 3.455 -3.492 -19.104 1.00 95.81 366 ARG A N 1
ATOM 2972 C CA . ARG A 1 366 ? 3.488 -2.369 -18.167 1.00 95.81 366 ARG A CA 1
ATOM 2973 C C . ARG A 1 366 ? 2.941 -1.118 -18.830 1.00 95.81 366 ARG A C 1
ATOM 2975 O O . ARG A 1 366 ? 2.115 -0.446 -18.232 1.00 95.81 366 ARG A O 1
ATOM 2982 N N . ARG A 1 367 ? 3.374 -0.806 -20.051 1.00 95.75 367 ARG A N 1
ATOM 2983 C CA . ARG A 1 367 ? 3.042 0.459 -20.714 1.00 95.75 367 ARG A CA 1
ATOM 2984 C C . ARG A 1 367 ? 1.645 0.507 -21.330 1.00 95.75 367 ARG A C 1
ATOM 2986 O O . ARG A 1 367 ? 1.071 1.590 -21.372 1.00 95.75 367 ARG A O 1
ATOM 2993 N N . ILE A 1 368 ? 1.103 -0.626 -21.775 1.00 94.94 368 ILE A N 1
ATOM 2994 C CA . ILE A 1 368 ? -0.254 -0.716 -22.344 1.00 94.94 368 ILE A CA 1
ATOM 2995 C C . ILE A 1 368 ? -1.328 -0.653 -21.251 1.00 94.94 368 ILE A C 1
ATOM 2997 O O . ILE A 1 368 ? -2.444 -0.186 -21.492 1.00 94.94 368 ILE A O 1
ATOM 3001 N N . THR A 1 369 ? -1.008 -1.121 -20.042 1.00 94.00 369 THR A N 1
ATOM 3002 C CA . THR A 1 369 ? -1.964 -1.150 -18.932 1.00 94.00 369 THR A CA 1
ATOM 3003 C C . THR A 1 369 ? -2.507 0.253 -18.639 1.00 94.00 369 THR A C 1
ATOM 3005 O O . THR A 1 369 ? -1.794 1.255 -18.653 1.00 94.00 369 THR A O 1
ATOM 3008 N N . LYS A 1 370 ? -3.815 0.349 -18.389 1.00 93.00 370 LYS A N 1
ATOM 3009 C CA . LYS A 1 370 ? -4.463 1.610 -18.011 1.00 93.00 370 LYS A CA 1
ATOM 3010 C C . LYS A 1 370 ? -4.593 1.692 -16.495 1.00 93.00 370 LYS A C 1
ATOM 3012 O O . LYS A 1 370 ? -5.187 0.819 -15.857 1.00 93.00 370 LYS A O 1
ATOM 3017 N N . VAL A 1 371 ? -4.071 2.774 -15.927 1.00 91.94 371 VAL A N 1
ATOM 3018 C CA . VAL A 1 371 ? -4.179 3.069 -14.495 1.00 91.94 371 VAL A CA 1
ATOM 3019 C C . VAL A 1 371 ? -5.358 3.987 -14.245 1.00 91.94 371 VAL A C 1
ATOM 3021 O O . VAL A 1 371 ? -5.548 4.987 -14.931 1.00 91.94 371 VAL A O 1
ATOM 3024 N N . ASN A 1 372 ? -6.125 3.663 -13.217 1.00 91.50 372 ASN A N 1
ATOM 3025 C CA . ASN A 1 372 ? -7.156 4.507 -12.649 1.00 91.50 372 ASN A CA 1
ATOM 3026 C C . ASN A 1 372 ? -6.988 4.579 -11.122 1.00 91.50 372 ASN A C 1
ATOM 3028 O O . ASN A 1 372 ? -6.110 3.946 -10.528 1.00 91.50 372 ASN A O 1
ATOM 3032 N N . TRP A 1 373 ? -7.860 5.349 -10.474 1.00 90.56 373 TRP A N 1
ATOM 3033 C CA . TRP A 1 373 ? -7.830 5.563 -9.026 1.00 90.56 373 TRP A CA 1
ATOM 3034 C C . TRP A 1 373 ? -7.940 4.266 -8.209 1.00 90.56 373 TRP A C 1
ATOM 3036 O O . TRP A 1 373 ? -7.493 4.222 -7.068 1.00 90.56 373 TRP A O 1
ATOM 3046 N N . LEU A 1 374 ? -8.541 3.215 -8.772 1.00 92.69 374 LEU A N 1
ATOM 3047 C CA . LEU A 1 374 ? -8.846 1.971 -8.075 1.00 92.69 374 LEU A CA 1
ATOM 3048 C C . LEU A 1 374 ? -7.697 0.955 -8.164 1.00 92.69 374 LEU A C 1
ATOM 3050 O O . LEU A 1 374 ? -7.528 0.153 -7.240 1.00 92.69 374 LEU A O 1
ATOM 3054 N N . ASN A 1 375 ? -6.938 0.942 -9.268 1.00 92.12 375 ASN A N 1
ATOM 3055 C CA . ASN A 1 375 ? -5.931 -0.086 -9.573 1.00 92.12 375 ASN A CA 1
ATOM 3056 C C . ASN A 1 375 ? -4.468 0.367 -9.465 1.00 92.12 375 ASN A C 1
ATOM 3058 O O . ASN A 1 375 ? -3.586 -0.473 -9.593 1.00 92.12 375 ASN A O 1
ATOM 3062 N N . GLY A 1 376 ? -4.180 1.639 -9.171 1.00 90.06 376 GLY A N 1
ATOM 3063 C CA . GLY A 1 376 ? -2.796 2.133 -9.123 1.00 90.06 376 GLY A CA 1
ATOM 3064 C C . GLY A 1 376 ? -1.855 1.356 -8.185 1.00 90.06 376 GLY A C 1
ATOM 3065 O O . GLY A 1 376 ? -0.669 1.226 -8.476 1.00 90.06 376 GLY A O 1
ATOM 3066 N N . SER A 1 377 ? -2.361 0.787 -7.090 1.00 88.25 377 SER A N 1
ATOM 3067 C CA . SER A 1 377 ? -1.568 -0.029 -6.155 1.00 88.25 377 SER A CA 1
ATOM 3068 C C . SER A 1 377 ? -1.569 -1.532 -6.466 1.00 88.25 377 SER A C 1
ATOM 3070 O O . SER A 1 377 ? -0.879 -2.296 -5.778 1.00 88.25 377 SER A O 1
ATOM 3072 N N . ASP A 1 378 ? -2.303 -1.975 -7.493 1.00 91.94 378 ASP A N 1
ATOM 3073 C CA . ASP A 1 378 ? -2.215 -3.352 -7.972 1.00 91.94 378 ASP A CA 1
ATOM 3074 C C . ASP A 1 378 ? -0.802 -3.640 -8.471 1.00 91.94 378 ASP A C 1
ATOM 3076 O O . ASP A 1 378 ? -0.061 -2.742 -8.869 1.00 91.94 378 ASP A O 1
ATOM 3080 N N . GLN A 1 379 ? -0.409 -4.905 -8.385 1.00 92.88 379 GLN A N 1
ATOM 3081 C CA . GLN A 1 379 ? 0.936 -5.342 -8.719 1.00 92.88 379 GLN A CA 1
ATOM 3082 C C . GLN A 1 379 ? 0.899 -6.130 -10.020 1.00 92.88 379 GLN A C 1
ATOM 3084 O O . GLN A 1 379 ? 0.095 -7.053 -10.149 1.00 92.88 379 GLN A O 1
ATOM 3089 N N . PHE A 1 380 ? 1.819 -5.831 -10.930 1.00 94.12 380 PHE A N 1
ATOM 3090 C CA . PHE A 1 380 ? 2.171 -6.765 -11.986 1.00 94.12 380 PHE A CA 1
ATOM 3091 C C . PHE A 1 380 ? 2.798 -8.016 -11.365 1.00 94.12 380 PHE A C 1
ATOM 3093 O O . PHE A 1 380 ? 3.709 -7.911 -10.533 1.00 94.12 380 PHE A O 1
ATOM 3100 N N . ILE A 1 381 ? 2.321 -9.186 -11.777 1.00 94.12 381 ILE A N 1
ATOM 3101 C CA . ILE A 1 381 ? 2.791 -10.491 -11.306 1.00 94.12 381 ILE A CA 1
ATOM 3102 C C . ILE A 1 381 ? 3.386 -11.292 -12.458 1.00 94.12 381 ILE A C 1
ATOM 3104 O O . ILE A 1 381 ? 3.067 -11.043 -13.619 1.00 94.12 381 ILE A O 1
ATOM 3108 N N . ILE A 1 382 ? 4.261 -12.235 -12.124 1.00 94.50 382 ILE A N 1
ATOM 3109 C CA . ILE A 1 382 ? 4.804 -13.201 -13.078 1.00 94.50 382 ILE A CA 1
ATOM 3110 C C . ILE A 1 382 ? 3.639 -14.033 -13.650 1.00 94.50 382 ILE A C 1
ATOM 3112 O O . ILE A 1 382 ? 2.746 -14.408 -12.878 1.00 94.50 382 ILE A O 1
ATOM 3116 N N . PRO A 1 383 ? 3.614 -14.310 -14.970 1.00 92.44 383 PRO A N 1
ATOM 3117 C CA . PRO A 1 383 ? 2.647 -15.228 -15.565 1.00 92.44 383 PRO A CA 1
ATOM 3118 C C . PRO A 1 383 ? 2.626 -16.586 -14.852 1.00 92.44 383 PRO A C 1
ATOM 3120 O O . PRO A 1 383 ? 3.627 -17.027 -14.294 1.00 92.44 383 PRO A O 1
ATOM 3123 N N . LYS A 1 384 ? 1.469 -17.254 -14.856 1.00 90.56 384 LYS A N 1
ATOM 3124 C CA . LYS A 1 384 ? 1.323 -18.575 -14.217 1.00 90.56 384 LYS A CA 1
ATOM 3125 C C . LYS A 1 384 ? 1.992 -19.705 -15.006 1.00 90.56 384 LYS A C 1
ATOM 3127 O O . LYS A 1 384 ? 2.194 -20.772 -14.442 1.00 90.56 384 LYS A O 1
ATOM 3132 N N . CYS A 1 385 ? 2.275 -19.478 -16.284 1.00 90.75 385 CYS A N 1
ATOM 3133 C CA . CYS A 1 385 ? 3.021 -20.385 -17.143 1.00 90.75 385 CYS A CA 1
ATOM 3134 C C . CYS A 1 385 ? 4.452 -19.873 -17.335 1.00 90.75 385 CYS A C 1
ATOM 3136 O O . CYS A 1 385 ? 4.722 -18.674 -17.194 1.00 90.75 385 CYS A O 1
ATOM 3138 N N . ASP A 1 386 ? 5.347 -20.779 -17.711 1.00 89.75 386 ASP A N 1
ATOM 3139 C CA . ASP A 1 386 ? 6.665 -20.403 -18.205 1.00 89.75 386 ASP A CA 1
ATOM 3140 C C . ASP A 1 386 ? 6.564 -19.671 -19.550 1.00 89.75 386 ASP A C 1
ATOM 3142 O O . ASP A 1 386 ? 5.488 -19.568 -20.153 1.00 89.75 386 ASP A O 1
ATOM 3146 N N . ILE A 1 387 ? 7.682 -19.104 -20.009 1.00 91.75 387 ILE A N 1
ATOM 3147 C CA . ILE A 1 387 ? 7.688 -18.312 -21.243 1.00 91.75 387 ILE A CA 1
ATOM 3148 C C . ILE A 1 387 ? 7.335 -19.174 -22.457 1.00 91.75 387 ILE A C 1
ATOM 3150 O O . ILE A 1 387 ? 6.649 -18.703 -23.353 1.00 91.75 387 ILE A O 1
ATOM 3154 N N . GLU A 1 388 ? 7.724 -20.443 -22.451 1.00 92.81 388 GLU A N 1
ATOM 3155 C CA . GLU A 1 388 ? 7.406 -21.451 -23.458 1.00 92.81 388 GLU A CA 1
ATOM 3156 C C . GLU A 1 388 ? 5.895 -21.712 -23.550 1.00 92.81 388 GLU A C 1
ATOM 3158 O O . GLU A 1 388 ? 5.395 -22.034 -24.621 1.00 92.81 388 GLU A O 1
ATOM 3163 N N . GLY A 1 389 ? 5.152 -21.507 -22.455 1.00 94.00 389 GLY A N 1
ATOM 3164 C CA . GLY A 1 389 ? 3.692 -21.626 -22.428 1.00 94.00 389 GLY A CA 1
ATOM 3165 C C . GLY A 1 389 ? 2.943 -20.410 -22.983 1.00 94.00 389 GLY A C 1
ATOM 3166 O O . GLY A 1 389 ? 1.722 -20.461 -23.114 1.00 94.00 389 GLY A O 1
ATOM 3167 N N . LEU A 1 390 ? 3.638 -19.310 -23.291 1.00 95.38 390 LEU A N 1
ATOM 3168 C CA . LEU A 1 390 ? 3.058 -18.173 -24.007 1.00 95.38 390 LEU A CA 1
ATOM 3169 C C . LEU A 1 390 ? 3.125 -18.438 -25.515 1.00 95.38 390 LEU A C 1
ATOM 3171 O O . LEU A 1 390 ? 4.152 -18.898 -26.011 1.00 95.38 390 LEU A O 1
ATOM 3175 N N . SER A 1 391 ? 2.066 -18.096 -26.251 1.00 96.06 391 SER A N 1
ATOM 3176 C CA . SER A 1 391 ? 2.048 -18.197 -27.716 1.00 96.06 391 SER A CA 1
ATOM 3177 C C . SER A 1 391 ? 3.144 -17.336 -28.347 1.00 96.06 391 SER A C 1
ATOM 3179 O O . SER A 1 391 ? 3.371 -16.212 -27.887 1.00 96.06 391 SER A O 1
ATOM 3181 N N . GLU A 1 392 ? 3.752 -17.808 -29.436 1.00 95.06 392 GLU A N 1
ATOM 3182 C CA . GLU A 1 392 ? 4.733 -17.020 -30.195 1.00 95.06 392 GLU A CA 1
ATOM 3183 C C . GLU A 1 392 ? 4.146 -15.703 -30.716 1.00 95.06 392 GLU A C 1
ATOM 3185 O O . GLU A 1 392 ? 4.801 -14.672 -30.598 1.00 95.06 392 GLU A O 1
ATOM 3190 N N . GLU A 1 393 ? 2.886 -15.700 -31.164 1.00 96.88 393 GLU A N 1
ATOM 3191 C CA . GLU A 1 393 ? 2.170 -14.485 -31.588 1.00 96.88 393 GLU A CA 1
ATOM 3192 C C . GLU A 1 393 ? 2.208 -13.398 -30.501 1.00 96.88 393 GLU A C 1
ATOM 3194 O O . GLU A 1 393 ? 2.738 -12.314 -30.721 1.00 96.88 393 GLU A O 1
ATOM 3199 N N . PHE A 1 394 ? 1.787 -13.721 -29.273 1.00 97.00 394 PHE A N 1
ATOM 3200 C CA . PHE A 1 394 ? 1.863 -12.794 -28.137 1.00 97.00 394 PHE A CA 1
ATOM 3201 C C . PHE A 1 394 ? 3.286 -12.273 -27.858 1.00 97.00 394 PHE A C 1
ATOM 3203 O O . PHE A 1 394 ? 3.464 -11.104 -27.497 1.00 97.00 394 PHE A O 1
ATOM 3210 N N . LYS A 1 395 ? 4.313 -13.128 -27.981 1.00 97.12 395 LYS A N 1
ATOM 3211 C CA . LYS A 1 395 ? 5.714 -12.719 -27.775 1.00 97.12 395 LYS A CA 1
ATOM 3212 C C . LYS A 1 395 ? 6.139 -11.725 -28.853 1.00 97.12 395 LYS A C 1
ATOM 3214 O O . LYS A 1 395 ? 6.695 -10.680 -28.510 1.00 97.12 395 LYS A O 1
ATOM 3219 N N . ILE A 1 396 ? 5.845 -12.029 -30.117 1.00 97.12 396 ILE A N 1
ATOM 3220 C CA . ILE A 1 396 ? 6.147 -11.183 -31.277 1.00 97.12 396 ILE A CA 1
ATOM 3221 C C . ILE A 1 396 ? 5.403 -9.848 -31.171 1.00 97.12 396 ILE A C 1
ATOM 3223 O O . ILE A 1 396 ? 6.038 -8.802 -31.292 1.00 97.12 396 ILE A O 1
ATOM 3227 N N . ASP A 1 397 ? 4.118 -9.852 -30.820 1.00 97.88 397 ASP A N 1
ATOM 3228 C CA . ASP A 1 397 ? 3.329 -8.636 -30.597 1.00 97.88 397 ASP A CA 1
ATOM 3229 C C . ASP A 1 397 ? 3.959 -7.734 -29.534 1.00 97.88 397 ASP A C 1
ATOM 3231 O O . ASP A 1 397 ? 4.107 -6.527 -29.731 1.00 97.88 397 ASP A O 1
ATOM 3235 N N . CYS A 1 398 ? 4.392 -8.310 -28.408 1.00 98.19 398 CYS A N 1
ATOM 3236 C CA . CYS A 1 398 ? 5.071 -7.551 -27.358 1.00 98.19 398 CYS A CA 1
ATOM 3237 C C . CYS A 1 398 ? 6.403 -6.956 -27.835 1.00 98.19 398 CYS A C 1
ATOM 3239 O O . CYS A 1 398 ? 6.769 -5.854 -27.407 1.00 98.19 398 CYS A O 1
ATOM 3241 N N . ILE A 1 399 ? 7.138 -7.674 -28.689 1.00 98.31 399 ILE A N 1
ATOM 3242 C CA . ILE A 1 399 ? 8.392 -7.210 -29.289 1.00 98.31 399 ILE A CA 1
ATOM 3243 C C . ILE A 1 399 ? 8.107 -6.052 -30.243 1.00 98.31 399 ILE A C 1
ATOM 3245 O O . ILE A 1 399 ? 8.622 -4.960 -30.016 1.00 98.31 399 ILE A O 1
ATOM 3249 N N . ILE A 1 400 ? 7.242 -6.244 -31.241 1.00 97.88 400 ILE A N 1
ATOM 3250 C CA . ILE A 1 400 ? 6.877 -5.214 -32.223 1.00 97.88 400 ILE A CA 1
ATOM 3251 C C . ILE A 1 400 ? 6.348 -3.970 -31.508 1.00 97.88 400 ILE A C 1
ATOM 3253 O O . ILE A 1 400 ? 6.864 -2.870 -31.713 1.00 97.88 400 ILE A O 1
ATOM 3257 N N . TRP A 1 401 ? 5.397 -4.135 -30.587 1.00 98.25 401 TRP A N 1
ATOM 3258 C CA . TRP A 1 401 ? 4.864 -3.024 -29.804 1.00 98.25 401 TRP A CA 1
ATOM 3259 C C . TRP A 1 401 ? 5.969 -2.277 -29.051 1.00 98.25 401 TRP A C 1
ATOM 3261 O O . TRP A 1 401 ? 6.004 -1.046 -29.038 1.00 98.25 401 TRP A O 1
ATOM 3271 N N . SER A 1 402 ? 6.904 -3.009 -28.438 1.00 98.50 402 SER A N 1
ATOM 3272 C CA . SER A 1 402 ? 8.012 -2.409 -27.694 1.00 98.50 402 SER A CA 1
ATOM 3273 C C . SER A 1 402 ? 8.954 -1.611 -28.580 1.00 98.50 402 SER A C 1
ATOM 3275 O O . SER A 1 402 ? 9.393 -0.549 -28.146 1.00 98.50 402 SER A O 1
ATOM 3277 N N . LEU A 1 403 ? 9.239 -2.087 -29.792 1.00 97.75 403 LEU A N 1
ATOM 3278 C CA . LEU A 1 403 ? 10.150 -1.440 -30.736 1.00 97.75 403 LEU A CA 1
ATOM 3279 C C . LEU A 1 403 ? 9.608 -0.088 -31.221 1.00 97.75 403 LEU A C 1
ATOM 3281 O O . LEU A 1 403 ? 10.383 0.860 -31.342 1.00 97.75 403 LEU A O 1
ATOM 3285 N N . PHE A 1 404 ? 8.290 0.023 -31.414 1.00 97.00 404 PHE A N 1
ATOM 3286 C CA . PHE A 1 404 ? 7.623 1.241 -31.900 1.00 97.00 404 PHE A CA 1
ATOM 3287 C C . PHE A 1 404 ? 6.971 2.094 -30.801 1.00 97.00 404 PHE A C 1
ATOM 3289 O O . PHE A 1 404 ? 6.390 3.145 -31.076 1.00 97.00 404 PHE A O 1
ATOM 3296 N N . SER A 1 405 ? 7.058 1.672 -29.541 1.00 97.00 405 SER A N 1
ATOM 3297 C CA . SER A 1 405 ? 6.521 2.435 -28.417 1.00 97.00 405 SER A CA 1
ATOM 3298 C C . SER A 1 405 ? 7.281 3.747 -28.207 1.00 97.00 405 SER A C 1
ATOM 3300 O O . SER A 1 405 ? 8.506 3.800 -28.284 1.00 97.00 405 SER A O 1
ATOM 3302 N N . ASN A 1 406 ? 6.571 4.795 -27.782 1.00 94.94 406 ASN A N 1
ATOM 3303 C CA . ASN A 1 406 ? 7.178 6.066 -27.372 1.00 94.94 406 ASN A CA 1
ATOM 3304 C C . ASN A 1 406 ? 8.111 5.954 -26.145 1.00 94.94 406 ASN A C 1
ATOM 3306 O O . ASN A 1 406 ? 8.823 6.901 -25.804 1.00 94.94 406 ASN A O 1
ATOM 3310 N N . SER A 1 407 ? 8.103 4.814 -25.449 1.00 96.31 407 SER A N 1
ATOM 3311 C CA . SER A 1 407 ? 9.055 4.497 -24.382 1.00 96.31 407 SER A CA 1
ATOM 3312 C C . SER A 1 407 ? 10.220 3.629 -24.800 1.00 96.31 407 SER A C 1
ATOM 3314 O O . SER A 1 407 ? 11.055 3.303 -23.955 1.00 96.31 407 SER A O 1
ATOM 3316 N N . ASN A 1 408 ? 10.322 3.313 -26.084 1.00 97.62 408 ASN A N 1
ATOM 3317 C CA . ASN A 1 408 ? 11.599 2.961 -26.651 1.00 97.62 408 ASN A CA 1
ATOM 3318 C C . ASN A 1 408 ? 12.442 4.235 -26.794 1.00 97.62 408 ASN A C 1
ATOM 3320 O O . ASN A 1 408 ? 12.139 5.119 -27.588 1.00 97.62 408 ASN A O 1
ATOM 3324 N N . GLN A 1 409 ? 13.464 4.360 -25.957 1.00 96.62 409 GLN A N 1
ATOM 3325 C CA . GLN A 1 409 ? 14.390 5.492 -25.920 1.00 96.62 409 GLN A CA 1
ATOM 3326 C C . GLN A 1 409 ? 15.763 5.074 -26.469 1.00 96.62 409 GLN A C 1
ATOM 3328 O O . GLN A 1 409 ? 16.784 5.664 -26.112 1.00 96.62 409 GLN A O 1
ATOM 3333 N N . THR A 1 410 ? 15.814 4.017 -27.284 1.00 97.38 410 THR A N 1
ATOM 3334 C CA . THR A 1 410 ? 17.056 3.537 -27.885 1.00 97.38 410 THR A CA 1
ATOM 3335 C C . THR A 1 410 ? 17.443 4.388 -29.084 1.00 97.38 410 THR A C 1
ATOM 3337 O O . THR A 1 410 ? 16.623 4.789 -29.906 1.00 97.38 410 THR A O 1
ATOM 3340 N N . ILE A 1 411 ? 18.734 4.667 -29.171 1.00 94.50 411 ILE A N 1
ATOM 3341 C CA . ILE A 1 411 ? 19.345 5.527 -30.181 1.00 94.50 411 ILE A CA 1
ATOM 3342 C C . ILE A 1 411 ? 20.776 5.067 -30.436 1.00 94.50 411 ILE A C 1
ATOM 3344 O O . ILE A 1 411 ? 21.391 4.424 -29.580 1.00 94.50 411 ILE A O 1
ATOM 3348 N N . SER A 1 412 ? 21.303 5.402 -31.609 1.00 92.44 412 SER A N 1
ATOM 3349 C CA . SER A 1 412 ? 22.719 5.217 -31.926 1.00 92.44 412 SER A CA 1
ATOM 3350 C C . SER A 1 412 ? 23.446 6.547 -31.748 1.00 92.44 412 SER A C 1
ATOM 3352 O O . SER A 1 412 ? 22.962 7.577 -32.212 1.00 92.44 412 SER A O 1
ATOM 3354 N N . MET A 1 413 ? 24.602 6.533 -31.090 1.00 92.81 413 MET A N 1
ATOM 3355 C CA . MET A 1 413 ? 25.471 7.705 -30.926 1.00 92.81 413 MET A CA 1
ATOM 3356 C C . MET A 1 413 ? 26.925 7.281 -31.070 1.00 92.81 413 MET A C 1
ATOM 3358 O O . MET A 1 413 ? 27.328 6.259 -30.521 1.00 92.81 413 MET A O 1
ATOM 3362 N N . ASN A 1 414 ? 27.726 8.085 -31.760 1.00 91.19 414 ASN A N 1
ATOM 3363 C CA . ASN A 1 414 ? 29.167 7.877 -31.854 1.00 91.19 414 ASN A CA 1
ATOM 3364 C C . ASN A 1 414 ? 29.921 8.980 -31.099 1.00 91.19 414 ASN A C 1
ATOM 3366 O O . ASN A 1 414 ? 29.351 10.033 -30.815 1.00 91.19 414 ASN A O 1
ATOM 3370 N N . ASN A 1 415 ? 31.195 8.739 -30.782 1.00 93.19 415 ASN A N 1
ATOM 3371 C CA . ASN A 1 415 ? 32.091 9.704 -30.135 1.00 93.19 415 ASN A CA 1
ATOM 3372 C C . ASN A 1 415 ? 31.552 10.272 -28.806 1.00 93.19 415 ASN A C 1
ATOM 3374 O O . ASN A 1 415 ? 31.750 11.443 -28.485 1.00 93.19 415 ASN A O 1
ATOM 3378 N N . VAL A 1 416 ? 30.893 9.439 -27.994 1.00 95.50 416 VAL A N 1
ATOM 3379 C CA . VAL A 1 416 ? 30.343 9.866 -26.701 1.00 95.50 416 VAL A CA 1
ATOM 3380 C C . VAL A 1 416 ? 31.428 9.830 -25.629 1.00 95.50 416 VAL A C 1
ATOM 3382 O O . VAL A 1 416 ? 31.864 8.756 -25.221 1.00 95.50 416 VAL A O 1
ATOM 3385 N N . PHE A 1 417 ? 31.867 10.994 -25.152 1.00 94.50 417 PHE A N 1
ATOM 3386 C CA . PHE A 1 417 ? 32.903 11.088 -24.121 1.00 94.50 417 PHE A CA 1
ATOM 3387 C C . PHE A 1 417 ? 32.333 10.876 -22.710 1.00 94.50 417 PHE A C 1
ATOM 3389 O O . PHE A 1 417 ? 31.442 11.600 -22.264 1.00 94.50 417 PHE A O 1
ATOM 3396 N N . TYR A 1 418 ? 32.861 9.893 -21.979 1.00 94.94 418 TYR A N 1
ATOM 3397 C CA . TYR A 1 418 ? 32.491 9.605 -20.592 1.00 94.94 418 TYR A CA 1
ATOM 3398 C C . TYR A 1 418 ? 33.682 9.010 -19.830 1.00 94.94 418 TYR A C 1
ATOM 3400 O O . TYR A 1 418 ? 34.325 8.084 -20.312 1.00 94.94 418 TYR A O 1
ATOM 3408 N N . LYS A 1 419 ? 33.989 9.520 -18.627 1.00 93.31 419 LYS A N 1
ATOM 3409 C CA . LYS A 1 419 ? 35.105 9.035 -17.780 1.00 93.31 419 LYS A CA 1
ATOM 3410 C C . LYS A 1 419 ? 36.414 8.812 -18.563 1.00 93.31 419 LYS A C 1
ATOM 3412 O O . LYS A 1 419 ? 36.997 7.732 -18.512 1.00 93.31 419 LYS A O 1
ATOM 3417 N N . ASN A 1 420 ? 36.856 9.839 -19.291 1.00 93.50 420 ASN A N 1
ATOM 3418 C CA . ASN A 1 420 ? 38.109 9.850 -20.058 1.00 93.50 420 ASN A CA 1
ATOM 3419 C C . ASN A 1 420 ? 38.194 8.808 -21.188 1.00 93.50 420 ASN A C 1
ATOM 3421 O O . ASN A 1 420 ? 39.287 8.454 -21.620 1.00 93.50 420 ASN A O 1
ATOM 3425 N N . LYS A 1 421 ? 37.051 8.318 -21.682 1.00 95.06 421 LYS A N 1
ATOM 3426 C CA . LYS A 1 421 ? 36.974 7.378 -22.802 1.00 95.06 421 LYS A CA 1
ATOM 3427 C C . LYS A 1 421 ? 35.839 7.762 -23.751 1.00 95.06 421 LYS A C 1
ATOM 3429 O O . LYS A 1 421 ? 34.788 8.223 -23.310 1.00 95.06 421 LYS A O 1
ATOM 3434 N N . TYR A 1 422 ? 36.049 7.550 -25.048 1.00 95.81 422 TYR A N 1
ATOM 3435 C CA . TYR A 1 422 ? 34.998 7.649 -26.060 1.00 95.81 422 TYR A CA 1
ATOM 3436 C C . TYR A 1 422 ? 34.262 6.313 -26.210 1.00 95.81 422 TYR A C 1
ATOM 3438 O O . TYR A 1 422 ? 34.883 5.249 -26.244 1.00 95.81 422 TYR A O 1
ATOM 3446 N N . TYR A 1 423 ? 32.936 6.380 -26.297 1.00 95.31 423 TYR A N 1
ATOM 3447 C CA . TYR A 1 423 ? 32.045 5.239 -26.482 1.00 95.31 423 TYR A CA 1
ATOM 3448 C C . TYR A 1 423 ? 31.237 5.397 -27.772 1.00 95.31 423 TYR A C 1
ATOM 3450 O O . TYR A 1 423 ? 30.801 6.499 -28.118 1.00 95.31 423 TYR A O 1
ATOM 3458 N N . LYS A 1 424 ? 30.986 4.266 -28.434 1.00 94.12 424 LYS A N 1
ATOM 3459 C CA . LYS A 1 424 ? 29.943 4.102 -29.449 1.00 94.12 424 LYS A CA 1
ATOM 3460 C C . LYS A 1 424 ? 28.746 3.432 -28.772 1.00 94.12 424 LYS A C 1
ATOM 3462 O O . LYS A 1 424 ? 28.910 2.409 -28.112 1.00 94.12 424 LYS A O 1
ATOM 3467 N N . ILE A 1 425 ? 27.566 4.028 -28.897 1.00 95.31 425 ILE A N 1
ATOM 3468 C CA . ILE A 1 425 ? 26.289 3.462 -28.459 1.00 95.31 425 ILE A CA 1
ATOM 3469 C C . ILE A 1 425 ? 25.597 2.905 -29.698 1.00 95.31 425 ILE A C 1
ATOM 3471 O O . ILE A 1 425 ? 25.302 3.652 -30.632 1.00 95.31 425 ILE A O 1
ATOM 3475 N N . GLU A 1 426 ? 25.324 1.605 -29.696 1.00 92.75 426 GLU A N 1
ATOM 3476 C CA . GLU A 1 426 ? 24.642 0.923 -30.793 1.00 92.75 426 GLU A CA 1
ATOM 3477 C C . GLU A 1 426 ? 23.166 0.694 -30.459 1.00 92.75 426 GLU A C 1
ATOM 3479 O O . GLU A 1 426 ? 22.819 0.226 -29.373 1.00 92.75 426 GLU A O 1
ATOM 3484 N N . ASN A 1 427 ? 22.271 1.003 -31.401 1.00 94.44 427 ASN A N 1
ATOM 3485 C CA . ASN A 1 427 ? 20.854 0.685 -31.256 1.00 94.44 427 ASN A CA 1
ATOM 3486 C C . ASN A 1 427 ? 20.551 -0.741 -31.741 1.00 94.44 427 ASN A C 1
ATOM 3488 O O . ASN A 1 427 ? 20.156 -0.948 -32.888 1.00 94.44 427 ASN A O 1
ATOM 3492 N N . HIS A 1 428 ? 20.674 -1.727 -30.853 1.00 96.62 428 HIS A N 1
ATOM 3493 C CA . HIS A 1 428 ? 20.296 -3.115 -31.149 1.00 96.62 428 HIS A CA 1
ATOM 3494 C C . HIS A 1 428 ? 18.780 -3.334 -31.329 1.00 96.62 428 HIS A C 1
ATOM 3496 O O . HIS A 1 428 ? 18.38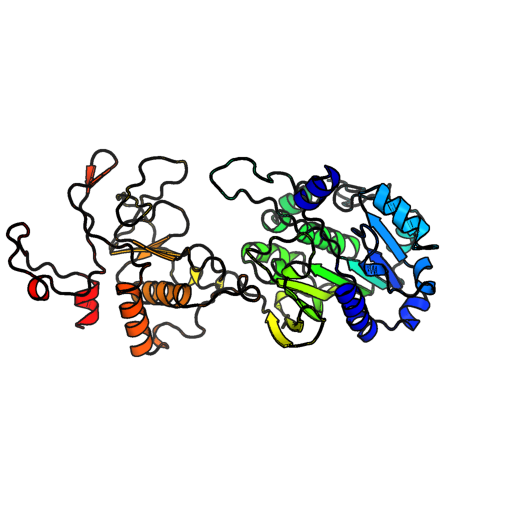1 -4.404 -31.781 1.00 96.62 428 HIS A O 1
ATOM 3502 N N . PHE A 1 429 ? 17.947 -2.338 -31.013 1.00 97.00 429 PHE A N 1
ATOM 3503 C CA . PHE A 1 429 ? 16.481 -2.383 -31.110 1.00 97.00 429 PHE A CA 1
ATOM 3504 C C . PHE A 1 429 ? 15.953 -1.749 -32.402 1.00 97.00 429 PHE A C 1
ATOM 3506 O O . PHE A 1 429 ? 14.767 -1.460 -32.511 1.00 97.00 429 PHE A O 1
ATOM 3513 N N . TYR A 1 430 ? 16.821 -1.484 -33.375 1.00 93.06 430 TYR A N 1
ATOM 3514 C CA . TYR A 1 430 ? 16.384 -1.048 -34.693 1.00 93.06 430 TYR A CA 1
ATOM 3515 C C . TYR A 1 430 ? 15.922 -2.270 -35.512 1.00 93.06 430 TYR A C 1
ATOM 3517 O O . TYR A 1 430 ? 16.711 -3.207 -35.655 1.00 93.06 430 TYR A O 1
ATOM 3525 N N . PRO A 1 431 ? 14.671 -2.308 -36.013 1.00 92.69 431 PRO A N 1
ATOM 3526 C CA . PRO A 1 431 ? 14.093 -3.528 -36.582 1.00 92.69 431 PRO A CA 1
ATOM 3527 C C . PRO A 1 431 ? 14.261 -3.673 -38.098 1.00 92.69 431 PRO A C 1
ATOM 3529 O O . PRO A 1 431 ? 13.700 -4.601 -38.665 1.00 92.69 431 PRO A O 1
ATOM 3532 N N . PHE A 1 432 ? 15.001 -2.779 -38.754 1.00 88.62 432 PHE A N 1
ATOM 3533 C CA . PHE A 1 432 ? 15.193 -2.792 -40.205 1.00 88.62 432 PHE A CA 1
ATOM 3534 C C . PHE A 1 432 ? 16.652 -3.064 -40.566 1.00 88.62 432 PHE A C 1
ATOM 3536 O O . PHE A 1 432 ? 17.562 -2.686 -39.818 1.00 88.62 432 PHE A O 1
ATOM 3543 N N . ASP A 1 433 ? 16.880 -3.672 -41.732 1.00 83.69 433 ASP A N 1
ATOM 3544 C CA . ASP A 1 433 ? 18.208 -3.651 -42.339 1.00 83.69 433 ASP A CA 1
ATOM 3545 C C . ASP A 1 433 ? 18.479 -2.223 -42.792 1.00 83.69 433 ASP A C 1
ATOM 3547 O O . ASP A 1 433 ? 17.645 -1.636 -43.483 1.00 83.69 433 ASP A O 1
ATOM 3551 N N . TYR A 1 434 ? 19.644 -1.664 -42.469 1.00 75.12 434 TYR A N 1
ATOM 3552 C CA . TYR A 1 434 ? 19.980 -0.342 -42.983 1.00 75.12 434 TYR A CA 1
ATOM 3553 C C . TYR A 1 434 ? 19.952 -0.306 -44.512 1.00 75.12 434 TYR A C 1
ATOM 3555 O O . TYR A 1 434 ? 19.568 0.727 -45.035 1.00 75.12 434 TYR A O 1
ATOM 3563 N N . LYS A 1 435 ? 20.258 -1.405 -45.225 1.00 75.06 435 LYS A N 1
ATOM 3564 C CA . LYS A 1 435 ? 20.109 -1.482 -46.694 1.00 75.06 435 LYS A CA 1
ATOM 3565 C C . LYS A 1 435 ? 18.685 -1.203 -47.176 1.00 75.06 435 LYS A C 1
ATOM 3567 O O . LYS A 1 435 ? 18.521 -0.581 -48.217 1.00 75.06 435 LYS A O 1
ATOM 3572 N N . GLU A 1 436 ? 17.673 -1.665 -46.443 1.00 75.62 436 GLU A N 1
ATOM 3573 C CA . GLU A 1 436 ? 16.257 -1.548 -46.829 1.00 75.62 436 GLU A CA 1
ATOM 3574 C C . GLU A 1 436 ? 15.714 -0.121 -46.609 1.00 75.62 436 GLU A C 1
ATOM 3576 O O . GLU A 1 436 ? 14.767 0.293 -47.270 1.00 75.62 436 GLU A O 1
ATOM 3581 N N . VAL A 1 437 ? 16.331 0.646 -45.707 1.00 74.38 437 VAL A N 1
ATOM 3582 C CA . VAL A 1 437 ? 15.947 2.028 -45.342 1.00 74.38 437 VAL A CA 1
ATOM 3583 C C . VAL A 1 437 ? 16.987 3.073 -45.762 1.00 74.38 437 VAL A C 1
ATOM 3585 O O . VAL A 1 437 ? 16.845 4.258 -45.457 1.00 74.38 437 VAL A O 1
ATOM 3588 N N . PHE A 1 438 ? 18.053 2.644 -46.438 1.00 68.31 438 PHE A N 1
ATOM 3589 C CA . PHE A 1 438 ? 19.135 3.502 -46.896 1.00 68.31 438 PHE A CA 1
ATOM 3590 C C . PHE A 1 438 ? 18.622 4.460 -47.972 1.00 68.31 438 PHE A C 1
ATOM 3592 O O . PHE A 1 438 ? 18.067 4.042 -48.984 1.00 68.31 438 PHE A O 1
ATOM 3599 N N . SER A 1 439 ? 18.846 5.757 -47.770 1.00 64.00 439 SER A N 1
ATOM 3600 C CA . SER A 1 439 ? 18.367 6.816 -48.660 1.00 64.00 439 SER A CA 1
ATOM 3601 C C . SER A 1 439 ? 19.513 7.529 -49.394 1.00 64.00 439 SER A C 1
ATOM 3603 O O . SER A 1 439 ? 19.530 8.759 -49.428 1.00 64.00 439 SER A O 1
ATOM 3605 N N . ASN A 1 440 ? 20.504 6.787 -49.915 1.00 65.50 440 ASN A N 1
ATOM 3606 C CA . ASN A 1 440 ? 21.659 7.329 -50.660 1.00 65.50 440 ASN A CA 1
ATOM 3607 C C . ASN A 1 440 ? 22.346 8.524 -49.971 1.00 65.50 440 ASN A C 1
ATOM 3609 O O . ASN A 1 440 ? 22.725 9.504 -50.610 1.00 65.50 440 ASN A O 1
ATOM 3613 N N . ASN A 1 441 ? 22.467 8.470 -48.643 1.00 62.38 441 ASN A N 1
ATOM 3614 C CA . ASN A 1 441 ? 23.076 9.540 -47.869 1.00 62.38 441 ASN A CA 1
ATOM 3615 C C . ASN A 1 441 ? 24.591 9.297 -47.738 1.00 62.38 441 ASN A C 1
ATOM 3617 O O . ASN A 1 441 ? 25.010 8.345 -47.085 1.00 62.38 441 ASN A O 1
ATOM 3621 N N . ASN A 1 442 ? 25.396 10.198 -48.309 1.00 62.34 442 ASN A N 1
ATOM 3622 C CA . ASN A 1 442 ? 26.864 10.126 -48.329 1.00 62.34 442 ASN A CA 1
ATOM 3623 C C . ASN A 1 442 ? 27.536 10.285 -46.947 1.00 62.34 442 ASN A C 1
ATOM 3625 O O . ASN A 1 442 ? 28.754 10.182 -46.852 1.00 62.34 442 ASN A O 1
ATOM 3629 N N . PHE A 1 443 ? 26.781 10.562 -45.877 1.00 58.38 443 PHE A N 1
ATOM 3630 C CA . PHE A 1 443 ? 27.312 10.678 -44.514 1.00 58.38 443 PHE A CA 1
ATOM 3631 C C . PHE A 1 443 ? 27.446 9.328 -43.781 1.00 58.38 443 PHE A C 1
ATOM 3633 O O . PHE A 1 443 ? 27.943 9.314 -42.654 1.00 58.38 443 PHE A O 1
ATOM 3640 N N . PHE A 1 444 ? 27.005 8.207 -44.371 1.00 61.03 444 PHE A N 1
ATOM 3641 C CA . PHE A 1 444 ? 27.024 6.892 -43.718 1.00 61.03 444 PHE A CA 1
ATOM 3642 C C . PHE A 1 444 ? 27.501 5.767 -44.648 1.00 61.03 444 PHE A C 1
ATOM 3644 O O . PHE A 1 444 ? 26.817 5.425 -45.610 1.00 61.03 444 PHE A O 1
ATOM 3651 N N . ASP A 1 445 ? 28.610 5.118 -44.285 1.00 64.75 445 ASP A N 1
ATOM 3652 C CA . ASP A 1 445 ? 29.060 3.872 -44.914 1.00 64.75 445 ASP A CA 1
ATOM 3653 C C . ASP A 1 445 ? 28.319 2.671 -44.307 1.00 64.75 445 ASP A C 1
ATOM 3655 O O . ASP A 1 445 ? 28.430 2.382 -43.111 1.00 64.75 445 ASP A O 1
ATOM 3659 N N . TYR A 1 446 ? 27.550 1.949 -45.127 1.00 67.38 446 TYR A N 1
ATOM 3660 C CA . TYR A 1 446 ? 26.899 0.711 -44.698 1.00 67.38 446 TYR A CA 1
ATOM 3661 C C . TYR A 1 446 ? 27.905 -0.446 -44.667 1.00 67.38 446 TYR A C 1
ATOM 3663 O O . TYR A 1 446 ? 28.423 -0.870 -45.697 1.00 67.38 446 TYR A O 1
ATOM 3671 N N . ASN A 1 447 ? 28.140 -1.006 -43.483 1.00 71.56 447 ASN A N 1
ATOM 3672 C CA . ASN A 1 447 ? 29.165 -2.024 -43.243 1.00 71.56 447 ASN A CA 1
ATOM 3673 C C . ASN A 1 447 ? 28.613 -3.458 -43.097 1.00 71.56 447 ASN A C 1
ATOM 3675 O O . ASN A 1 447 ? 29.263 -4.306 -42.491 1.00 71.56 447 ASN A O 1
ATOM 3679 N N . ASN A 1 448 ? 27.421 -3.744 -43.637 1.00 74.56 448 ASN A N 1
ATOM 3680 C CA . ASN A 1 448 ? 26.705 -5.022 -43.473 1.00 74.56 448 ASN A CA 1
ATOM 3681 C C . ASN A 1 448 ? 26.372 -5.405 -42.010 1.00 74.56 448 ASN A C 1
ATOM 3683 O O . ASN A 1 448 ? 25.933 -6.532 -41.773 1.00 74.56 448 ASN A O 1
ATOM 3687 N N . GLU A 1 449 ? 26.536 -4.507 -41.027 1.00 75.75 449 GLU A N 1
ATOM 3688 C CA . GLU A 1 449 ? 26.103 -4.769 -39.649 1.00 75.75 449 GLU A CA 1
ATOM 3689 C C . GLU A 1 449 ? 24.578 -4.893 -39.569 1.00 75.75 449 GLU A C 1
ATOM 3691 O O . GLU A 1 449 ? 23.835 -3.968 -39.915 1.00 75.75 449 GLU A O 1
ATOM 3696 N N . LYS A 1 450 ? 24.111 -6.012 -39.012 1.00 82.75 450 LYS A N 1
ATOM 3697 C CA . LYS A 1 450 ? 22.703 -6.232 -38.681 1.00 82.75 450 LYS A CA 1
ATOM 3698 C C . LYS A 1 450 ? 22.466 -5.986 -37.197 1.00 82.75 450 LYS A C 1
ATOM 3700 O O . LYS A 1 450 ? 23.277 -6.341 -36.342 1.00 82.75 450 LYS A O 1
ATOM 3705 N N . ARG A 1 451 ? 21.347 -5.335 -36.876 1.00 91.19 451 ARG A N 1
ATOM 3706 C CA . ARG A 1 451 ? 20.941 -5.095 -35.485 1.00 91.19 451 ARG A CA 1
ATOM 3707 C C . ARG A 1 451 ? 20.178 -6.303 -34.956 1.00 91.19 451 ARG A C 1
ATOM 3709 O O . ARG A 1 451 ? 19.458 -6.964 -35.698 1.00 91.19 451 ARG A O 1
ATOM 3716 N N . PHE A 1 452 ? 20.317 -6.561 -33.658 1.00 95.50 452 PHE A N 1
ATOM 3717 C CA . PHE A 1 452 ? 19.771 -7.764 -33.032 1.00 95.50 452 PHE A CA 1
ATOM 3718 C C . PHE A 1 452 ? 18.261 -7.913 -33.251 1.00 95.50 452 PHE A C 1
ATOM 3720 O O . PHE A 1 452 ? 17.815 -8.996 -33.598 1.00 95.50 452 PHE A O 1
ATOM 3727 N N . ALA A 1 453 ? 17.472 -6.844 -33.086 1.00 95.50 453 ALA A N 1
ATOM 3728 C CA . ALA A 1 453 ? 16.023 -6.909 -33.280 1.00 95.50 453 ALA A CA 1
ATOM 3729 C C . ALA A 1 453 ? 15.631 -7.274 -34.720 1.00 95.50 453 ALA A C 1
ATOM 3731 O O . ALA A 1 453 ? 14.705 -8.053 -34.910 1.00 95.50 453 ALA A O 1
ATOM 3732 N N . PHE A 1 454 ? 16.349 -6.759 -35.722 1.00 93.44 454 PHE A N 1
ATOM 3733 C CA . PHE A 1 454 ? 16.146 -7.148 -37.117 1.00 93.44 454 PHE A CA 1
ATOM 3734 C C . PHE A 1 454 ? 16.449 -8.636 -37.339 1.00 93.44 454 PHE A C 1
ATOM 3736 O O . PHE A 1 454 ? 15.633 -9.350 -37.915 1.00 93.44 454 PHE A O 1
ATOM 3743 N N . GLU A 1 455 ? 17.592 -9.125 -36.847 1.00 93.62 455 GLU A N 1
ATOM 3744 C CA . GLU A 1 455 ? 17.943 -10.548 -36.962 1.00 93.62 455 GLU A CA 1
ATOM 3745 C C . GLU A 1 455 ? 16.948 -11.442 -36.224 1.00 93.62 455 GLU A C 1
ATOM 3747 O O . GLU A 1 455 ? 16.600 -12.512 -36.708 1.00 93.62 455 GLU A O 1
ATOM 3752 N N . TYR A 1 456 ? 16.474 -10.992 -35.065 1.00 94.69 456 TYR A N 1
ATOM 3753 C CA . TYR A 1 456 ? 15.499 -11.712 -34.263 1.00 94.69 456 TYR A CA 1
ATOM 3754 C C . TYR A 1 456 ? 14.149 -11.844 -34.974 1.00 94.69 456 TYR A C 1
ATOM 3756 O O . TYR A 1 456 ? 13.513 -12.874 -34.842 1.00 94.69 456 TYR A O 1
ATOM 3764 N N . LEU A 1 457 ? 13.702 -10.818 -35.706 1.00 92.62 457 LEU A N 1
ATOM 3765 C CA . LEU A 1 457 ? 12.405 -10.824 -36.394 1.00 92.62 457 LEU A CA 1
ATOM 3766 C C . LEU A 1 457 ? 12.428 -11.532 -37.758 1.00 92.62 457 LEU A C 1
ATOM 3768 O O . LEU A 1 457 ? 11.362 -11.824 -38.294 1.00 92.62 457 LEU A O 1
ATOM 3772 N N . LYS A 1 458 ? 13.609 -11.762 -38.351 1.00 88.50 458 LYS A N 1
ATOM 3773 C CA . LYS A 1 458 ? 13.739 -12.514 -39.614 1.00 88.50 458 LYS A CA 1
ATOM 3774 C C . LYS A 1 458 ? 13.830 -14.031 -39.425 1.00 88.50 458 LYS A C 1
ATOM 3776 O O . LYS A 1 458 ? 13.582 -14.745 -40.394 1.00 88.50 458 LYS A O 1
ATOM 3781 N N . ASN A 1 459 ? 14.227 -14.490 -38.240 1.00 77.50 459 ASN A N 1
ATOM 3782 C CA . ASN A 1 459 ? 14.278 -15.907 -37.870 1.00 77.50 459 ASN A CA 1
ATOM 3783 C C . ASN A 1 459 ? 13.020 -16.288 -37.096 1.00 77.50 459 ASN A C 1
ATOM 3785 O O . ASN A 1 459 ? 12.617 -17.465 -37.210 1.00 77.50 459 ASN A O 1
#

Radius of gyration: 27.2 Å; chains: 1; bounding box: 66×52×85 Å

pLDDT: mean 88.9, std 13.68, range [29.12, 98.75]